Protein AF-0000000085030154 (afdb_homodimer)

Foldseek 3Di:
DFEEEEAEDLCVVQVVLLLLLLVPADDWYEYFYFLYPQLVVLVVVVVVPPADLVRNQLSRLQSRLVVLVVSCVSNVADEDQALETDHYYYHSPNVVCVVVVPDDRHPLDTSLLVSLVSCLVHVGQAYEYADQAAADAPDPVDNVRAAAEDELVVCQPVDDQGRNCNSVSCLVSQHKYWYGHSNHNVQSNCVRVVHDHGYYIYGRD/DFEEEEAEDLCVVQVVLLLLLLVPADDWYEYFYFLYPQLVVLVVVVVVPPADLVRNQLSRLQSRLVVLVVSCVSNVADEDQALETDHYYYHSPNVVCVVVVPDDRHPLDTSLLVSLVSCLVHVGQAYEYADQAAADAPDPVDNVRAAAEDELVVCQPVDDQGRNCNSVSCLVSQHKYWYGHSNHNVQSNCVRVVHDHGYYIYGRD

Organism: Methanopyrus kandleri (strain AV19 / DSM 6324 / JCM 9639 / NBRC 100938) (NCBI:txid190192)

Radius of gyration: 23.55 Å; Cα contacts (8 Å, |Δi|>4): 956; chains: 2; bounding box: 39×70×50 Å

InterPro domains:
  IPR001048 Aspartate/glutamate/uridylate kinase [PF00696] (105-157)
  IPR011375 MfnE family [PIRSF004857] (1-204)
  IPR011375 MfnE family [cd04240] (4-202)
  IPR036393 Acetylglutamate kinase-like superfamily [G3DSA:3.40.1160.10] (2-203)
  IPR036393 Acetylglutamate kinase-like superfamily [SSF53633] (2-204)

pLDDT: mean 95.74, std 6.87, range [53.31, 99.0]

Nearest PDB structures (foldseek):
  7qrh-assembly1_AAA  TM=8.723E-01  e=1.253E-17  Methanococcus vannielii
  3nwy-assembly1_C  TM=7.143E-01  e=1.144E-10  Mycobacterium tuberculosis H37Rv
  2v4y-assembly1_F  TM=7.026E-01  e=8.418E-10  Escherichia coli K-12
  2v4y-assembly1_D  TM=6.983E-01  e=3.185E-09  Escherichia coli K-12
  4a7x-assembly3_F  TM=7.724E-01  e=5.144E-08  Helicobacter pylori 26695

Sequence (410 aa):
MKVVLKAGTGAVKEVDAVKNAITAFEGELLVVPGGWRFANIVREVYEDGDLSDDAAHWMAIAAMDQTGYLLSDLLDLPTTEEPEFGGKLVLLPYRYLRMKDPLPHSWEITSDAISVYVAAEANANLVVFAKDVPGILEDPDDPSSLIREIDARELEGNWTALDPVAPRLAEEYDLELRVVYAGNPDNLLRAMRGEEFVGTRVVPGMKVVLKAGTGAVKEVDAVKNAITAFEGELLVVPGGWRFANIVREVYEDGDLSDDAAHWMAIAAMDQTGYLLSDLLDLPTTEEPEFGGKLVLLPYRYLRMKDPLPHSWEITSDAISVYVAAEANANLVVFAKDVPGILEDPDDPSSLIREIDARELEGNWTALDPVAPRLAEEYDLELRVVYAGNPDNLLRAMRGEEFVGTRVVPG

Secondary structure (DSSP, 8-state):
-EEEEEESHHHHHTHHHHHHHHHH--SEEEEEE--HHHHHHHHHHHHTT---HHHHHHHHHHHHHHHHHHHHHHHT--EESSS--SSEEEE--HHHHHHH--S-SSTT--HHHHHHHHHHHHT-SEEEEEESSSS-BSSTT-GGGB-SEEEGGGGTT--SSS-THHHHHHHHHT-EEEEEETT-HHHHHHHHTT---SSEEEE--/-EEEEEESHHHHHTHHHHHHHHHH--SEEEEEE--HHHHHHHHHHHHTT---HHHHHHHHHHHHHHHHHHHHHHHT--EESSS--SSEEEE--HHHHHHH--S-SSTT--HHHHHHHHHHHHT-SEEEEEESSSS-BSSTT-GGGB-SEEEGGGGTT--SSS-SHHHHHHHHHT-EEEEEETT-HHHHHHHHTT---SSEEEE--

Structure (mmCIF, N/CA/C/O backbone):
data_AF-0000000085030154-model_v1
#
loop_
_entity.id
_entity.type
_entity.pdbx_description
1 polymer 'Archaea-specific kinase related to aspartokinase'
#
loop_
_atom_site.group_PDB
_atom_site.id
_atom_site.type_symbol
_atom_site.label_atom_id
_atom_site.label_alt_id
_atom_site.label_comp_id
_atom_site.label_asym_id
_atom_site.label_entity_id
_atom_site.label_seq_id
_atom_site.pdbx_PDB_ins_code
_atom_site.Cartn_x
_atom_site.Cartn_y
_atom_site.Cartn_z
_atom_site.occupancy
_atom_site.B_iso_or_equiv
_atom_site.auth_seq_id
_atom_site.auth_comp_id
_atom_site.auth_asym_id
_atom_site.auth_atom_id
_atom_site.pdbx_PDB_model_num
ATOM 1 N N . MET A 1 1 ? 2.648 -21.125 -23.547 1 95.69 1 MET A N 1
ATOM 2 C CA . MET A 1 1 ? 1.814 -21.281 -22.359 1 95.69 1 MET A CA 1
ATOM 3 C C . MET A 1 1 ? 1.787 -20 -21.531 1 95.69 1 MET A C 1
ATOM 5 O O . MET A 1 1 ? 2.818 -19.344 -21.359 1 95.69 1 MET A O 1
ATOM 9 N N . LYS A 1 2 ? 0.574 -19.531 -21.25 1 98.81 2 LYS A N 1
ATOM 10 C CA . LYS A 1 2 ? 0.376 -18.344 -20.422 1 98.81 2 LYS A CA 1
ATOM 11 C C . LYS A 1 2 ? -0.124 -18.734 -19.031 1 98.81 2 LYS A C 1
ATOM 13 O O . LYS A 1 2 ? -1.218 -19.281 -18.891 1 98.81 2 LYS A O 1
ATOM 18 N N . VAL A 1 3 ? 0.715 -18.328 -17.984 1 98.88 3 VAL A N 1
ATOM 19 C CA . VAL A 1 3 ? 0.415 -18.812 -16.641 1 98.88 3 VAL A CA 1
ATOM 20 C C . VAL A 1 3 ? 0.42 -17.641 -15.664 1 98.88 3 VAL A C 1
ATOM 22 O O . VAL A 1 3 ? 1.29 -16.781 -15.727 1 98.88 3 VAL A O 1
ATOM 25 N N . VAL A 1 4 ? -0.594 -17.641 -14.828 1 98.94 4 VAL A N 1
ATOM 26 C CA . VAL A 1 4 ? -0.565 -16.75 -13.664 1 98.94 4 VAL A CA 1
ATOM 27 C C . VAL A 1 4 ? -0.035 -17.5 -12.453 1 98.94 4 VAL A C 1
ATOM 29 O O . VAL A 1 4 ? -0.5 -18.609 -12.148 1 98.94 4 VAL A O 1
ATOM 32 N N . LEU A 1 5 ? 0.967 -16.953 -11.812 1 98.94 5 LEU A N 1
ATOM 33 C CA . LEU A 1 5 ? 1.521 -17.484 -10.578 1 98.94 5 LEU A CA 1
ATOM 34 C C . LEU A 1 5 ? 1.171 -16.578 -9.398 1 98.94 5 LEU A C 1
ATOM 36 O O . LEU A 1 5 ? 1.633 -15.445 -9.32 1 98.94 5 LEU A O 1
ATOM 40 N N . LYS A 1 6 ? 0.27 -17.078 -8.523 1 98.88 6 LYS A N 1
ATOM 41 C CA . LYS A 1 6 ? 0.001 -16.359 -7.285 1 98.88 6 LYS A CA 1
ATOM 42 C C . LYS A 1 6 ? 1.114 -16.578 -6.266 1 98.88 6 LYS A C 1
ATOM 44 O O . LYS A 1 6 ? 1.396 -17.719 -5.891 1 98.88 6 LYS A O 1
ATOM 49 N N . ALA A 1 7 ? 1.777 -15.477 -5.855 1 98.69 7 ALA A N 1
ATOM 50 C CA . ALA A 1 7 ? 2.951 -15.531 -4.988 1 98.69 7 ALA A CA 1
ATOM 51 C C . ALA A 1 7 ? 2.721 -14.75 -3.701 1 98.69 7 ALA A C 1
ATOM 53 O O . ALA A 1 7 ? 2.818 -13.516 -3.691 1 98.69 7 ALA A O 1
ATOM 54 N N . GLY A 1 8 ? 2.424 -15.445 -2.635 1 94.62 8 GLY A N 1
ATOM 55 C CA . GLY A 1 8 ? 2.25 -14.852 -1.316 1 94.62 8 GLY A CA 1
ATOM 56 C C . GLY A 1 8 ? 3.305 -15.297 -0.32 1 94.62 8 GLY A C 1
ATOM 57 O O . GLY A 1 8 ? 4.5 -15.242 -0.611 1 94.62 8 GLY A O 1
ATOM 58 N N . THR A 1 9 ? 2.941 -15.633 0.852 1 95.44 9 THR A N 1
ATOM 59 C CA . THR A 1 9 ? 3.834 -15.977 1.952 1 95.44 9 THR A CA 1
ATOM 60 C C . THR A 1 9 ? 4.742 -17.141 1.566 1 95.44 9 THR A C 1
ATOM 62 O O . THR A 1 9 ? 5.957 -17.094 1.779 1 95.44 9 THR A O 1
ATOM 65 N N . GLY A 1 10 ? 4.199 -18.203 1.006 1 96.62 10 GLY A N 1
ATOM 66 C CA . GLY A 1 10 ? 4.988 -19.359 0.613 1 96.62 10 GLY A CA 1
ATOM 67 C C . GLY A 1 10 ? 6.062 -19.031 -0.407 1 96.62 10 GLY A C 1
ATOM 68 O O . GLY A 1 10 ? 7.207 -19.453 -0.271 1 96.62 10 GLY A O 1
ATOM 69 N N . ALA A 1 11 ? 5.656 -18.219 -1.357 1 97.94 11 ALA A N 1
ATOM 70 C CA . ALA A 1 11 ? 6.594 -17.859 -2.42 1 97.94 11 ALA A CA 1
ATOM 71 C C . ALA A 1 11 ? 7.723 -16.984 -1.883 1 97.94 11 ALA A C 1
ATOM 73 O O . ALA A 1 11 ? 8.875 -17.141 -2.277 1 97.94 11 ALA A O 1
ATOM 74 N N . VAL A 1 12 ? 7.422 -16.047 -0.99 1 97.56 12 VAL A N 1
ATOM 75 C CA . VAL A 1 12 ? 8.445 -15.164 -0.427 1 97.56 12 VAL A CA 1
ATOM 76 C C . VAL A 1 12 ? 9.406 -15.984 0.436 1 97.56 12 VAL A C 1
ATOM 78 O O . VAL A 1 12 ? 10.625 -15.812 0.345 1 97.56 12 VAL A O 1
ATOM 81 N N . LYS A 1 13 ? 8.875 -16.906 1.217 1 97.38 13 LYS A N 1
ATOM 82 C CA . LYS A 1 13 ? 9.68 -17.75 2.092 1 97.38 13 LYS A CA 1
ATOM 83 C C . LYS A 1 13 ? 10.617 -18.641 1.284 1 97.38 13 LYS A C 1
ATOM 85 O O . LYS A 1 13 ? 11.742 -18.922 1.711 1 97.38 13 LYS A O 1
ATOM 90 N N . GLU A 1 14 ? 10.141 -19.094 0.151 1 98.56 14 GLU A N 1
ATOM 91 C CA . GLU A 1 14 ? 10.891 -20.031 -0.683 1 98.56 14 GLU A CA 1
ATOM 92 C C . GLU A 1 14 ? 11.344 -19.375 -1.981 1 98.56 14 GLU A C 1
ATOM 94 O O . GLU A 1 14 ? 11.297 -20 -3.047 1 98.56 14 GLU A O 1
ATOM 99 N N . VAL A 1 15 ? 11.773 -18.156 -1.896 1 98.44 15 VAL A N 1
ATOM 100 C CA . VAL A 1 15 ? 11.969 -17.328 -3.08 1 98.44 15 VAL A CA 1
ATOM 101 C C . VAL A 1 15 ? 13.055 -17.938 -3.969 1 98.44 15 VAL A C 1
ATOM 103 O O . VAL A 1 15 ? 12.977 -17.859 -5.195 1 98.44 15 VAL A O 1
ATOM 106 N N . ASP A 1 16 ? 14.078 -18.562 -3.396 1 98.56 16 ASP A N 1
ATOM 107 C CA . ASP A 1 16 ? 15.125 -19.172 -4.215 1 98.56 16 ASP A CA 1
ATOM 108 C C . ASP A 1 16 ? 14.562 -20.297 -5.082 1 98.56 16 ASP A C 1
ATOM 110 O O . ASP A 1 16 ? 14.883 -20.391 -6.27 1 98.56 16 ASP A O 1
ATOM 114 N N . ALA A 1 17 ? 13.727 -21.109 -4.527 1 98.88 17 ALA A N 1
ATOM 115 C CA . ALA A 1 17 ? 13.078 -22.188 -5.273 1 98.88 17 ALA A CA 1
ATOM 116 C C . ALA A 1 17 ? 12.148 -21.625 -6.352 1 98.88 17 ALA A C 1
ATOM 118 O O . ALA A 1 17 ? 12.141 -22.125 -7.48 1 98.88 17 ALA A O 1
ATOM 119 N N . VAL A 1 18 ? 11.398 -20.641 -6.004 1 98.94 18 VAL A N 1
ATOM 120 C CA . VAL A 1 18 ? 10.469 -20.016 -6.938 1 98.94 18 VAL A CA 1
ATOM 121 C C . VAL A 1 18 ? 11.242 -19.406 -8.102 1 98.94 18 VAL A C 1
ATOM 123 O O . VAL A 1 18 ? 10.867 -19.594 -9.266 1 98.94 18 VAL A O 1
ATOM 126 N N . LYS A 1 19 ? 12.359 -18.703 -7.828 1 98.81 19 LYS A N 1
ATOM 127 C CA . LYS A 1 19 ? 13.203 -18.094 -8.852 1 98.81 19 LYS A CA 1
ATOM 128 C C . LYS A 1 19 ? 13.758 -19.141 -9.812 1 98.81 19 LYS A C 1
ATOM 130 O O . LYS A 1 19 ? 13.789 -18.922 -11.023 1 98.81 19 LYS A O 1
ATOM 135 N N . ASN A 1 20 ? 14.125 -20.25 -9.281 1 98.88 20 ASN A N 1
ATOM 136 C CA . ASN A 1 20 ? 14.648 -21.328 -10.109 1 98.88 20 ASN A CA 1
ATOM 137 C C . ASN A 1 20 ? 13.586 -21.875 -11.062 1 98.88 20 ASN A C 1
ATOM 139 O O . ASN A 1 20 ? 13.867 -22.094 -12.242 1 98.88 20 ASN A O 1
ATOM 143 N N . ALA A 1 21 ? 12.438 -22.078 -10.539 1 98.94 21 ALA A N 1
ATOM 144 C CA . ALA A 1 21 ? 11.344 -22.578 -11.375 1 98.94 21 ALA A CA 1
ATOM 145 C C . ALA A 1 21 ? 11 -21.578 -12.477 1 98.94 21 ALA A C 1
ATOM 147 O O . ALA A 1 21 ? 10.82 -21.969 -13.633 1 98.94 21 ALA A O 1
ATOM 148 N N . ILE A 1 22 ? 10.969 -20.312 -12.117 1 98.94 22 ILE A N 1
ATOM 149 C CA . ILE A 1 22 ? 10.602 -19.25 -13.055 1 98.94 22 ILE A CA 1
ATOM 150 C C . ILE A 1 22 ? 11.664 -19.156 -14.148 1 98.94 22 ILE A C 1
ATOM 152 O O . ILE A 1 22 ? 11.336 -19.016 -15.328 1 98.94 22 ILE A O 1
ATOM 156 N N . THR A 1 23 ? 12.914 -19.219 -13.789 1 98.62 23 THR A N 1
ATOM 157 C CA . THR A 1 23 ? 14.016 -19.125 -14.734 1 98.62 23 THR A CA 1
ATOM 158 C C . THR A 1 23 ? 13.945 -20.25 -15.766 1 98.62 23 THR A C 1
ATOM 160 O O . THR A 1 23 ? 14.234 -20.031 -16.953 1 98.62 23 THR A O 1
ATOM 163 N N . ALA A 1 24 ? 13.523 -21.391 -15.297 1 98.69 24 ALA A N 1
ATOM 164 C CA . ALA A 1 24 ? 13.484 -22.562 -16.156 1 98.69 24 ALA A CA 1
ATOM 165 C C . ALA A 1 24 ? 12.211 -22.578 -17 1 98.69 24 ALA A C 1
ATOM 167 O O . ALA A 1 24 ? 12.117 -23.328 -17.984 1 98.69 24 ALA A O 1
ATOM 168 N N . PHE A 1 25 ? 11.203 -21.828 -16.656 1 98.75 25 PHE A N 1
ATOM 169 C CA . PHE A 1 25 ? 9.922 -21.812 -17.344 1 98.75 25 PHE A CA 1
ATOM 170 C C . PHE A 1 25 ? 10.039 -21.078 -18.672 1 98.75 25 PHE A C 1
ATOM 172 O O . PHE A 1 25 ? 10.555 -19.969 -18.734 1 98.75 25 PHE A O 1
ATOM 179 N N . GLU A 1 26 ? 9.516 -21.672 -19.812 1 98.06 26 GLU A N 1
ATOM 180 C CA . GLU A 1 26 ? 9.727 -21.125 -21.141 1 98.06 26 GLU A CA 1
ATOM 181 C C . GLU A 1 26 ? 8.516 -20.328 -21.625 1 98.06 26 GLU A C 1
ATOM 183 O O . GLU A 1 26 ? 8.578 -19.625 -22.641 1 98.06 26 GLU A O 1
ATOM 188 N N . GLY A 1 27 ? 7.434 -20.344 -20.953 1 98.19 27 GLY A N 1
ATOM 189 C CA . GLY A 1 27 ? 6.23 -19.641 -21.359 1 98.19 27 GLY A CA 1
ATOM 190 C C . GLY A 1 27 ? 6.152 -18.219 -20.828 1 98.19 27 GLY A C 1
ATOM 191 O O . GLY A 1 27 ? 7.164 -17.656 -20.422 1 98.19 27 GLY A O 1
ATOM 192 N N . GLU A 1 28 ? 4.984 -17.578 -21 1 98.81 28 GLU A N 1
ATOM 193 C CA . GLU A 1 28 ? 4.719 -16.25 -20.438 1 98.81 28 GLU A CA 1
ATOM 194 C C . GLU A 1 28 ? 4.145 -16.359 -19.016 1 98.81 28 GLU A C 1
ATOM 196 O O . GLU A 1 28 ? 3.299 -17.219 -18.75 1 98.81 28 GLU A O 1
ATOM 201 N N . LEU A 1 29 ? 4.699 -15.5 -18.172 1 98.94 29 LEU A N 1
ATOM 202 C CA . LEU A 1 29 ? 4.352 -15.586 -16.75 1 98.94 29 LEU A CA 1
ATOM 203 C C . LEU A 1 29 ? 3.918 -14.227 -16.219 1 98.94 29 LEU A C 1
ATOM 205 O O . LEU A 1 29 ? 4.559 -13.211 -16.5 1 98.94 29 LEU A O 1
ATOM 209 N N . LEU A 1 30 ? 2.803 -14.242 -15.562 1 98.94 30 LEU A N 1
ATOM 210 C CA . LEU A 1 30 ? 2.369 -13.094 -14.766 1 98.94 30 LEU A CA 1
ATOM 211 C C . LEU A 1 30 ? 2.283 -13.461 -13.289 1 98.94 30 LEU A C 1
ATOM 213 O O . LEU A 1 30 ? 1.419 -14.242 -12.883 1 98.94 30 LEU A O 1
ATOM 217 N N . VAL A 1 31 ? 3.223 -12.93 -12.5 1 99 31 VAL A N 1
ATOM 218 C CA . VAL A 1 31 ? 3.236 -13.148 -11.062 1 99 31 VAL A CA 1
ATOM 219 C C . VAL A 1 31 ? 2.283 -12.172 -10.375 1 99 31 VAL A C 1
ATOM 221 O O . VAL A 1 31 ? 2.393 -10.961 -10.562 1 99 31 VAL A O 1
ATOM 224 N N . VAL A 1 32 ? 1.303 -12.703 -9.656 1 99 32 VAL A N 1
ATOM 225 C CA . VAL A 1 32 ? 0.376 -11.891 -8.867 1 99 32 VAL A CA 1
ATOM 226 C C . VAL A 1 32 ? 0.714 -12.008 -7.387 1 99 32 VAL A C 1
ATOM 228 O O . VAL A 1 32 ? 0.579 -13.086 -6.797 1 99 32 VAL A O 1
ATOM 231 N N . PRO A 1 33 ? 1.13 -10.922 -6.781 1 98.94 33 PRO A N 1
ATOM 232 C CA . PRO A 1 33 ? 1.557 -10.977 -5.379 1 98.94 33 PRO A CA 1
ATOM 233 C C . PRO A 1 33 ? 0.383 -11.078 -4.41 1 98.94 33 PRO A C 1
ATOM 235 O O . PRO A 1 33 ? -0.709 -10.586 -4.699 1 98.94 33 PRO A O 1
ATOM 238 N N . GLY A 1 34 ? 0.596 -11.758 -3.295 1 98.56 34 GLY A N 1
ATOM 239 C CA . GLY A 1 34 ? -0.273 -11.586 -2.143 1 98.56 34 GLY A CA 1
ATOM 240 C C . GLY A 1 34 ? 0.05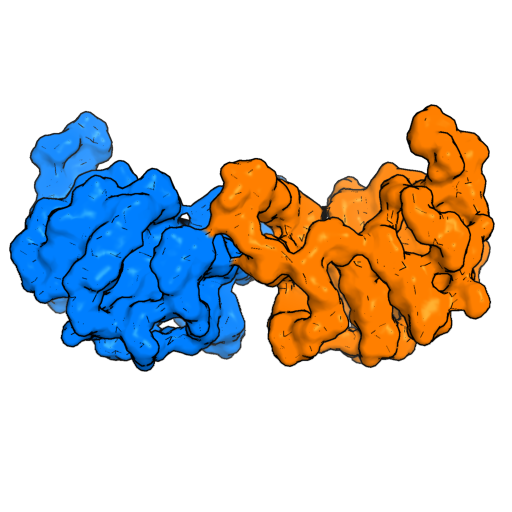 -10.344 -1.332 1 98.56 34 GLY A C 1
ATOM 241 O O . GLY A 1 34 ? 0.829 -9.492 -1.771 1 98.56 34 GLY A O 1
ATOM 242 N N . GLY A 1 35 ? -0.561 -10.281 -0.172 1 98.25 35 GLY A N 1
ATOM 243 C CA . GLY A 1 35 ? -0.353 -9.117 0.676 1 98.25 35 GLY A CA 1
ATOM 244 C C . GLY A 1 35 ? 0.826 -9.273 1.619 1 98.25 35 GLY A C 1
ATOM 245 O O . GLY A 1 35 ? 1.474 -8.281 1.977 1 98.25 35 GLY A O 1
ATOM 246 N N . TRP A 1 36 ? 0.975 -10.586 2.07 1 97.31 36 TRP A N 1
ATOM 247 C CA . TRP A 1 36 ? 2.068 -10.922 2.979 1 97.31 36 TRP A CA 1
ATOM 248 C C . TRP A 1 36 ? 1.99 -10.086 4.254 1 97.31 36 TRP A C 1
ATOM 250 O O . TRP A 1 36 ? 0.898 -9.773 4.734 1 97.31 36 TRP A O 1
ATOM 260 N N . ARG A 1 37 ? 3.146 -9.695 4.891 1 97.06 37 ARG A N 1
ATOM 261 C CA . ARG A 1 37 ? 3.211 -8.945 6.137 1 97.06 37 ARG A CA 1
ATOM 262 C C . ARG A 1 37 ? 2.492 -7.605 6.012 1 97.06 37 ARG A C 1
ATOM 264 O O . ARG A 1 37 ? 1.904 -7.113 6.977 1 97.06 37 ARG A O 1
ATOM 271 N N . PHE A 1 38 ? 2.43 -7.109 4.832 1 98.62 38 PHE A N 1
ATOM 272 C CA . PHE A 1 38 ? 1.862 -5.781 4.609 1 98.62 38 PHE A CA 1
ATOM 273 C C . PHE A 1 38 ? 0.344 -5.816 4.727 1 98.62 38 PHE A C 1
ATOM 275 O O . PHE A 1 38 ? -0.27 -4.852 5.191 1 98.62 38 PHE A O 1
ATOM 282 N N . ALA A 1 39 ? -0.283 -6.941 4.301 1 98.38 39 ALA A N 1
ATOM 283 C CA . ALA A 1 39 ? -1.727 -7.094 4.457 1 98.38 39 ALA A CA 1
ATOM 284 C C . ALA A 1 39 ? -2.08 -7.504 5.887 1 98.38 39 ALA A C 1
ATOM 286 O O . ALA A 1 39 ? -3.176 -7.207 6.371 1 98.38 39 ALA A O 1
ATOM 287 N N . ASN A 1 40 ? -1.146 -8.211 6.621 1 97.81 40 ASN A N 1
ATOM 288 C CA . ASN A 1 40 ? -1.399 -8.617 7.996 1 97.81 40 ASN A CA 1
ATOM 289 C C . ASN A 1 40 ? -1.628 -7.418 8.906 1 97.81 40 ASN A C 1
ATOM 291 O O . ASN A 1 40 ? -2.484 -7.457 9.797 1 97.81 40 ASN A O 1
ATOM 295 N N . ILE A 1 41 ? -0.904 -6.379 8.68 1 97.88 41 ILE A N 1
ATOM 296 C CA . ILE A 1 41 ? -1.064 -5.188 9.508 1 97.88 41 ILE A CA 1
ATOM 297 C C . ILE A 1 41 ? -2.416 -4.535 9.211 1 97.88 41 ILE A C 1
ATOM 299 O O . ILE A 1 41 ? -3.049 -3.979 10.109 1 97.88 41 ILE A O 1
ATOM 303 N N . VAL A 1 42 ? -2.875 -4.574 7.957 1 98.44 42 VAL A N 1
ATOM 304 C CA . VAL A 1 42 ? -4.195 -4.059 7.613 1 98.44 42 VAL A CA 1
ATOM 305 C C . VAL A 1 42 ? -5.27 -4.836 8.375 1 98.44 42 VAL A C 1
ATOM 307 O O . VAL A 1 42 ? -6.199 -4.246 8.93 1 98.44 42 VAL A O 1
ATOM 310 N N . ARG A 1 43 ? -5.105 -6.16 8.438 1 97.12 43 ARG A N 1
ATOM 311 C CA . ARG A 1 43 ? -6.051 -7.012 9.156 1 97.12 43 ARG A CA 1
ATOM 312 C C . ARG A 1 43 ? -6.094 -6.656 10.633 1 97.12 43 ARG A C 1
ATOM 314 O O . ARG A 1 43 ? -7.168 -6.605 11.234 1 97.12 43 ARG A O 1
ATOM 321 N N . GLU A 1 44 ? -4.926 -6.445 11.18 1 97.31 44 GLU A N 1
ATOM 322 C CA . GLU A 1 44 ? -4.836 -6.066 12.586 1 97.31 44 GLU A CA 1
ATOM 323 C C . GLU A 1 44 ? -5.594 -4.77 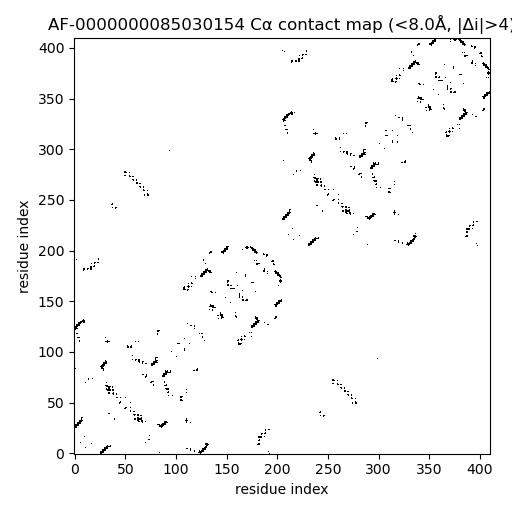12.852 1 97.31 44 GLU A C 1
ATOM 325 O O . GLU A 1 44 ? -6.367 -4.68 13.812 1 97.31 44 GLU A O 1
ATOM 330 N N . VAL A 1 45 ? -5.387 -3.791 11.977 1 97 45 VAL A N 1
ATOM 331 C CA . VAL A 1 45 ? -6.039 -2.496 12.133 1 97 45 VAL A CA 1
ATOM 332 C C . VAL A 1 45 ? -7.547 -2.652 11.961 1 97 45 VAL A C 1
ATOM 334 O O . VAL A 1 45 ? -8.328 -2.023 12.672 1 97 45 VAL A O 1
ATOM 337 N N . TYR A 1 46 ? -7.965 -3.467 11.07 1 97.56 46 TYR A N 1
ATOM 338 C CA . TYR A 1 46 ? -9.375 -3.748 10.836 1 97.56 46 TYR A CA 1
ATOM 339 C C . TYR A 1 46 ? -10.031 -4.344 12.078 1 97.56 46 TYR A C 1
ATOM 341 O O . TYR A 1 46 ? -11.141 -3.959 12.445 1 97.56 46 TYR A O 1
ATOM 349 N N . GLU A 1 47 ? -9.383 -5.273 12.688 1 95.88 47 GLU A N 1
ATOM 350 C CA . GLU A 1 47 ? -9.906 -5.98 13.859 1 95.88 47 GLU A CA 1
ATOM 351 C C . GLU A 1 47 ? -10.008 -5.051 15.062 1 95.88 47 GLU A C 1
ATOM 353 O O . GLU A 1 47 ? -10.797 -5.301 15.977 1 95.88 47 GLU A O 1
ATOM 358 N N . ASP A 1 48 ? -9.305 -3.959 15.039 1 91.94 48 ASP A N 1
ATOM 359 C CA . ASP A 1 48 ? -9.367 -2.961 16.094 1 91.94 48 ASP A CA 1
ATOM 360 C C . ASP A 1 48 ? -10.656 -2.148 16.016 1 91.94 48 ASP A C 1
ATOM 362 O O . ASP A 1 48 ? -11.047 -1.492 16.984 1 91.94 48 ASP A O 1
ATOM 366 N N . GLY A 1 49 ? -11.461 -2.113 14.828 1 86.12 49 GLY A N 1
ATOM 367 C CA . GLY A 1 49 ? -12.852 -1.685 14.727 1 86.12 49 GLY A CA 1
ATOM 368 C C . GLY A 1 49 ? -13.008 -0.33 14.055 1 86.12 49 GLY A C 1
ATOM 369 O O . GLY A 1 49 ? -14.117 0.2 13.969 1 86.12 49 GLY A O 1
ATOM 370 N N . ASP A 1 50 ? -12.008 0.384 13.5 1 85.12 50 ASP A N 1
ATOM 371 C CA . ASP A 1 50 ? -12.164 1.735 12.969 1 85.12 50 ASP A CA 1
ATOM 372 C C . ASP A 1 50 ? -11.969 1.757 11.453 1 85.12 50 ASP A C 1
ATOM 374 O O . ASP A 1 50 ? -11.977 2.824 10.836 1 85.12 50 ASP A O 1
ATOM 378 N N . LEU A 1 51 ? -12.047 0.668 10.898 1 96.81 51 LEU A N 1
ATOM 379 C CA . LEU A 1 51 ? -11.766 0.57 9.469 1 96.81 51 LEU A CA 1
ATOM 380 C C . LEU A 1 51 ? -12.922 -0.086 8.727 1 96.81 51 LEU A C 1
ATOM 382 O O . LEU A 1 51 ? -13.344 -1.189 9.078 1 96.81 51 LEU A O 1
ATOM 386 N N . SER A 1 52 ? -13.539 0.615 7.734 1 97.94 52 SER A N 1
ATOM 387 C CA . SER A 1 52 ? -14.625 0.076 6.922 1 97.94 52 SER A CA 1
ATOM 388 C C . SER A 1 52 ? -14.133 -1.057 6.027 1 97.94 52 SER A C 1
ATOM 390 O O . SER A 1 52 ? -12.938 -1.168 5.754 1 97.94 52 SER A O 1
ATOM 392 N N . ASP A 1 53 ? -15.086 -1.864 5.496 1 97.94 53 ASP A N 1
ATOM 393 C CA . ASP A 1 53 ? -14.766 -2.924 4.543 1 97.94 53 ASP A CA 1
ATOM 394 C C . ASP A 1 53 ? -14.133 -2.354 3.279 1 97.94 53 ASP A C 1
ATOM 396 O O . ASP A 1 53 ? -13.211 -2.947 2.719 1 97.94 53 ASP A O 1
ATOM 400 N N . ASP A 1 54 ? -14.625 -1.204 2.877 1 98.12 54 ASP A N 1
ATOM 401 C CA . ASP A 1 54 ? -14.109 -0.557 1.675 1 98.12 54 ASP A CA 1
ATOM 402 C C . ASP A 1 54 ? -12.648 -0.144 1.856 1 98.12 54 ASP A C 1
ATOM 404 O O . ASP A 1 54 ? -11.805 -0.452 1.016 1 98.12 54 ASP A O 1
ATOM 408 N N . ALA A 1 55 ? -12.367 0.493 2.945 1 98.5 55 ALA A N 1
ATOM 409 C CA . ALA A 1 55 ? -11 0.916 3.236 1 98.5 55 ALA A CA 1
ATOM 410 C C . ALA A 1 55 ? -10.07 -0.288 3.363 1 98.5 55 ALA A C 1
ATOM 412 O O . ALA A 1 55 ? -9 -0.318 2.752 1 98.5 55 ALA A O 1
ATOM 413 N N . ALA A 1 56 ? -10.539 -1.251 4.094 1 98.62 56 ALA A N 1
ATOM 414 C CA . ALA A 1 56 ? -9.727 -2.449 4.301 1 98.62 56 ALA A CA 1
ATOM 415 C C . ALA A 1 56 ? -9.406 -3.131 2.975 1 98.62 56 ALA A C 1
ATOM 417 O O . ALA A 1 56 ? -8.289 -3.598 2.764 1 98.62 56 ALA A O 1
ATOM 418 N N . HIS A 1 57 ? -10.406 -3.186 2.107 1 98.69 57 HIS A N 1
ATOM 419 C CA . HIS A 1 57 ? -10.258 -3.816 0.801 1 98.69 57 HIS A CA 1
ATOM 420 C C . HIS A 1 57 ? -9.156 -3.141 -0.016 1 98.69 57 HIS A C 1
ATOM 422 O O . HIS A 1 57 ? -8.227 -3.805 -0.486 1 98.69 57 HIS A O 1
ATOM 428 N N . TRP A 1 58 ? -9.18 -1.888 -0.129 1 98.81 58 TRP A N 1
ATOM 429 C CA . TRP A 1 58 ? -8.227 -1.167 -0.963 1 98.81 58 TRP A CA 1
ATOM 430 C C . TRP A 1 58 ? -6.848 -1.126 -0.304 1 98.81 58 TRP A C 1
ATOM 432 O O . TRP A 1 58 ? -5.824 -1.181 -0.988 1 98.81 58 TRP A O 1
ATOM 442 N N . MET A 1 59 ? -6.812 -1.039 1.039 1 98.88 59 MET A N 1
ATOM 443 C CA . MET A 1 59 ? -5.547 -1.106 1.761 1 98.88 59 MET A CA 1
ATOM 444 C C . MET A 1 59 ? -4.859 -2.449 1.531 1 98.88 59 MET A C 1
ATOM 446 O O . MET A 1 59 ? -3.643 -2.506 1.352 1 98.88 59 MET A O 1
ATOM 450 N N . ALA A 1 60 ? -5.656 -3.48 1.553 1 98.88 60 ALA A N 1
ATOM 451 C CA . ALA A 1 60 ? -5.102 -4.812 1.323 1 98.88 60 ALA A CA 1
ATOM 452 C C . ALA A 1 60 ? -4.566 -4.945 -0.1 1 98.88 60 ALA A C 1
ATOM 454 O O . ALA A 1 60 ? -3.547 -5.598 -0.328 1 98.88 60 ALA A O 1
ATOM 455 N N . ILE A 1 61 ? -5.246 -4.363 -1.043 1 98.94 61 ILE A N 1
ATOM 456 C CA . ILE A 1 61 ? -4.789 -4.43 -2.426 1 98.94 61 ILE A CA 1
ATOM 457 C C . ILE A 1 61 ? -3.535 -3.574 -2.596 1 98.94 61 ILE A C 1
ATOM 459 O O . ILE A 1 61 ? -2.627 -3.934 -3.35 1 98.94 61 ILE A O 1
ATOM 463 N N . ALA A 1 62 ? -3.428 -2.463 -1.887 1 98.94 62 ALA A N 1
ATOM 464 C CA . ALA A 1 62 ? -2.184 -1.698 -1.86 1 98.94 62 ALA A CA 1
ATOM 465 C C . ALA A 1 62 ? -1.035 -2.539 -1.312 1 98.94 62 ALA A C 1
ATOM 467 O O . ALA A 1 62 ? 0.1 -2.43 -1.781 1 98.94 62 ALA A O 1
ATOM 468 N N . ALA A 1 63 ? -1.335 -3.352 -0.355 1 98.94 63 ALA A N 1
ATOM 469 C CA . ALA A 1 63 ? -0.336 -4.258 0.204 1 98.94 63 ALA A CA 1
ATOM 470 C C . ALA A 1 63 ? 0.188 -5.219 -0.86 1 98.94 63 ALA A C 1
ATOM 472 O O . ALA A 1 63 ? 1.362 -5.594 -0.841 1 98.94 63 ALA A O 1
ATOM 473 N N . MET A 1 64 ? -0.67 -5.57 -1.756 1 98.94 64 MET A N 1
ATOM 474 C CA . MET A 1 64 ? -0.241 -6.445 -2.844 1 98.94 64 MET A CA 1
ATOM 475 C C . MET A 1 64 ? 0.803 -5.758 -3.715 1 98.94 64 MET A C 1
ATOM 477 O O . MET A 1 64 ? 1.751 -6.395 -4.176 1 98.94 64 MET A O 1
ATOM 481 N N . ASP A 1 65 ? 0.625 -4.449 -3.988 1 98.94 65 ASP A N 1
ATOM 482 C CA . ASP A 1 65 ? 1.665 -3.715 -4.703 1 98.94 65 ASP A CA 1
ATOM 483 C C . ASP A 1 65 ? 2.98 -3.729 -3.926 1 98.94 65 ASP A C 1
ATOM 485 O O . ASP A 1 65 ? 4.055 -3.852 -4.516 1 98.94 65 ASP A O 1
ATOM 489 N N . GLN A 1 66 ? 2.902 -3.555 -2.623 1 98.88 66 GLN A N 1
ATOM 490 C CA . GLN A 1 66 ? 4.109 -3.586 -1.805 1 98.88 66 GLN A CA 1
ATOM 491 C C . GLN A 1 66 ? 4.848 -4.91 -1.966 1 98.88 66 GLN A C 1
ATOM 493 O O . GLN A 1 66 ? 6.051 -4.93 -2.24 1 98.88 66 GLN A O 1
ATOM 498 N N . THR A 1 67 ? 4.125 -5.977 -1.879 1 98.81 67 THR A N 1
ATOM 499 C CA . THR A 1 67 ? 4.738 -7.285 -2.076 1 98.81 67 THR A CA 1
ATOM 500 C C . THR A 1 67 ? 5.246 -7.434 -3.508 1 98.81 67 THR A C 1
ATOM 502 O O . THR A 1 67 ? 6.277 -8.07 -3.742 1 98.81 67 THR A O 1
ATOM 505 N N . GLY A 1 68 ? 4.504 -6.832 -4.422 1 98.88 68 GLY A N 1
ATOM 506 C CA . GLY A 1 68 ? 4.914 -6.875 -5.816 1 98.88 68 GLY A CA 1
ATOM 507 C C . GLY A 1 68 ? 6.285 -6.27 -6.055 1 98.88 68 GLY A C 1
ATOM 508 O O . GLY A 1 68 ? 7.098 -6.836 -6.789 1 98.88 68 GLY A O 1
ATOM 509 N N . TYR A 1 69 ? 6.555 -5.141 -5.449 1 98.88 69 TYR A N 1
ATOM 510 C CA . TYR A 1 69 ? 7.867 -4.52 -5.559 1 98.88 69 TYR A CA 1
ATOM 511 C C . TYR A 1 69 ? 8.945 -5.414 -4.969 1 98.88 69 TYR A C 1
ATOM 513 O O . TYR A 1 69 ? 10.031 -5.547 -5.539 1 98.88 69 TYR A O 1
ATOM 521 N N . LEU A 1 70 ? 8.68 -6.008 -3.809 1 98.62 70 LEU A N 1
ATOM 522 C CA . LEU A 1 70 ? 9.617 -6.926 -3.166 1 98.62 70 LEU A CA 1
ATOM 523 C C . LEU A 1 70 ? 9.945 -8.102 -4.086 1 98.62 70 LEU A C 1
ATOM 525 O O . LEU A 1 70 ? 11.117 -8.422 -4.293 1 98.62 70 LEU A O 1
ATOM 529 N N . LEU A 1 71 ? 8.891 -8.672 -4.656 1 98.75 71 LEU A N 1
ATOM 530 C CA . LEU A 1 71 ? 9.07 -9.836 -5.527 1 98.75 71 LEU A CA 1
ATOM 531 C C . LEU A 1 71 ? 9.812 -9.445 -6.797 1 98.75 71 LEU A C 1
ATOM 533 O O . LEU A 1 71 ? 10.609 -10.234 -7.32 1 98.75 71 LEU A O 1
ATOM 537 N N . SER A 1 72 ? 9.492 -8.289 -7.309 1 98.81 72 SER A N 1
ATOM 538 C CA . SER A 1 72 ? 10.227 -7.801 -8.477 1 98.81 72 SER A CA 1
ATOM 539 C C . SER A 1 72 ? 11.734 -7.789 -8.211 1 98.81 72 SER A C 1
ATOM 541 O O . SER A 1 72 ? 12.516 -8.25 -9.047 1 98.81 72 SER A O 1
ATOM 543 N N . ASP A 1 73 ? 12.203 -7.281 -7.094 1 98.56 73 ASP A N 1
ATOM 544 C CA . ASP A 1 73 ? 13.617 -7.242 -6.723 1 98.56 73 ASP A CA 1
ATOM 545 C C . ASP A 1 73 ? 14.172 -8.648 -6.531 1 98.56 73 ASP A C 1
ATOM 547 O O . ASP A 1 73 ? 15.25 -8.969 -7.047 1 98.56 73 ASP A O 1
ATOM 551 N N . LEU A 1 74 ? 13.461 -9.492 -5.82 1 98.19 74 LEU A N 1
ATOM 552 C CA . LEU A 1 74 ? 13.953 -10.812 -5.422 1 98.19 74 LEU A CA 1
ATOM 553 C C . LEU A 1 74 ? 14.047 -11.742 -6.625 1 98.19 74 LEU A C 1
ATOM 555 O O . LEU A 1 74 ? 14.961 -12.57 -6.703 1 98.19 74 LEU A O 1
ATOM 559 N N . LEU A 1 75 ? 13.102 -11.539 -7.547 1 98.62 75 LEU A N 1
ATOM 560 C CA . LEU A 1 75 ? 13.023 -12.445 -8.688 1 98.62 75 LEU A CA 1
ATOM 561 C C . LEU A 1 75 ? 13.727 -11.852 -9.906 1 98.62 75 LEU A C 1
ATOM 563 O O . LEU A 1 75 ? 13.922 -12.539 -10.914 1 98.62 75 LEU A O 1
ATOM 567 N N . ASP A 1 76 ? 14.062 -10.586 -9.828 1 97.94 76 ASP A N 1
ATOM 568 C CA . ASP A 1 76 ? 14.68 -9.852 -10.93 1 97.94 76 ASP A CA 1
ATOM 569 C C . ASP A 1 76 ? 13.773 -9.852 -12.164 1 97.94 76 ASP A C 1
ATOM 571 O O . ASP A 1 76 ? 14.188 -10.258 -13.25 1 97.94 76 ASP A O 1
ATOM 575 N N . LEU A 1 77 ? 12.508 -9.461 -11.938 1 98.75 77 LEU A N 1
ATOM 576 C CA . LEU A 1 77 ? 11.508 -9.352 -12.992 1 98.75 77 LEU A CA 1
ATOM 577 C C . LEU A 1 77 ? 10.938 -7.938 -13.07 1 98.75 77 LEU A C 1
ATOM 579 O O . LEU A 1 77 ? 10.734 -7.293 -12.039 1 98.75 77 LEU A O 1
ATOM 583 N N . PRO A 1 78 ? 10.672 -7.484 -14.289 1 98.62 78 PRO A N 1
ATOM 584 C CA . PRO A 1 78 ? 10 -6.184 -14.391 1 98.62 78 PRO A CA 1
ATOM 585 C C . PRO A 1 78 ? 8.555 -6.227 -13.914 1 98.62 78 PRO A C 1
ATOM 587 O O . PRO A 1 78 ? 7.961 -7.305 -13.812 1 98.62 78 PRO A O 1
ATOM 590 N N . THR A 1 79 ? 7.984 -5.055 -13.641 1 98.75 79 THR A N 1
ATOM 591 C CA . THR A 1 79 ? 6.605 -4.953 -13.188 1 98.75 79 THR A CA 1
ATOM 592 C C . THR A 1 79 ? 5.695 -4.477 -14.32 1 98.75 79 THR A C 1
ATOM 594 O O . THR A 1 79 ? 6.176 -3.951 -15.328 1 98.75 79 THR A O 1
ATOM 597 N N . THR A 1 80 ? 4.441 -4.73 -14.156 1 98.75 80 THR A N 1
ATOM 598 C CA . THR A 1 80 ? 3.385 -4.168 -14.984 1 98.75 80 THR A CA 1
ATOM 599 C C . THR A 1 80 ? 2.176 -3.779 -14.141 1 98.75 80 THR A C 1
ATOM 601 O O . THR A 1 80 ? 1.953 -4.348 -13.07 1 98.75 80 THR A O 1
ATOM 604 N N . GLU A 1 81 ? 1.364 -2.826 -14.633 1 98.56 81 GLU A N 1
ATOM 605 C CA . GLU A 1 81 ? 0.16 -2.408 -13.922 1 98.56 81 GLU A CA 1
ATOM 606 C C . GLU A 1 81 ? -1.099 -2.902 -14.625 1 98.56 81 GLU A C 1
ATOM 608 O O . GLU A 1 81 ? -2.215 -2.584 -14.211 1 98.56 81 GLU A O 1
ATOM 613 N N . GLU A 1 82 ? -0.855 -3.625 -15.68 1 98.5 82 GLU A N 1
ATOM 614 C CA . GLU A 1 82 ? -1.959 -4.191 -16.453 1 98.5 82 GLU A CA 1
ATOM 615 C C . GLU A 1 82 ? -1.922 -5.715 -16.422 1 98.5 82 GLU A C 1
ATOM 617 O O . GLU A 1 82 ? -0.847 -6.316 -16.484 1 98.5 82 GLU A O 1
ATOM 622 N N . PRO A 1 83 ? -3.107 -6.301 -16.281 1 98.62 83 PRO A N 1
ATOM 623 C CA . PRO A 1 83 ? -3.156 -7.762 -16.375 1 98.62 83 PRO A CA 1
ATOM 624 C C . PRO A 1 83 ? -2.924 -8.273 -17.797 1 98.62 83 PRO A C 1
ATOM 626 O O . PRO A 1 83 ? -3.863 -8.727 -18.453 1 98.62 83 PRO A O 1
ATOM 629 N N . GLU A 1 84 ? -1.705 -8.242 -18.188 1 98.38 84 GLU A N 1
ATOM 630 C CA . GLU A 1 84 ? -1.321 -8.664 -19.531 1 98.38 84 GLU A CA 1
ATOM 631 C C . GLU A 1 84 ? -0.012 -9.445 -19.516 1 98.38 84 GLU A C 1
ATOM 633 O O . GLU A 1 84 ? 0.826 -9.242 -18.641 1 98.38 84 GLU A O 1
ATOM 638 N N . PHE A 1 85 ? 0.061 -10.297 -20.547 1 98.5 85 PHE A N 1
ATOM 639 C CA . PHE A 1 85 ? 1.296 -11.055 -20.703 1 98.5 85 PHE A CA 1
ATOM 640 C C . PHE A 1 85 ? 2.27 -10.312 -21.609 1 98.5 85 PHE A C 1
ATOM 642 O O . PHE A 1 85 ? 1.852 -9.547 -22.484 1 98.5 85 PHE A O 1
ATOM 649 N N . GLY A 1 86 ? 3.561 -10.43 -21.391 1 97.12 86 GLY A N 1
ATOM 650 C CA . GLY A 1 86 ? 4.664 -9.859 -22.141 1 97.12 86 GLY A CA 1
ATOM 651 C C . GLY A 1 86 ? 6.023 -10.336 -21.656 1 97.12 86 GLY A C 1
ATOM 652 O O . GLY A 1 86 ? 6.922 -9.523 -21.422 1 97.12 86 GLY A O 1
ATOM 653 N N . GLY A 1 87 ? 6.16 -11.664 -21.562 1 98.19 87 GLY A N 1
ATOM 654 C CA . GLY A 1 87 ? 7.316 -12.266 -20.906 1 98.19 87 GLY A CA 1
ATOM 655 C C . GLY A 1 87 ? 7.039 -12.688 -19.469 1 98.19 87 GLY A C 1
ATOM 656 O O . GLY A 1 87 ? 6.016 -13.312 -19.188 1 98.19 87 GLY A O 1
ATOM 657 N N . LYS A 1 88 ? 7.984 -12.516 -18.609 1 98.88 88 LYS A N 1
ATOM 658 C CA . LYS A 1 88 ? 7.809 -12.781 -17.188 1 98.88 88 LYS A CA 1
ATOM 659 C C . LYS A 1 88 ? 7.742 -11.484 -16.391 1 98.88 88 LYS A C 1
ATOM 661 O O . LYS A 1 88 ? 8.719 -10.727 -16.344 1 98.88 88 LYS A O 1
ATOM 666 N N . LEU A 1 89 ? 6.547 -11.188 -15.844 1 98.94 89 LEU A N 1
ATOM 667 C CA . LEU A 1 89 ? 6.273 -9.898 -15.219 1 98.94 89 LEU A CA 1
ATOM 668 C C . LEU A 1 89 ? 5.668 -10.094 -13.828 1 98.94 89 LEU A C 1
ATOM 670 O O . LEU A 1 89 ? 5.066 -11.133 -13.547 1 98.94 89 LEU A O 1
ATOM 674 N N . VAL A 1 90 ? 5.879 -9.133 -12.977 1 98.94 90 VAL A N 1
ATOM 675 C CA . VAL A 1 90 ? 5.152 -9.031 -11.719 1 98.94 90 VAL A CA 1
ATOM 676 C C . VAL A 1 90 ? 4.059 -7.977 -11.828 1 98.94 90 VAL A C 1
ATOM 678 O O . VAL A 1 90 ? 4.328 -6.832 -12.211 1 98.94 90 VAL A O 1
ATOM 681 N N . LEU A 1 91 ? 2.855 -8.32 -11.516 1 98.94 91 LEU A N 1
ATOM 682 C CA . LEU A 1 91 ? 1.74 -7.379 -11.586 1 98.94 91 LEU A CA 1
ATOM 683 C C . LEU A 1 91 ? 1.685 -6.504 -10.336 1 98.94 91 LEU A C 1
ATOM 685 O O . LEU A 1 91 ? 1.816 -7.004 -9.211 1 98.94 91 LEU A O 1
ATOM 689 N N . LEU A 1 92 ? 1.548 -5.23 -10.508 1 98.94 92 LEU A N 1
ATOM 690 C CA . LEU A 1 92 ? 1.062 -4.297 -9.492 1 98.94 92 LEU A CA 1
ATOM 691 C C . LEU A 1 92 ? -0.424 -4.016 -9.688 1 98.94 92 LEU A C 1
ATOM 693 O O . LEU A 1 92 ? -0.803 -3.191 -10.523 1 98.94 92 LEU A O 1
ATOM 697 N N . PRO A 1 93 ? -1.24 -4.621 -8.914 1 98.88 93 PRO A N 1
ATOM 698 C CA . PRO A 1 93 ? -2.65 -4.703 -9.305 1 98.88 93 PRO A CA 1
ATOM 699 C C . PRO A 1 93 ? -3.463 -3.5 -8.828 1 98.88 93 PRO A C 1
ATOM 701 O O . PRO A 1 93 ? -4.598 -3.303 -9.266 1 98.88 93 PRO A O 1
ATOM 704 N N . TYR A 1 94 ? -2.963 -2.691 -7.992 1 98.88 94 TYR A N 1
ATOM 705 C CA . TYR A 1 94 ? -3.717 -1.682 -7.258 1 98.88 94 TYR A CA 1
ATOM 706 C C . TYR A 1 94 ? -4.414 -0.72 -8.211 1 98.88 94 TYR A C 1
ATOM 708 O O . TYR A 1 94 ? -5.629 -0.524 -8.133 1 98.88 94 TYR A O 1
ATOM 716 N N . ARG A 1 95 ? -3.688 -0.151 -9.133 1 98.25 95 ARG A N 1
ATOM 717 C CA . ARG A 1 95 ? -4.258 0.828 -10.055 1 98.25 95 ARG A CA 1
ATOM 718 C C . ARG A 1 95 ? -5.375 0.211 -10.883 1 98.25 95 ARG A C 1
ATOM 720 O O . ARG A 1 95 ? -6.469 0.768 -10.977 1 98.25 95 ARG A O 1
ATOM 727 N N . TYR A 1 96 ? -5.117 -0.876 -11.469 1 98.62 96 TYR A N 1
ATOM 728 C CA . TYR A 1 96 ? -6.066 -1.542 -12.352 1 98.62 96 TYR A CA 1
ATOM 729 C C . TYR A 1 96 ? -7.34 -1.915 -11.602 1 98.62 96 TYR A C 1
ATOM 731 O O . TYR A 1 96 ? -8.445 -1.672 -12.086 1 98.62 96 TYR A O 1
ATOM 739 N N . LEU A 1 97 ? -7.215 -2.479 -10.406 1 98.75 97 LEU A N 1
ATOM 740 C CA . LEU A 1 97 ? -8.367 -2.965 -9.656 1 98.75 97 LEU A CA 1
ATOM 741 C C . LEU A 1 97 ? -9.211 -1.804 -9.148 1 98.75 97 LEU A C 1
ATOM 743 O O . LEU A 1 97 ? -10.438 -1.914 -9.055 1 98.75 97 LEU A O 1
ATOM 747 N N . ARG A 1 98 ? -8.555 -0.723 -8.766 1 98.12 98 ARG A N 1
ATOM 748 C CA . ARG A 1 98 ? -9.32 0.44 -8.328 1 98.12 98 ARG A CA 1
ATOM 749 C C . ARG A 1 98 ? -10.141 1.02 -9.484 1 98.12 98 ARG A C 1
ATOM 751 O O . ARG A 1 98 ? -11.258 1.503 -9.273 1 98.12 98 ARG A O 1
ATOM 758 N N . MET A 1 99 ? -9.547 1.002 -10.648 1 97.62 99 MET A N 1
ATOM 759 C CA . MET A 1 99 ? -10.242 1.514 -11.828 1 97.62 99 MET A CA 1
ATOM 760 C C . MET A 1 99 ? -11.438 0.637 -12.18 1 97.62 99 MET A C 1
ATOM 762 O O . MET A 1 99 ? -12.523 1.146 -12.477 1 97.62 99 MET A O 1
ATOM 766 N N . LYS A 1 100 ? -11.289 -0.706 -12.094 1 98.44 100 LYS A N 1
ATOM 767 C CA . LYS A 1 100 ? -12.305 -1.643 -12.562 1 98.44 100 LYS A CA 1
ATOM 768 C C . LYS A 1 100 ? -13.273 -2.012 -11.438 1 98.44 100 LYS A C 1
ATOM 770 O O . LYS A 1 100 ? -14.453 -2.281 -11.695 1 98.44 100 LYS A O 1
ATOM 775 N N . ASP A 1 101 ? -12.852 -2.072 -10.242 1 98.38 101 ASP A N 1
ATOM 776 C CA . ASP A 1 101 ? -13.586 -2.443 -9.039 1 98.38 101 ASP A CA 1
ATOM 777 C C . ASP A 1 101 ? -14.453 -3.68 -9.281 1 98.38 101 ASP A C 1
ATOM 779 O O . ASP A 1 101 ? -15.656 -3.654 -9.047 1 98.38 101 ASP A O 1
ATOM 783 N N . PRO A 1 102 ? -13.82 -4.816 -9.57 1 96.94 102 PRO A N 1
ATOM 784 C CA . PRO A 1 102 ? -14.586 -5.941 -10.109 1 96.94 102 PRO A CA 1
ATOM 785 C C . PRO A 1 102 ? -15.125 -6.867 -9.023 1 96.94 102 PRO A C 1
ATOM 787 O O . PRO A 1 102 ? -15.992 -7.699 -9.297 1 96.94 102 PRO A O 1
ATOM 790 N N . LEU A 1 103 ? -14.633 -6.805 -7.809 1 97.88 103 LEU A N 1
ATOM 791 C CA . LEU A 1 103 ? -14.953 -7.789 -6.781 1 97.88 103 LEU A CA 1
ATOM 792 C C . LEU A 1 103 ? -15.531 -7.117 -5.539 1 97.88 103 LEU A C 1
ATOM 794 O O . LEU A 1 103 ? -15.188 -5.973 -5.238 1 97.88 103 LEU A O 1
ATOM 798 N N . PRO A 1 104 ? -16.406 -7.816 -4.766 1 97.31 104 PRO A N 1
ATOM 799 C CA . PRO A 1 104 ? -16.938 -7.258 -3.52 1 97.31 104 PRO A CA 1
ATOM 800 C C . PRO A 1 104 ? -15.836 -6.918 -2.514 1 97.31 104 PRO A C 1
ATOM 802 O O . PRO A 1 104 ? -14.773 -7.547 -2.518 1 97.31 104 PRO A O 1
ATOM 805 N N . HIS A 1 105 ? -16.125 -5.965 -1.686 1 98.25 105 HIS A N 1
ATOM 806 C CA . HIS A 1 105 ? -15.172 -5.52 -0.676 1 98.25 105 HIS A CA 1
ATOM 807 C C . HIS A 1 105 ? -15.391 -6.25 0.646 1 98.25 105 HIS A C 1
ATOM 809 O O . HIS A 1 105 ? -16.156 -5.789 1.494 1 98.25 105 HIS A O 1
ATOM 815 N N . SER A 1 106 ? -14.703 -7.41 0.824 1 96 106 SER A N 1
ATOM 816 C CA . SER A 1 106 ? -14.789 -8.203 2.047 1 96 106 SER A CA 1
ATOM 817 C C . SER A 1 106 ? -13.523 -9.031 2.252 1 96 106 SER A C 1
ATOM 819 O O . SER A 1 106 ? -12.734 -9.211 1.321 1 96 106 SER A O 1
ATOM 821 N N . TRP A 1 107 ? -13.375 -9.539 3.42 1 94 107 TRP A N 1
ATOM 822 C CA . TRP A 1 107 ? -12.203 -10.352 3.727 1 94 107 TRP A CA 1
ATOM 823 C C . TRP A 1 107 ? -12.398 -11.781 3.23 1 94 107 TRP A C 1
ATOM 825 O O . TRP A 1 107 ? -11.477 -12.602 3.303 1 94 107 TRP A O 1
ATOM 835 N N . GLU A 1 108 ? -13.523 -12.07 2.619 1 92.69 108 GLU A N 1
ATOM 836 C CA . GLU A 1 108 ? -13.719 -13.344 1.927 1 92.69 108 GLU A CA 1
ATOM 837 C C . GLU A 1 108 ? -12.945 -13.375 0.61 1 92.69 108 GLU A C 1
ATOM 839 O O . GLU A 1 108 ? -12.742 -14.445 0.029 1 92.69 108 GLU A O 1
ATOM 844 N N . ILE A 1 109 ? -12.586 -12.211 0.173 1 94.75 109 ILE A N 1
ATOM 845 C CA . ILE A 1 109 ? -11.812 -12.055 -1.058 1 94.75 109 ILE A CA 1
ATOM 846 C C . ILE A 1 109 ? -10.367 -11.719 -0.72 1 94.75 109 ILE A C 1
ATOM 848 O O . ILE A 1 109 ? -10.094 -10.695 -0.077 1 94.75 109 ILE A O 1
ATOM 852 N N . THR A 1 110 ? -9.484 -12.578 -1.1 1 95.5 110 THR A N 1
ATOM 853 C CA . THR A 1 110 ? -8.055 -12.336 -0.935 1 95.5 110 THR A CA 1
ATOM 854 C C . THR A 1 110 ? -7.352 -12.32 -2.289 1 95.5 110 THR A C 1
ATOM 856 O O . THR A 1 110 ? -8 -12.289 -3.334 1 95.5 110 THR A O 1
ATOM 859 N N . SER A 1 111 ? -6.059 -12.281 -2.193 1 97.81 111 SER A N 1
ATOM 860 C CA . SER A 1 111 ? -5.254 -12.273 -3.41 1 97.81 111 SER A CA 1
ATOM 861 C C . SER A 1 111 ? -5.48 -13.539 -4.227 1 97.81 111 SER A C 1
ATOM 863 O O . SER A 1 111 ? -5.191 -13.57 -5.426 1 97.81 111 SER A O 1
ATOM 865 N N . ASP A 1 112 ? -6.07 -14.586 -3.604 1 97 112 ASP A N 1
ATOM 866 C CA . ASP A 1 112 ? -6.371 -15.805 -4.352 1 97 112 ASP A CA 1
ATOM 867 C C . ASP A 1 112 ? -7.469 -15.555 -5.383 1 97 112 ASP A C 1
ATOM 869 O O . ASP A 1 112 ? -7.273 -15.805 -6.574 1 97 112 ASP A O 1
ATOM 873 N N . ALA A 1 113 ? -8.609 -15.023 -4.91 1 97.12 113 ALA A N 1
ATOM 874 C CA . ALA A 1 113 ? -9.695 -14.703 -5.832 1 97.12 113 ALA A CA 1
ATOM 875 C C . ALA A 1 113 ? -9.25 -13.664 -6.863 1 97.12 113 ALA A C 1
ATOM 877 O O . ALA A 1 113 ? -9.609 -13.75 -8.039 1 97.12 113 ALA A O 1
ATOM 878 N N . ILE A 1 114 ? -8.453 -12.734 -6.449 1 98.75 114 ILE A N 1
ATOM 879 C CA . ILE A 1 114 ? -7.969 -11.672 -7.332 1 98.75 114 ILE A CA 1
ATOM 880 C C . ILE A 1 114 ? -7.094 -12.273 -8.43 1 98.75 114 ILE A C 1
ATOM 882 O O . ILE A 1 114 ? -7.172 -11.852 -9.586 1 98.75 114 ILE A O 1
ATOM 886 N N . SER A 1 115 ? -6.301 -13.25 -8.07 1 98.88 115 SER A N 1
ATOM 887 C CA . SER A 1 115 ? -5.441 -13.898 -9.055 1 98.88 115 SER A CA 1
ATOM 888 C C . SER A 1 115 ? -6.266 -14.625 -10.117 1 98.88 115 SER A C 1
ATOM 890 O O . SER A 1 115 ? -5.891 -14.648 -11.289 1 98.88 115 SER A O 1
ATOM 892 N N . VAL A 1 116 ? -7.371 -15.203 -9.719 1 98.38 116 VAL A N 1
ATOM 893 C CA . VAL A 1 116 ? -8.234 -15.891 -10.672 1 98.38 116 VAL A CA 1
ATOM 894 C C . VAL A 1 116 ? -8.891 -14.867 -11.602 1 98.38 116 VAL A C 1
ATOM 896 O O . VAL A 1 116 ? -8.945 -15.07 -12.82 1 98.38 116 VAL A O 1
ATOM 899 N N . TYR A 1 117 ? -9.359 -13.758 -11.062 1 98.88 117 TYR A N 1
ATOM 900 C CA . TYR A 1 117 ? -9.93 -12.688 -11.867 1 98.88 117 TYR A CA 1
ATOM 901 C C . TYR A 1 117 ? -8.914 -12.156 -12.875 1 98.88 117 TYR A C 1
ATOM 903 O O . TYR A 1 117 ? -9.219 -12 -14.055 1 98.88 117 TYR A O 1
ATOM 911 N N . VAL A 1 118 ? -7.672 -11.93 -12.406 1 98.94 118 VAL A N 1
ATOM 912 C CA . VAL A 1 118 ? -6.59 -11.414 -13.242 1 98.94 118 VAL A CA 1
ATOM 913 C C . VAL A 1 118 ? -6.27 -12.414 -14.352 1 98.94 118 VAL A C 1
ATOM 915 O O . VAL A 1 118 ? -6.031 -12.023 -15.492 1 98.94 118 VAL A O 1
ATOM 918 N N . ALA A 1 119 ? -6.27 -13.633 -14.008 1 98.94 119 ALA A N 1
ATOM 919 C CA . ALA A 1 119 ? -5.977 -14.672 -14.984 1 98.94 119 ALA A CA 1
ATOM 920 C C . ALA A 1 119 ? -7.016 -14.688 -16.109 1 98.94 119 ALA A C 1
ATOM 922 O O . ALA A 1 119 ? -6.668 -14.828 -17.281 1 98.94 119 ALA A O 1
ATOM 923 N N . ALA A 1 120 ? -8.266 -14.555 -15.727 1 98.75 120 ALA A N 1
ATOM 924 C CA . ALA A 1 120 ? -9.336 -14.492 -16.719 1 98.75 120 ALA A CA 1
ATOM 925 C C . ALA A 1 120 ? -9.18 -13.266 -17.625 1 98.75 120 ALA A C 1
ATOM 927 O O . ALA A 1 120 ? -9.289 -13.375 -18.844 1 98.75 120 ALA A O 1
ATOM 928 N N . GLU A 1 121 ? -8.898 -12.148 -17.016 1 98.69 121 GLU A N 1
ATOM 929 C CA . GLU A 1 121 ? -8.719 -10.898 -17.75 1 98.69 121 GLU A CA 1
ATOM 930 C C . GLU A 1 121 ? -7.555 -10.992 -18.734 1 98.69 121 GLU A C 1
ATOM 932 O O . GLU A 1 121 ? -7.602 -10.414 -19.812 1 98.69 121 GLU A O 1
ATOM 937 N N . ALA A 1 122 ? -6.508 -11.758 -18.344 1 98.75 122 ALA A N 1
ATOM 938 C CA . ALA A 1 122 ? -5.285 -11.836 -19.125 1 98.75 122 ALA A CA 1
ATOM 939 C C . ALA A 1 122 ? -5.34 -13.016 -20.094 1 98.75 122 ALA A C 1
ATOM 941 O O . ALA A 1 122 ? -4.41 -13.234 -20.875 1 98.75 122 ALA A O 1
ATOM 942 N N . ASN A 1 123 ? -6.395 -13.781 -20.047 1 98.5 123 ASN A N 1
ATOM 943 C CA . ASN A 1 123 ? -6.551 -14.969 -20.875 1 98.5 123 ASN A CA 1
ATOM 944 C C . ASN A 1 123 ? -5.453 -15.992 -20.609 1 98.5 123 ASN A C 1
ATOM 946 O O . ASN A 1 123 ? -4.805 -16.469 -21.531 1 98.5 123 ASN A O 1
ATOM 950 N N . ALA A 1 124 ? -5.234 -16.266 -19.359 1 98.81 124 ALA A N 1
ATOM 951 C CA . ALA A 1 124 ? -4.258 -17.281 -18.938 1 98.81 124 ALA A CA 1
ATOM 952 C C . ALA A 1 124 ? -4.777 -18.688 -19.203 1 98.81 124 ALA A C 1
ATOM 954 O O . ALA A 1 124 ? -5.988 -18.906 -19.234 1 98.81 124 ALA A O 1
ATOM 955 N N . ASN A 1 125 ? -3.797 -19.625 -19.344 1 98.44 125 ASN A N 1
ATOM 95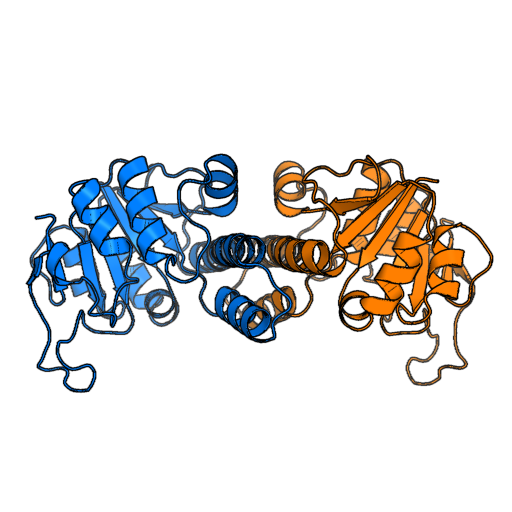6 C CA . ASN A 1 125 ? -4.152 -21.031 -19.484 1 98.44 125 ASN A CA 1
ATOM 957 C C . ASN A 1 125 ? -4.543 -21.641 -18.141 1 98.44 125 ASN A C 1
ATOM 959 O O . ASN A 1 125 ? -5.453 -22.469 -18.062 1 98.44 125 ASN A O 1
ATOM 963 N N . LEU A 1 126 ? -3.869 -21.297 -17.094 1 98 126 LEU A N 1
ATOM 964 C CA . LEU A 1 126 ? -4.141 -21.797 -15.742 1 98 126 LEU A CA 1
ATOM 965 C C . LEU A 1 126 ? -3.541 -20.859 -14.688 1 98 126 LEU A C 1
ATOM 967 O O . LEU A 1 126 ? -2.785 -19.953 -15.023 1 98 126 LEU A O 1
ATOM 971 N N . VAL A 1 127 ? -3.986 -21.109 -13.43 1 98.81 127 VAL A N 1
ATOM 972 C CA . VAL A 1 127 ? -3.455 -20.406 -12.266 1 98.81 127 VAL A CA 1
ATOM 973 C C . VAL A 1 127 ? -2.725 -21.391 -11.352 1 98.81 127 VAL A C 1
ATOM 975 O O . VAL A 1 127 ? -3.254 -22.453 -11.031 1 98.81 127 VAL A O 1
ATOM 978 N N . VAL A 1 128 ? -1.508 -21.031 -11 1 98.94 128 VAL A N 1
ATOM 979 C CA . VAL A 1 128 ? -0.743 -21.828 -10.047 1 98.94 128 VAL A CA 1
ATOM 980 C C . VAL A 1 128 ? -0.551 -21.031 -8.75 1 98.94 128 VAL A C 1
ATOM 982 O O . VAL A 1 128 ? -0.082 -19.891 -8.773 1 98.94 128 VAL A O 1
ATOM 985 N N . PHE A 1 129 ? -0.982 -21.656 -7.637 1 98.44 129 PHE A N 1
ATOM 986 C CA . PHE A 1 129 ? -0.778 -21.078 -6.312 1 98.44 129 PHE A CA 1
ATOM 987 C C . PHE A 1 129 ? 0.457 -21.672 -5.645 1 98.44 129 PHE A C 1
ATOM 989 O O . PHE A 1 129 ? 0.47 -22.859 -5.293 1 98.44 129 PHE A O 1
ATOM 996 N N . ALA A 1 130 ? 1.526 -20.828 -5.492 1 98.62 130 ALA A N 1
ATOM 997 C CA . ALA A 1 130 ? 2.721 -21.234 -4.754 1 98.62 130 ALA A CA 1
ATOM 998 C C . ALA A 1 130 ? 2.543 -21.031 -3.256 1 98.62 130 ALA A C 1
ATOM 1000 O O . ALA A 1 130 ? 2.689 -19.906 -2.762 1 98.62 130 ALA A O 1
ATOM 1001 N N . LYS A 1 131 ? 2.262 -22.125 -2.504 1 96.88 131 LYS A N 1
ATOM 1002 C CA . LYS A 1 131 ? 1.848 -22.047 -1.105 1 96.88 131 LYS A CA 1
ATOM 1003 C C . LYS A 1 131 ? 2.918 -22.625 -0.182 1 96.88 131 LYS A C 1
ATOM 1005 O O . LYS A 1 131 ? 3.922 -23.172 -0.648 1 96.88 131 LYS A O 1
ATOM 1010 N N . ASP A 1 132 ? 2.725 -22.406 1.16 1 95.06 132 ASP A N 1
ATOM 1011 C CA . ASP A 1 132 ? 3.613 -23 2.16 1 95.06 132 ASP A CA 1
ATOM 1012 C C . ASP A 1 132 ? 3.096 -24.359 2.631 1 95.06 132 ASP A C 1
ATOM 1014 O O . ASP A 1 132 ? 3.592 -24.906 3.613 1 95.06 132 ASP A O 1
ATOM 1018 N N . VAL A 1 133 ? 2.057 -24.891 1.954 1 92.94 133 VAL A N 1
ATOM 1019 C CA . VAL A 1 133 ? 1.494 -26.219 2.182 1 92.94 133 VAL A CA 1
ATOM 1020 C C . VAL A 1 133 ? 1.597 -27.047 0.903 1 92.94 133 VAL A C 1
ATOM 1022 O O . VAL A 1 133 ? 1.704 -26.5 -0.195 1 92.94 133 VAL A O 1
ATOM 1025 N N . PRO A 1 134 ? 1.523 -28.359 1.053 1 94.62 134 PRO A N 1
ATOM 1026 C CA . PRO A 1 134 ? 1.729 -29.219 -0.115 1 94.62 134 PRO A CA 1
ATOM 1027 C C . PRO A 1 134 ? 0.554 -29.172 -1.091 1 94.62 134 PRO A C 1
ATOM 1029 O O . PRO A 1 134 ? 0.686 -29.609 -2.24 1 94.62 134 PRO A O 1
ATOM 1032 N N . GLY A 1 135 ? -0.6 -28.703 -0.7 1 94.88 135 GLY A N 1
ATOM 1033 C CA . GLY A 1 135 ? -1.88 -28.656 -1.389 1 94.88 135 GLY A CA 1
ATOM 1034 C C . GLY A 1 135 ? -3.061 -28.547 -0.443 1 94.88 135 GLY A C 1
ATOM 1035 O O . GLY A 1 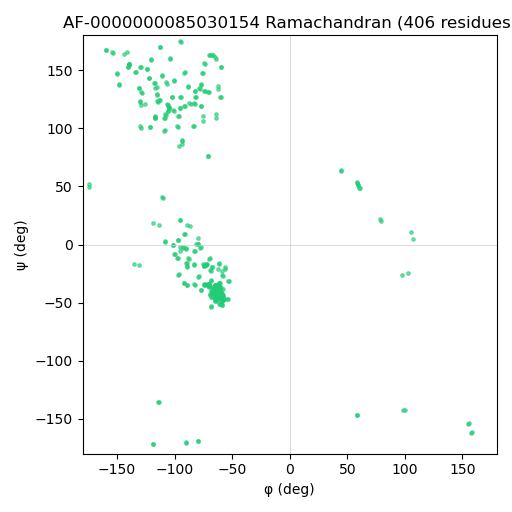135 ? -2.91 -28.094 0.697 1 94.88 135 GLY A O 1
ATOM 1036 N N . ILE A 1 136 ? -4.195 -28.844 -0.924 1 93.88 136 ILE A N 1
ATOM 1037 C CA . ILE A 1 136 ? -5.383 -28.859 -0.082 1 93.88 136 ILE A CA 1
ATOM 1038 C C . ILE A 1 136 ? -5.461 -30.172 0.679 1 93.88 136 ILE A C 1
ATOM 1040 O O . ILE A 1 136 ? -5.383 -31.25 0.078 1 93.88 136 ILE A O 1
ATOM 1044 N N . LEU A 1 137 ? -5.609 -29.984 2.041 1 91.75 137 LEU A N 1
ATOM 1045 C CA . LEU A 1 137 ? -5.668 -31.172 2.9 1 91.75 137 LEU A CA 1
ATOM 1046 C C . LEU A 1 137 ? -7.086 -31.391 3.412 1 91.75 137 LEU A C 1
ATOM 1048 O O . LEU A 1 137 ? -7.781 -30.438 3.777 1 91.75 137 LEU A O 1
ATOM 1052 N N . GLU A 1 138 ? -7.457 -32.656 3.426 1 87.44 138 GLU A N 1
ATOM 1053 C CA . GLU A 1 138 ? -8.727 -33 4.066 1 87.44 138 GLU A CA 1
ATOM 1054 C C . GLU A 1 138 ? -8.688 -32.688 5.562 1 87.44 138 GLU A C 1
ATOM 1056 O O . GLU A 1 138 ? -9.664 -32.188 6.129 1 87.44 138 GLU A O 1
ATOM 1061 N N . ASP A 1 139 ? -7.559 -33.125 6.133 1 87.5 139 ASP A N 1
ATOM 1062 C CA . ASP A 1 139 ? -7.238 -32.844 7.527 1 87.5 139 ASP A CA 1
ATOM 1063 C C . ASP A 1 139 ? -5.969 -32 7.641 1 87.5 139 ASP A C 1
ATOM 1065 O O . ASP A 1 139 ? -4.863 -32.5 7.426 1 87.5 139 ASP A O 1
ATOM 1069 N N . PRO A 1 140 ? -6.105 -30.844 8.016 1 85.06 140 PRO A N 1
ATOM 1070 C CA . PRO A 1 140 ? -4.949 -29.938 8.055 1 85.06 140 PRO A CA 1
ATOM 1071 C C . PRO A 1 140 ? -3.805 -30.484 8.906 1 85.06 140 PRO A C 1
ATOM 1073 O O . PRO A 1 140 ? -2.648 -30.109 8.703 1 85.06 140 PRO A O 1
ATOM 1076 N N . ASP A 1 141 ? -4.078 -31.391 9.797 1 87.31 141 ASP A N 1
ATOM 1077 C CA . ASP A 1 141 ? -3.057 -31.906 10.695 1 87.31 141 ASP A CA 1
ATOM 1078 C C . ASP A 1 141 ? -2.471 -33.219 10.172 1 87.31 141 ASP A C 1
ATOM 1080 O O . ASP A 1 141 ? -1.566 -33.781 10.781 1 87.31 141 ASP A O 1
ATOM 1084 N N . ASP A 1 142 ? -2.893 -33.656 8.961 1 90.69 142 ASP A N 1
ATOM 1085 C CA . ASP A 1 142 ? -2.443 -34.906 8.391 1 90.69 142 ASP A CA 1
ATOM 1086 C C . ASP A 1 142 ? -1.94 -34.719 6.961 1 90.69 142 ASP A C 1
ATOM 1088 O O . ASP A 1 142 ? -2.729 -34.719 6.012 1 90.69 142 ASP A O 1
ATOM 1092 N N . PRO A 1 143 ? -0.71 -34.656 6.805 1 87.75 143 PRO A N 1
ATOM 1093 C CA . PRO A 1 143 ? -0.144 -34.469 5.469 1 87.75 143 PRO A CA 1
ATOM 1094 C C . PRO A 1 143 ? -0.522 -35.562 4.488 1 87.75 143 PRO A C 1
ATOM 1096 O O . PRO A 1 143 ? -0.505 -35.375 3.275 1 87.75 143 PRO A O 1
ATOM 1099 N N . SER A 1 144 ? -0.857 -36.656 4.996 1 92.25 144 SER A N 1
ATOM 1100 C CA . SER A 1 144 ? -1.207 -37.781 4.137 1 92.25 144 SER A CA 1
ATOM 1101 C C . SER A 1 144 ? -2.611 -37.625 3.566 1 92.25 144 SER A C 1
ATOM 1103 O O . SER A 1 144 ? -3 -38.344 2.652 1 92.25 144 SER A O 1
ATOM 1105 N N . SER A 1 145 ? -3.316 -36.562 3.947 1 92.25 145 SER A N 1
ATOM 1106 C CA . SER A 1 145 ? -4.699 -36.344 3.527 1 92.25 145 SER A CA 1
ATOM 1107 C C . SER A 1 145 ? -4.781 -35.438 2.312 1 92.25 145 SER A C 1
ATOM 1109 O O . SER A 1 145 ? -5.828 -34.844 2.045 1 92.25 145 SER A O 1
ATOM 1111 N N . LEU A 1 146 ? -3.668 -35.344 1.562 1 94.75 146 LEU A N 1
ATOM 1112 C CA . LEU A 1 146 ? -3.588 -34.469 0.395 1 94.75 146 LEU A CA 1
ATOM 1113 C C . LEU A 1 146 ? -4.625 -34.875 -0.651 1 94.75 146 LEU A C 1
ATOM 1115 O O . LEU A 1 146 ? -4.699 -36.031 -1.047 1 94.75 146 LEU A O 1
ATOM 1119 N N . ILE A 1 147 ? -5.453 -33.875 -1.084 1 94 147 ILE A N 1
ATOM 1120 C CA . ILE A 1 147 ? -6.402 -34.094 -2.176 1 94 147 ILE A CA 1
ATOM 1121 C C . ILE A 1 147 ? -5.711 -33.812 -3.512 1 94 147 ILE A C 1
ATOM 1123 O O . ILE A 1 147 ? -5.242 -32.688 -3.766 1 94 147 ILE A O 1
ATOM 1127 N N . ARG A 1 148 ? -5.668 -34.781 -4.387 1 96.12 148 ARG A N 1
ATOM 1128 C CA . ARG A 1 148 ? -4.906 -34.656 -5.625 1 96.12 148 ARG A CA 1
ATOM 1129 C C . ARG A 1 148 ? -5.715 -33.906 -6.684 1 96.12 148 ARG A C 1
ATOM 1131 O O . ARG A 1 148 ? -5.145 -33.219 -7.551 1 96.12 148 ARG A O 1
ATOM 1138 N N . GLU A 1 149 ? -6.953 -34.125 -6.641 1 95.56 149 GLU A N 1
ATOM 1139 C CA . GLU A 1 149 ? -7.859 -33.469 -7.578 1 95.56 149 GLU A CA 1
ATOM 1140 C C . GLU A 1 149 ? -9.227 -33.219 -6.945 1 95.56 149 GLU A C 1
ATOM 1142 O O . GLU A 1 149 ? -9.742 -34.094 -6.219 1 95.56 149 GLU A O 1
ATOM 1147 N N . ILE A 1 150 ? -9.789 -32.062 -7.184 1 93.56 150 ILE A N 1
ATOM 1148 C CA . ILE A 1 150 ? -11.094 -31.719 -6.625 1 93.56 150 ILE A CA 1
ATOM 1149 C C . ILE A 1 150 ? -11.828 -30.766 -7.559 1 93.56 150 ILE A C 1
ATOM 1151 O O . ILE A 1 150 ? -11.211 -29.922 -8.203 1 93.56 150 ILE A O 1
ATOM 1155 N N . ASP A 1 151 ? -13.195 -30.891 -7.602 1 93 151 ASP A N 1
ATOM 1156 C CA . ASP A 1 151 ? -14.023 -29.938 -8.344 1 93 151 ASP A CA 1
ATOM 1157 C C . ASP A 1 151 ? -14.18 -28.625 -7.57 1 93 151 ASP A C 1
ATOM 1159 O O . ASP A 1 151 ? -14.367 -28.641 -6.352 1 93 151 ASP A O 1
ATOM 1163 N N . ALA A 1 152 ? -14.07 -27.5 -8.32 1 90.69 152 ALA A N 1
ATOM 1164 C CA . ALA A 1 152 ? -14.195 -26.188 -7.699 1 90.69 152 ALA A CA 1
ATOM 1165 C C . ALA A 1 152 ? -15.477 -26.078 -6.883 1 90.69 152 ALA A C 1
ATOM 1167 O O . ALA A 1 152 ? -15.492 -25.484 -5.805 1 90.69 152 ALA A O 1
ATOM 1168 N N . ARG A 1 153 ? -16.625 -26.719 -7.191 1 86.94 153 ARG A N 1
ATOM 1169 C CA . ARG A 1 153 ? -17.938 -26.672 -6.539 1 86.94 153 ARG A CA 1
ATOM 1170 C C . ARG A 1 153 ? -17.891 -27.344 -5.168 1 86.94 153 ARG A C 1
ATOM 1172 O O . ARG A 1 153 ? -18.688 -27.031 -4.293 1 86.94 153 ARG A O 1
ATOM 1179 N N . GLU A 1 154 ? -16.891 -28.203 -5.008 1 84.44 154 GLU A N 1
ATOM 1180 C CA . GLU A 1 154 ? -16.812 -28.984 -3.779 1 84.44 154 GLU A CA 1
ATOM 1181 C C . GLU A 1 154 ? -16.016 -28.234 -2.707 1 84.44 154 GLU A C 1
ATOM 1183 O O . GLU A 1 154 ? -16.016 -28.625 -1.539 1 84.44 154 GLU A O 1
ATOM 1188 N N . LEU A 1 155 ? -15.289 -27.297 -3.166 1 83.12 155 LEU A N 1
ATOM 1189 C CA . LEU A 1 155 ? -14.461 -26.562 -2.221 1 83.12 155 LEU A CA 1
ATOM 1190 C C . LEU A 1 155 ? -15.297 -25.516 -1.474 1 83.12 155 LEU A C 1
ATOM 1192 O O . LEU A 1 155 ? -14.789 -24.844 -0.57 1 83.12 155 LEU A O 1
ATOM 1196 N N . GLU A 1 156 ? -16.578 -25.578 -1.743 1 64.31 156 GLU A N 1
ATOM 1197 C CA . GLU A 1 156 ? -17.438 -24.594 -1.079 1 64.31 156 GLU A CA 1
ATOM 1198 C C . GLU A 1 156 ? -17.422 -24.797 0.435 1 64.31 156 GLU A C 1
ATOM 1200 O O . GLU A 1 156 ? -17.609 -25.906 0.928 1 64.31 156 GLU A O 1
ATOM 1205 N N . GLY A 1 157 ? -16.922 -23.953 1.039 1 56.69 157 GLY A N 1
ATOM 1206 C CA . GLY A 1 157 ? -16.984 -23.984 2.492 1 56.69 157 GLY A CA 1
ATOM 1207 C C . GLY A 1 157 ? -15.727 -24.562 3.121 1 56.69 157 GLY A C 1
ATOM 1208 O O . GLY A 1 157 ? -15.555 -24.5 4.34 1 56.69 157 GLY A O 1
ATOM 1209 N N . ASN A 1 158 ? -14.938 -25.469 2.404 1 53.31 158 ASN A N 1
ATOM 1210 C CA . ASN A 1 158 ? -13.812 -26.203 2.977 1 53.31 158 ASN A CA 1
ATOM 1211 C C . ASN A 1 158 ? -12.492 -25.469 2.742 1 53.31 158 ASN A C 1
ATOM 1213 O O . ASN A 1 158 ? -11.859 -25.656 1.704 1 53.31 158 ASN A O 1
ATOM 1217 N N . TRP A 1 159 ? -12.031 -24.469 3.643 1 56.91 159 TRP A N 1
ATOM 1218 C CA . TRP A 1 159 ? -11.344 -23.188 3.674 1 56.91 159 TRP A CA 1
ATOM 1219 C C . TRP A 1 159 ? -9.836 -23.375 3.771 1 56.91 159 TRP A C 1
ATOM 1221 O O . TRP A 1 159 ? -9.086 -22.391 3.889 1 56.91 159 TRP A O 1
ATOM 1231 N N . THR A 1 160 ? -9.117 -24.594 3.494 1 64.69 160 THR A N 1
ATOM 1232 C CA . THR A 1 160 ? -7.844 -24.406 4.184 1 64.69 160 THR A CA 1
ATOM 1233 C C . THR A 1 160 ? -6.785 -23.859 3.225 1 64.69 160 THR A C 1
ATOM 1235 O O . THR A 1 160 ? -5.801 -23.25 3.658 1 64.69 160 THR A O 1
ATOM 1238 N N . ALA A 1 161 ? -7.102 -23.672 1.919 1 83.25 161 ALA A N 1
ATOM 1239 C CA . ALA A 1 161 ? -5.945 -23.312 1.109 1 83.25 161 ALA A CA 1
ATOM 1240 C C . ALA A 1 161 ? -6.285 -22.156 0.162 1 83.25 161 ALA A C 1
ATOM 1242 O O . ALA A 1 161 ? -5.395 -21.438 -0.285 1 83.25 161 ALA A O 1
ATOM 1243 N N . LEU A 1 162 ? -7.492 -21.984 0.02 1 89.81 162 LEU A N 1
ATOM 1244 C CA . LEU A 1 162 ? -7.977 -20.922 -0.847 1 89.81 162 LEU A CA 1
ATOM 1245 C C . LEU A 1 162 ? -9.102 -20.141 -0.174 1 89.81 162 LEU A C 1
ATOM 1247 O O . LEU A 1 162 ? -9.82 -20.688 0.667 1 89.81 162 LEU A O 1
ATOM 1251 N N . ASP A 1 163 ? -9.141 -18.828 -0.529 1 89.56 163 ASP A N 1
ATOM 1252 C CA . ASP A 1 163 ? -10.328 -18.109 -0.06 1 89.56 163 ASP A CA 1
ATOM 1253 C C . ASP A 1 163 ? -11.594 -18.672 -0.702 1 89.56 163 ASP A C 1
ATOM 1255 O O . ASP A 1 163 ? -11.523 -19.375 -1.711 1 89.56 163 ASP A O 1
ATOM 1259 N N . PRO A 1 164 ? -12.766 -18.453 -0.142 1 90.69 164 PRO A N 1
ATOM 1260 C CA . PRO A 1 164 ? -13.984 -19.125 -0.601 1 90.69 164 PRO A CA 1
ATOM 1261 C C . PRO A 1 164 ? -14.43 -18.656 -1.986 1 90.69 164 PRO A C 1
ATOM 1263 O O . PRO A 1 164 ? -15.258 -19.297 -2.629 1 90.69 164 PRO A O 1
ATOM 1266 N N . VAL A 1 165 ? -13.867 -17.594 -2.504 1 93.62 165 VAL A N 1
ATOM 1267 C CA . VAL A 1 165 ? -14.367 -16.984 -3.736 1 93.62 165 VAL A CA 1
ATOM 1268 C C . VAL A 1 165 ? -13.539 -17.484 -4.922 1 93.62 165 VAL A C 1
ATOM 1270 O O . VAL A 1 165 ? -14.055 -17.594 -6.039 1 93.62 165 VAL A O 1
ATOM 1273 N N . ALA A 1 166 ? -12.328 -17.875 -4.699 1 95.06 166 ALA A N 1
ATOM 1274 C CA . ALA A 1 166 ? -11.422 -18.281 -5.77 1 95.06 166 ALA A CA 1
ATOM 1275 C C . ALA A 1 166 ? -11.992 -19.484 -6.543 1 95.06 166 ALA A C 1
ATOM 1277 O O . ALA A 1 166 ? -12.078 -19.438 -7.77 1 95.06 166 ALA A O 1
ATOM 1278 N N . PRO A 1 167 ? -12.469 -20.516 -5.863 1 93.88 167 PRO A N 1
ATOM 1279 C CA . PRO A 1 167 ? -13.039 -21.641 -6.609 1 93.88 167 PRO A CA 1
ATOM 1280 C C . PRO A 1 167 ? -14.297 -21.25 -7.395 1 93.88 167 PRO A C 1
ATOM 1282 O O . PRO A 1 167 ? -14.523 -21.766 -8.492 1 93.88 167 PRO A O 1
ATOM 1285 N N . ARG A 1 168 ? -15.086 -20.375 -6.859 1 93.12 168 ARG A N 1
ATOM 1286 C CA . ARG A 1 168 ? -16.281 -19.922 -7.551 1 93.12 168 ARG A CA 1
ATOM 1287 C C . ARG A 1 168 ? -15.93 -19.188 -8.836 1 93.12 168 ARG A C 1
ATOM 1289 O O . ARG A 1 168 ? -16.562 -19.406 -9.875 1 93.12 168 ARG A O 1
ATOM 1296 N N . LEU A 1 169 ? -14.953 -18.344 -8.758 1 95.69 169 LEU A N 1
ATOM 1297 C CA . LEU A 1 169 ? -14.508 -17.625 -9.945 1 95.69 169 LEU A CA 1
ATOM 1298 C C . LEU A 1 169 ? -13.906 -18.578 -10.977 1 95.69 169 LEU A C 1
ATOM 1300 O O . LEU A 1 169 ? -14.102 -18.391 -12.18 1 95.69 169 LEU A O 1
ATOM 1304 N N . ALA A 1 170 ? -13.195 -19.516 -10.477 1 95.88 170 ALA A N 1
ATOM 1305 C CA . ALA A 1 170 ? -12.586 -20.5 -11.359 1 95.88 170 ALA A CA 1
ATOM 1306 C C . ALA A 1 170 ? -13.648 -21.234 -12.18 1 95.88 170 ALA A C 1
ATOM 1308 O O . ALA A 1 170 ? -13.453 -21.5 -13.367 1 95.88 170 ALA A O 1
ATOM 1309 N N . GLU A 1 171 ? -14.711 -21.578 -11.508 1 94.88 171 GLU A N 1
ATOM 1310 C CA . GLU A 1 171 ? -15.836 -22.203 -12.195 1 94.88 171 GLU A CA 1
ATOM 1311 C C . GLU A 1 171 ? -16.453 -21.266 -13.219 1 94.88 171 GLU A C 1
ATOM 1313 O O . GLU A 1 171 ? -16.672 -21.641 -14.375 1 94.88 171 GLU A O 1
ATOM 1318 N N . GLU A 1 172 ? -16.688 -20.078 -12.82 1 96.19 172 GLU A N 1
ATOM 1319 C CA . GLU A 1 172 ? -17.328 -19.078 -13.656 1 96.19 172 GLU A CA 1
ATOM 1320 C C . GLU A 1 172 ? -16.516 -18.812 -14.922 1 96.19 172 GLU A C 1
ATOM 1322 O O . GLU A 1 172 ? -17.078 -18.672 -16.016 1 96.19 172 GLU A O 1
ATOM 1327 N N . TYR A 1 173 ? -15.172 -18.828 -14.805 1 97.62 173 TYR A N 1
ATOM 1328 C CA . TYR A 1 173 ? -14.312 -18.438 -15.922 1 97.62 173 TYR A CA 1
ATOM 1329 C C . TYR A 1 173 ? -13.742 -19.672 -16.609 1 97.62 173 TYR A C 1
ATOM 1331 O O . TYR A 1 173 ? -12.953 -19.547 -17.547 1 97.62 173 TYR A O 1
ATOM 1339 N N . ASP A 1 174 ? -14.062 -20.859 -16.156 1 97.31 174 ASP A N 1
ATOM 1340 C CA . ASP A 1 174 ? -13.594 -22.125 -16.703 1 97.31 174 ASP A CA 1
ATOM 1341 C C . ASP A 1 174 ? -12.062 -22.203 -16.672 1 97.31 174 ASP A C 1
ATOM 1343 O O . ASP A 1 174 ? -11.43 -22.453 -17.703 1 97.31 174 ASP A O 1
ATOM 1347 N N . LEU A 1 175 ? -11.469 -21.953 -15.438 1 98 175 LEU A N 1
ATOM 1348 C CA . LEU A 1 175 ? -10.023 -21.938 -15.266 1 98 175 LEU A CA 1
ATOM 1349 C C . LEU A 1 175 ? -9.562 -23.062 -14.344 1 98 175 LEU A C 1
ATOM 1351 O O . LEU A 1 175 ? -10.195 -23.328 -13.32 1 98 175 LEU A O 1
ATOM 1355 N N . GLU A 1 176 ? -8.531 -23.75 -14.688 1 98.12 176 GLU A N 1
ATOM 1356 C CA . GLU A 1 176 ? -7.883 -24.719 -13.812 1 98.12 176 GLU A CA 1
ATOM 1357 C C . GLU A 1 176 ? -6.984 -24.031 -12.789 1 98.12 176 GLU A C 1
ATOM 1359 O O . GLU A 1 176 ? -6.258 -23.094 -13.133 1 98.12 176 GLU A O 1
ATOM 1364 N N . LEU A 1 177 ? -7.113 -24.484 -11.539 1 97.81 177 LEU A N 1
ATOM 1365 C CA . LEU A 1 177 ? -6.207 -24.031 -10.484 1 97.81 177 LEU A CA 1
ATOM 1366 C C . LEU A 1 177 ? -5.297 -25.172 -10.039 1 97.81 177 LEU A C 1
ATOM 1368 O O . LEU A 1 177 ? -5.715 -26.344 -10.008 1 97.81 177 LEU A O 1
ATOM 1372 N N . ARG A 1 178 ? -4.086 -24.797 -9.711 1 98.38 178 ARG A N 1
ATOM 1373 C CA . ARG A 1 178 ? -3.141 -25.75 -9.133 1 98.38 178 ARG A CA 1
ATOM 1374 C C . ARG A 1 178 ? -2.508 -25.188 -7.863 1 98.38 178 ARG A C 1
ATOM 1376 O O . ARG A 1 178 ? -1.972 -24.078 -7.867 1 98.38 178 ARG A O 1
ATOM 1383 N N . VAL A 1 179 ? -2.666 -25.938 -6.742 1 97.38 179 VAL A N 1
ATOM 1384 C CA . VAL A 1 179 ? -2.088 -25.547 -5.457 1 97.38 179 VAL A CA 1
ATOM 1385 C C . VAL A 1 179 ? -0.872 -26.422 -5.156 1 97.38 179 VAL A C 1
ATOM 1387 O O . VAL A 1 179 ? -0.987 -27.656 -5.055 1 97.38 179 VAL A O 1
ATOM 1390 N N . VAL A 1 180 ? 0.31 -25.812 -5.031 1 98.06 180 VAL A N 1
ATOM 1391 C CA . VAL A 1 180 ? 1.553 -26.562 -4.914 1 98.06 180 VAL A CA 1
ATOM 1392 C C . VAL A 1 180 ? 2.459 -25.906 -3.873 1 98.06 180 VAL A C 1
ATOM 1394 O O . VAL A 1 180 ? 2.336 -24.719 -3.594 1 98.06 180 VAL A O 1
ATOM 1397 N N . TYR A 1 181 ? 3.338 -26.688 -3.268 1 97.81 181 TYR A N 1
ATOM 1398 C CA . TYR A 1 181 ? 4.352 -26.172 -2.355 1 97.81 181 TYR A CA 1
ATOM 1399 C C . TYR A 1 181 ? 5.41 -25.375 -3.107 1 97.81 181 TYR A C 1
ATOM 1401 O O . TYR A 1 181 ? 5.992 -25.859 -4.078 1 97.81 181 TYR A O 1
ATOM 1409 N N . ALA A 1 182 ? 5.699 -24.203 -2.623 1 98.69 182 ALA A N 1
ATOM 1410 C CA . ALA A 1 182 ? 6.578 -23.266 -3.314 1 98.69 182 ALA A CA 1
ATOM 1411 C C . ALA A 1 182 ? 8.031 -23.719 -3.232 1 98.69 182 ALA A C 1
ATOM 1413 O O . ALA A 1 182 ? 8.852 -23.344 -4.07 1 98.69 182 ALA A O 1
ATOM 1414 N N . GLY A 1 183 ? 8.336 -24.609 -2.324 1 98.69 183 GLY A N 1
ATOM 1415 C CA . GLY A 1 183 ? 9.727 -24.875 -1.986 1 98.69 183 GLY A CA 1
ATOM 1416 C C . GLY A 1 183 ? 10.352 -25.969 -2.834 1 98.69 183 GLY A C 1
ATOM 1417 O O . GLY A 1 183 ? 11.539 -26.25 -2.701 1 98.69 183 GLY A O 1
ATOM 1418 N N . ASN A 1 184 ? 9.602 -26.578 -3.705 1 98.69 184 ASN A N 1
ATOM 1419 C CA . ASN A 1 184 ? 10.109 -27.578 -4.641 1 98.69 184 ASN A CA 1
ATOM 1420 C C . ASN A 1 184 ? 10.117 -27.047 -6.074 1 98.69 184 ASN A C 1
ATOM 1422 O O . ASN A 1 184 ? 9.133 -27.188 -6.797 1 98.69 184 ASN A O 1
ATOM 1426 N N . PRO A 1 185 ? 11.312 -26.578 -6.48 1 98.81 185 PRO A N 1
ATOM 1427 C CA . PRO A 1 185 ? 11.367 -25.891 -7.77 1 98.81 185 PRO A CA 1
ATOM 1428 C C . PRO A 1 185 ? 10.977 -26.797 -8.938 1 98.81 185 PRO A C 1
ATOM 1430 O O . PRO A 1 185 ? 10.312 -26.344 -9.875 1 98.81 185 PRO A O 1
ATOM 1433 N N . ASP A 1 186 ? 11.305 -28.031 -8.891 1 98.81 186 ASP A N 1
ATOM 1434 C CA . ASP A 1 186 ? 10.969 -28.938 -9.977 1 98.81 186 ASP A CA 1
ATOM 1435 C C . ASP A 1 186 ? 9.461 -29.172 -10.055 1 98.81 186 ASP A C 1
ATOM 1437 O O . ASP A 1 186 ? 8.883 -29.188 -11.141 1 98.81 186 ASP A O 1
ATOM 1441 N N . ASN A 1 187 ? 8.906 -29.391 -8.906 1 98.88 187 ASN A N 1
ATOM 1442 C CA . ASN A 1 187 ? 7.461 -29.625 -8.852 1 98.88 187 ASN A CA 1
ATOM 1443 C C . ASN A 1 187 ? 6.688 -28.375 -9.25 1 98.88 187 ASN A C 1
ATOM 1445 O O . ASN A 1 187 ? 5.668 -28.453 -9.945 1 98.88 187 ASN A O 1
ATOM 1449 N N . LEU A 1 188 ? 7.141 -27.234 -8.852 1 98.94 188 LEU A N 1
ATOM 1450 C CA . LEU A 1 188 ? 6.52 -25.969 -9.219 1 98.94 188 LEU A CA 1
ATOM 1451 C C . LEU A 1 188 ? 6.59 -25.75 -10.727 1 98.94 188 LEU A C 1
ATOM 1453 O O . LEU A 1 188 ? 5.605 -25.328 -11.344 1 98.94 188 LEU A O 1
ATOM 1457 N N . LEU A 1 189 ? 7.715 -26.078 -11.305 1 98.88 189 LEU A N 1
ATOM 1458 C CA . LEU A 1 189 ? 7.902 -25.953 -12.75 1 98.88 189 LEU A CA 1
ATOM 1459 C C . LEU A 1 189 ? 6.934 -26.875 -13.492 1 98.88 189 LEU A C 1
ATOM 1461 O O . LEU A 1 189 ? 6.312 -26.453 -14.477 1 98.88 189 LEU A O 1
ATOM 1465 N N . ARG A 1 190 ? 6.82 -28.062 -13.039 1 98.88 190 ARG A N 1
ATOM 1466 C CA . ARG A 1 190 ? 5.895 -29 -13.664 1 98.88 190 ARG A CA 1
ATOM 1467 C C . ARG A 1 190 ? 4.461 -28.484 -13.609 1 98.88 190 ARG A C 1
ATOM 1469 O O . ARG A 1 190 ? 3.721 -28.578 -14.594 1 98.88 190 ARG A O 1
ATOM 1476 N N . ALA A 1 191 ? 4.074 -27.953 -12.477 1 98.81 191 ALA A N 1
ATOM 1477 C CA . ALA A 1 191 ? 2.746 -27.359 -12.328 1 98.81 191 ALA A CA 1
ATOM 1478 C C . ALA A 1 191 ? 2.523 -26.25 -13.336 1 98.81 191 ALA A C 1
ATOM 1480 O O . ALA A 1 191 ? 1.472 -26.172 -13.977 1 98.81 191 ALA A O 1
ATOM 1481 N N . MET A 1 192 ? 3.518 -25.406 -13.508 1 98.88 192 MET A N 1
ATOM 1482 C CA . MET A 1 192 ? 3.418 -24.281 -14.43 1 98.88 192 MET A CA 1
ATOM 1483 C C . MET A 1 192 ? 3.361 -24.75 -15.875 1 98.88 192 MET A C 1
ATOM 1485 O O . MET A 1 192 ? 2.664 -24.156 -16.703 1 98.88 192 MET A O 1
ATOM 1489 N N . ARG A 1 193 ? 3.98 -25.875 -16.203 1 98.56 193 ARG A N 1
ATOM 1490 C CA . ARG A 1 193 ? 4.059 -26.391 -17.562 1 98.56 193 ARG A CA 1
ATOM 1491 C C . ARG A 1 193 ? 2.799 -27.172 -17.922 1 98.56 193 ARG A C 1
ATOM 1493 O O . ARG A 1 193 ? 2.658 -27.656 -19.047 1 98.56 193 ARG A O 1
ATOM 1500 N N . GLY A 1 194 ? 1.934 -27.344 -16.953 1 97.56 194 GLY A N 1
ATOM 1501 C CA . GLY A 1 194 ? 0.745 -28.141 -17.219 1 97.56 194 GLY A CA 1
ATOM 1502 C C . GLY A 1 194 ? 1.008 -29.641 -17.172 1 97.56 194 GLY A C 1
ATOM 1503 O O . GLY A 1 194 ? 0.233 -30.422 -17.719 1 97.56 194 GLY A O 1
ATOM 1504 N N . GLU A 1 195 ? 2.078 -30 -16.516 1 98.25 195 GLU A N 1
ATOM 1505 C CA . GLU A 1 195 ? 2.449 -31.406 -16.375 1 98.25 195 GLU A CA 1
ATOM 1506 C C . GLU A 1 195 ? 1.922 -32 -15.078 1 98.25 195 GLU A C 1
ATOM 1508 O O . GLU A 1 195 ? 1.297 -31.297 -14.281 1 98.25 195 GLU A O 1
ATOM 1513 N N . GLU A 1 196 ? 2.154 -33.344 -14.977 1 98.25 196 GLU A N 1
ATOM 1514 C CA . GLU A 1 196 ? 1.841 -33.969 -13.695 1 98.25 196 GLU A CA 1
ATOM 1515 C C . GLU A 1 196 ? 2.693 -33.406 -12.57 1 98.25 196 GLU A C 1
ATOM 1517 O O . GLU A 1 196 ? 3.891 -33.156 -12.75 1 98.25 196 GLU A O 1
ATOM 1522 N N . PHE A 1 197 ? 2.029 -33.094 -11.453 1 98.44 197 PHE A N 1
ATOM 1523 C CA . PHE A 1 197 ? 2.699 -32.5 -10.305 1 98.44 197 PHE A CA 1
ATOM 1524 C C . PHE A 1 197 ? 2.156 -33.062 -9 1 98.44 197 PHE A C 1
ATOM 1526 O O . PHE A 1 197 ? 1.156 -33.781 -8.992 1 98.44 197 PHE A O 1
ATOM 1533 N N . VAL A 1 198 ? 2.889 -32.812 -7.918 1 98.12 198 VAL A N 1
ATOM 1534 C CA . VAL A 1 198 ? 2.428 -33.156 -6.574 1 98.12 198 VAL A CA 1
ATOM 1535 C C . VAL A 1 198 ? 1.771 -31.938 -5.934 1 98.12 198 VAL A C 1
ATOM 1537 O O . VAL A 1 198 ? 2.402 -30.891 -5.793 1 98.12 198 VAL A O 1
ATOM 1540 N N . GLY A 1 199 ? 0.527 -32 -5.613 1 97.31 199 GLY A N 1
ATOM 1541 C CA . GLY A 1 199 ? -0.33 -30.953 -5.062 1 97.31 199 GLY A CA 1
ATOM 1542 C C . GLY A 1 199 ? -1.801 -31.172 -5.363 1 97.31 199 GLY A C 1
ATOM 1543 O O . GLY A 1 199 ? -2.256 -32.312 -5.465 1 97.31 199 GLY A O 1
ATOM 1544 N N . THR A 1 200 ? -2.59 -30.109 -5.391 1 96.94 200 THR A N 1
ATOM 1545 C CA . THR A 1 200 ? -4.02 -30.234 -5.648 1 96.94 200 THR A CA 1
ATOM 1546 C C . THR A 1 200 ? -4.398 -29.562 -6.961 1 96.94 200 THR A C 1
ATOM 1548 O O . THR A 1 200 ? -4.078 -28.391 -7.18 1 96.94 200 THR A O 1
ATOM 1551 N N . ARG A 1 201 ? -4.984 -30.328 -7.848 1 97.31 201 ARG A N 1
ATOM 1552 C CA . ARG A 1 201 ? -5.598 -29.797 -9.062 1 97.31 201 ARG A CA 1
ATOM 1553 C C . ARG A 1 201 ? -7.074 -29.484 -8.836 1 97.31 201 ARG A C 1
ATOM 1555 O O . ARG A 1 201 ? -7.848 -30.359 -8.445 1 97.31 201 ARG A O 1
ATOM 1562 N N . VAL A 1 202 ? -7.426 -28.25 -8.992 1 95.81 202 VAL A N 1
ATOM 1563 C CA . VAL A 1 202 ? -8.82 -27.828 -8.906 1 95.81 202 VAL A CA 1
ATOM 1564 C C . VAL A 1 202 ? -9.391 -27.641 -10.312 1 95.81 202 VAL A C 1
ATOM 1566 O O . VAL A 1 202 ? -8.945 -26.75 -11.055 1 95.81 202 VAL A O 1
ATOM 1569 N N . VAL A 1 203 ? -10.359 -28.438 -10.703 1 95.31 203 VAL A N 1
ATOM 1570 C CA . VAL A 1 203 ? -10.93 -28.391 -12.047 1 95.31 203 VAL A CA 1
ATOM 1571 C C . VAL A 1 203 ? -12.25 -27.625 -12.023 1 95.31 203 VAL A C 1
ATOM 1573 O O . VAL A 1 203 ? -13.023 -27.734 -11.07 1 95.31 203 VAL A O 1
ATOM 1576 N N . PRO A 1 204 ? -12.359 -26.812 -13.219 1 91 204 PRO A N 1
ATOM 1577 C CA . PRO A 1 204 ? -13.633 -26.094 -13.281 1 91 204 PRO A CA 1
ATOM 1578 C C . PRO A 1 204 ? -14.805 -27 -13.648 1 91 204 PRO A C 1
ATOM 1580 O O . PRO A 1 204 ? -14.641 -27.938 -14.422 1 91 204 PRO A O 1
ATOM 1583 N N . GLY A 1 205 ? -15.773 -27.359 -12.859 1 76.25 205 GLY A N 1
ATOM 1584 C CA . GLY A 1 205 ? -16.938 -28.203 -13.086 1 76.25 205 GLY A CA 1
ATOM 1585 C C . GLY A 1 205 ? -17.453 -28.125 -14.508 1 76.25 205 GLY A C 1
ATOM 1586 O O . GLY A 1 205 ? -17.172 -27.172 -15.234 1 76.25 205 GLY A O 1
ATOM 1587 N N . MET B 1 1 ? -8.547 30.172 2.58 1 95.56 1 MET B N 1
ATOM 1588 C CA . MET B 1 1 ? -7.23 29.656 2.941 1 95.56 1 MET B CA 1
ATOM 1589 C C . MET B 1 1 ? -7.086 28.203 2.504 1 95.56 1 MET B C 1
ATOM 1591 O O . MET B 1 1 ? -8.023 27.406 2.646 1 95.56 1 MET B O 1
ATOM 1595 N N . LYS B 1 2 ? -6.008 27.938 1.772 1 98.81 2 LYS B N 1
ATOM 1596 C CA . LYS B 1 2 ? -5.691 26.578 1.325 1 98.81 2 LYS B CA 1
ATOM 1597 C C . LYS B 1 2 ? -4.52 26 2.111 1 98.81 2 LYS B C 1
ATOM 1599 O O . LYS B 1 2 ? -3.404 26.516 2.043 1 98.81 2 LYS B O 1
ATOM 1604 N N . VAL B 1 3 ? -4.82 24.828 2.805 1 98.88 3 VAL B N 1
ATOM 1605 C CA . VAL B 1 3 ? -3.816 24.312 3.732 1 98.88 3 VAL B CA 1
ATOM 1606 C C . VAL B 1 3 ? -3.598 22.828 3.48 1 98.88 3 VAL B C 1
ATOM 1608 O O . VAL B 1 3 ? -4.555 22.078 3.266 1 98.88 3 VAL B O 1
ATOM 1611 N N . VAL B 1 4 ? -2.361 22.469 3.443 1 98.94 4 VAL B N 1
ATOM 1612 C CA . VAL B 1 4 ? -2.02 21.047 3.49 1 98.94 4 VAL B CA 1
ATOM 1613 C C . VAL B 1 4 ? -1.729 20.625 4.934 1 98.94 4 VAL B C 1
ATOM 1615 O O . VAL B 1 4 ? -0.954 21.297 5.629 1 98.94 4 VAL B O 1
ATOM 1618 N N . LEU B 1 5 ? -2.393 19.609 5.375 1 98.94 5 LEU B N 1
ATOM 1619 C CA . LEU B 1 5 ? -2.158 19.016 6.684 1 98.94 5 LEU B CA 1
ATOM 1620 C C . LEU B 1 5 ? -1.485 17.656 6.547 1 98.94 5 LEU B C 1
ATOM 1622 O O . LEU B 1 5 ? -2.086 16.703 6.027 1 98.94 5 LEU B O 1
ATOM 1626 N N . LYS B 1 6 ? -0.214 17.594 6.93 1 98.88 6 LYS B N 1
ATOM 1627 C CA . LYS B 1 6 ? 0.461 16.297 6.988 1 98.88 6 LYS B CA 1
ATOM 1628 C C . LYS B 1 6 ? 0.05 15.523 8.234 1 98.88 6 LYS B C 1
ATOM 1630 O O . LYS B 1 6 ? 0.23 16 9.359 1 98.88 6 LYS B O 1
ATOM 1635 N N . ALA B 1 7 ? -0.553 14.336 8.023 1 98.69 7 ALA B N 1
ATOM 1636 C CA . ALA B 1 7 ? -1.129 13.539 9.102 1 98.69 7 ALA B CA 1
ATOM 1637 C C . ALA B 1 7 ? -0.482 12.156 9.156 1 98.69 7 ALA B C 1
ATOM 1639 O O . ALA B 1 7 ? -0.834 11.266 8.383 1 98.69 7 ALA B O 1
ATOM 1640 N N . GLY B 1 8 ? 0.427 11.984 10.062 1 94.56 8 GLY B N 1
ATOM 1641 C CA . GLY B 1 8 ? 1.085 10.711 10.305 1 94.56 8 GLY B CA 1
ATOM 1642 C C . GLY B 1 8 ? 0.751 10.109 11.656 1 94.56 8 GLY B C 1
ATOM 1643 O O . GLY B 1 8 ? -0.42 10.031 12.031 1 94.56 8 GLY B O 1
ATOM 1644 N N . THR B 1 9 ? 1.693 9.625 12.352 1 95.38 9 THR B N 1
ATOM 1645 C CA . THR B 1 9 ? 1.529 8.922 13.625 1 95.38 9 THR B CA 1
ATOM 1646 C C . THR B 1 9 ? 0.815 9.797 14.641 1 95.38 9 THR B C 1
ATOM 1648 O O . THR B 1 9 ? -0.128 9.359 15.305 1 95.38 9 THR B O 1
ATOM 1651 N N . GLY B 1 10 ? 1.227 11.039 14.797 1 96.62 10 GLY B N 1
ATOM 1652 C CA . GLY B 1 10 ? 0.608 11.945 15.75 1 96.62 10 GLY B CA 1
ATOM 1653 C C . GLY B 1 10 ? -0.865 12.18 15.477 1 96.62 10 GLY B C 1
ATOM 1654 O O . GLY B 1 10 ? -1.686 12.148 16.391 1 96.62 10 GLY B O 1
ATOM 1655 N N . ALA B 1 11 ? -1.136 12.359 14.219 1 97.94 11 ALA B N 1
ATOM 1656 C CA . ALA B 1 11 ? -2.518 12.633 13.828 1 97.94 11 ALA B CA 1
ATOM 1657 C C . ALA B 1 11 ? -3.406 11.422 14.062 1 97.94 11 ALA B C 1
ATOM 1659 O O . ALA B 1 11 ? -4.551 11.555 14.508 1 97.94 11 ALA B O 1
ATOM 1660 N N . VAL B 1 12 ? -2.92 10.227 13.781 1 97.56 12 VAL B N 1
ATOM 1661 C CA . VAL B 1 12 ? -3.707 9.008 13.977 1 97.56 12 VAL B CA 1
ATOM 1662 C C . VAL B 1 12 ? -3.943 8.781 15.469 1 97.56 12 VAL B C 1
ATOM 1664 O O . VAL B 1 12 ? -5.059 8.469 15.883 1 97.56 12 VAL B O 1
ATOM 1667 N N . LYS B 1 13 ? -2.926 9 16.266 1 97.38 13 LYS B N 1
ATOM 1668 C CA . LYS B 1 13 ? -3.02 8.812 17.703 1 97.38 13 LYS B CA 1
ATOM 1669 C C . LYS B 1 13 ? -4.012 9.789 18.328 1 97.38 13 LYS B C 1
ATOM 1671 O O . LYS B 1 13 ? -4.699 9.461 19.297 1 97.38 13 LYS B O 1
ATOM 1676 N N . GLU B 1 14 ? -4.039 10.977 17.797 1 98.56 14 GLU B N 1
ATOM 1677 C CA . GLU B 1 14 ? -4.875 12.039 18.328 1 98.56 14 GLU B CA 1
ATOM 1678 C C . GLU B 1 14 ? -6.023 12.375 17.391 1 98.56 14 GLU B C 1
ATOM 1680 O O . GLU B 1 14 ? -6.359 13.547 17.203 1 98.56 14 GLU B O 1
ATOM 1685 N N . VAL B 1 15 ? -6.602 11.391 16.812 1 98.44 15 VAL B N 1
ATOM 1686 C CA . VAL B 1 15 ? -7.508 11.586 15.688 1 98.44 15 VAL B CA 1
ATOM 1687 C C . VAL B 1 15 ? -8.727 12.383 16.141 1 98.44 15 VAL B C 1
ATOM 1689 O O . VAL B 1 15 ? -9.266 13.188 15.367 1 98.44 15 VAL B O 1
ATOM 1692 N N . ASP B 1 16 ? -9.203 12.203 17.344 1 98.56 16 ASP B N 1
ATOM 1693 C CA . ASP B 1 16 ? -10.352 12.969 17.828 1 98.56 16 ASP B CA 1
ATOM 1694 C C . ASP B 1 16 ? -10.055 14.461 17.844 1 98.56 16 ASP B C 1
ATOM 1696 O O . ASP B 1 16 ? -10.875 15.273 17.406 1 98.56 16 ASP B O 1
ATOM 1700 N N . ALA B 1 17 ? -8.898 14.828 18.312 1 98.88 17 ALA B N 1
ATOM 1701 C CA . ALA B 1 17 ? -8.484 16.234 18.328 1 98.88 17 ALA B CA 1
ATOM 1702 C C . ALA B 1 17 ? -8.328 16.781 16.906 1 98.88 17 ALA B C 1
ATOM 1704 O O . ALA B 1 17 ? -8.758 17.891 16.609 1 98.88 17 ALA B O 1
ATOM 1705 N N . VAL B 1 18 ? -7.719 16 16.078 1 98.94 18 VAL B N 1
ATOM 1706 C CA . VAL B 1 18 ? -7.504 16.391 14.688 1 98.94 18 VAL B CA 1
ATOM 1707 C C . VAL B 1 18 ? -8.852 16.609 14 1 98.94 18 VAL B C 1
ATOM 1709 O O . VAL B 1 18 ? -9.047 17.609 13.297 1 98.94 18 VAL B O 1
ATOM 1712 N N . LYS B 1 19 ? -9.828 15.703 14.203 1 98.81 19 LYS B N 1
ATOM 1713 C CA . LYS B 1 19 ? -11.164 15.797 13.625 1 98.81 19 LYS B CA 1
ATOM 1714 C C . LYS B 1 19 ? -11.875 17.078 14.086 1 98.81 19 LYS B C 1
ATOM 1716 O O . LYS B 1 19 ? -12.531 17.734 13.281 1 98.81 19 LYS B O 1
ATOM 1721 N N . ASN B 1 20 ? -11.703 17.391 15.305 1 98.88 20 ASN B N 1
ATOM 1722 C CA . ASN B 1 20 ? -12.32 18.609 15.844 1 98.88 20 ASN B CA 1
ATOM 1723 C C . ASN B 1 20 ? -11.758 19.859 15.18 1 98.88 20 ASN B C 1
ATOM 1725 O O . ASN B 1 20 ? -12.508 20.766 14.82 1 98.88 20 ASN B O 1
ATOM 1729 N N . ALA B 1 21 ? -10.477 19.891 15.062 1 98.94 21 ALA B N 1
ATOM 1730 C CA . ALA B 1 21 ? -9.836 21.047 14.422 1 98.94 21 ALA B CA 1
ATOM 1731 C C . ALA B 1 21 ? -10.289 21.172 12.969 1 98.94 21 ALA B C 1
ATOM 1733 O O . ALA B 1 21 ? -10.602 22.281 12.508 1 98.94 21 ALA B O 1
ATOM 1734 N N . ILE B 1 22 ? -10.344 20.047 12.289 1 98.94 22 ILE B N 1
ATOM 1735 C CA . ILE B 1 22 ? -10.703 20.031 10.875 1 98.94 22 ILE B CA 1
ATOM 1736 C C . ILE B 1 22 ? -12.156 20.484 10.711 1 98.94 22 ILE B C 1
ATOM 1738 O O . ILE B 1 22 ? -12.469 21.266 9.812 1 98.94 22 ILE B O 1
ATOM 1742 N N . THR B 1 23 ? -13.031 20.031 11.562 1 98.62 23 THR B N 1
ATOM 1743 C CA . THR B 1 23 ? -14.445 20.375 11.5 1 98.62 23 THR B CA 1
ATOM 1744 C C . THR B 1 23 ? -14.641 21.891 11.672 1 98.62 23 THR B C 1
ATOM 1746 O O . THR B 1 23 ? -15.492 22.484 11.016 1 98.62 23 THR B O 1
ATOM 1749 N N . ALA B 1 24 ? -13.812 22.438 12.5 1 98.69 24 ALA B N 1
ATOM 1750 C CA . 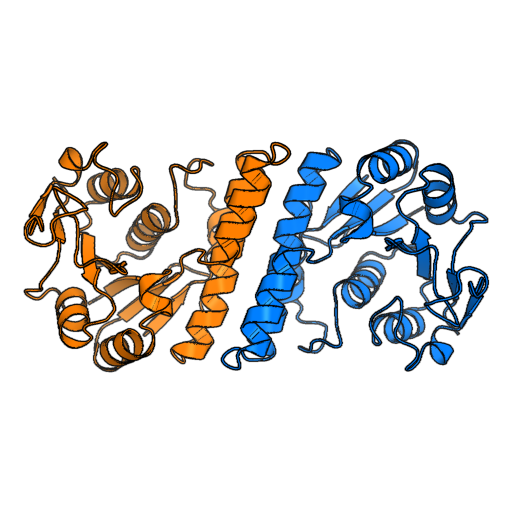ALA B 1 24 ? -13.945 23.859 12.805 1 98.69 24 ALA B CA 1
ATOM 1751 C C . ALA B 1 24 ? -13.258 24.719 11.75 1 98.69 24 ALA B C 1
ATOM 1753 O O . ALA B 1 24 ? -13.484 25.922 11.68 1 98.69 24 ALA B O 1
ATOM 1754 N N . PHE B 1 25 ? -12.391 24.156 10.953 1 98.75 25 PHE B N 1
ATOM 1755 C CA . PHE B 1 25 ? -11.633 24.891 9.945 1 98.75 25 PHE B CA 1
ATOM 1756 C C . PHE B 1 25 ? -12.531 25.266 8.773 1 98.75 25 PHE B C 1
ATOM 1758 O O . PHE B 1 25 ? -13.227 24.422 8.219 1 98.75 25 PHE B O 1
ATOM 1765 N N . GLU B 1 26 ? -12.5 26.562 8.297 1 98 26 GLU B N 1
ATOM 1766 C CA . GLU B 1 26 ? -13.438 27.047 7.289 1 98 26 GLU B CA 1
ATOM 1767 C C . GLU B 1 26 ? -12.797 27.078 5.906 1 98 26 GLU B C 1
ATOM 1769 O O . GLU B 1 26 ? -13.484 27.266 4.898 1 98 26 GLU B O 1
ATOM 1774 N N . GLY B 1 27 ? -11.539 26.859 5.766 1 98.12 27 GLY B N 1
ATOM 1775 C CA . GLY B 1 27 ? -10.859 26.906 4.48 1 98.12 27 GLY B CA 1
ATOM 1776 C C . GLY B 1 27 ? -10.836 25.562 3.77 1 98.12 27 GLY B C 1
ATOM 1777 O O . GLY B 1 27 ? -11.633 24.672 4.086 1 98.12 27 GLY B O 1
ATOM 1778 N N . GLU B 1 28 ? -10.07 25.469 2.693 1 98.81 28 GLU B N 1
ATOM 1779 C CA . GLU B 1 28 ? -9.852 24.219 1.975 1 98.81 28 GLU B CA 1
ATOM 1780 C C . GLU B 1 28 ? -8.664 23.438 2.549 1 98.81 28 GLU B C 1
ATOM 1782 O O . GLU B 1 28 ? -7.641 24.031 2.885 1 98.81 28 GLU B O 1
ATOM 1787 N N . LEU B 1 29 ? -8.898 22.156 2.682 1 98.94 29 LEU B N 1
ATOM 1788 C CA . LEU B 1 29 ? -7.906 21.328 3.354 1 98.94 29 LEU B CA 1
ATOM 1789 C C . LEU B 1 29 ? -7.57 20.109 2.512 1 98.94 29 LEU B C 1
ATOM 1791 O O . LEU B 1 29 ? -8.461 19.453 1.972 1 98.94 29 LEU B O 1
ATOM 1795 N N . LEU B 1 30 ? -6.312 19.891 2.354 1 98.94 30 LEU B N 1
ATOM 1796 C CA . LEU B 1 30 ? -5.805 18.641 1.8 1 98.94 30 LEU B CA 1
ATOM 1797 C C . LEU B 1 30 ? -4.949 17.906 2.822 1 98.94 30 LEU B C 1
ATOM 1799 O O . LEU B 1 30 ? -3.857 18.359 3.168 1 98.94 30 LEU B O 1
ATOM 1803 N N . VAL B 1 31 ? -5.484 16.812 3.324 1 99 31 VAL B N 1
ATOM 1804 C CA . VAL B 1 31 ? -4.762 15.977 4.277 1 99 31 VAL B CA 1
ATOM 1805 C C . VAL B 1 31 ? -3.83 15.023 3.529 1 99 31 VAL B C 1
ATOM 1807 O O . VAL B 1 31 ? -4.27 14.273 2.656 1 99 31 VAL B O 1
ATOM 1810 N N . VAL B 1 32 ? -2.555 15.102 3.82 1 99 32 VAL B N 1
ATOM 1811 C CA . VAL B 1 32 ? -1.565 14.195 3.252 1 99 32 VAL B CA 1
ATOM 1812 C C . VAL B 1 32 ? -1.117 13.188 4.312 1 99 32 VAL B C 1
ATOM 1814 O O . VAL B 1 32 ? -0.489 13.562 5.305 1 99 32 VAL B O 1
ATOM 1817 N N . PRO B 1 33 ? -1.409 11.93 4.098 1 98.94 33 PRO B N 1
ATOM 1818 C CA . PRO B 1 33 ? -1.091 10.922 5.105 1 98.94 33 PRO B CA 1
ATOM 1819 C C . PRO B 1 33 ? 0.396 10.57 5.145 1 98.94 33 PRO B C 1
ATOM 1821 O O . PRO B 1 33 ? 1.08 10.656 4.121 1 98.94 33 PRO B O 1
ATOM 1824 N N . GLY B 1 34 ? 0.881 10.242 6.324 1 98.56 34 GLY B N 1
ATOM 1825 C CA . GLY B 1 34 ? 2.135 9.508 6.422 1 98.56 34 GLY B CA 1
ATOM 1826 C C . GLY B 1 34 ? 1.978 8.023 6.176 1 98.56 34 GLY B C 1
ATOM 1827 O O . GLY B 1 34 ? 0.919 7.566 5.738 1 98.56 34 GLY B O 1
ATOM 1828 N N . GLY B 1 35 ? 3.045 7.309 6.473 1 98.25 35 GLY B N 1
ATOM 1829 C CA . GLY B 1 35 ? 3.02 5.875 6.246 1 98.25 35 GLY B CA 1
ATOM 1830 C C . GLY B 1 35 ? 2.496 5.09 7.438 1 98.25 35 GLY B C 1
ATOM 1831 O O . GLY B 1 35 ? 1.898 4.023 7.27 1 98.25 35 GLY B O 1
ATOM 1832 N N . TRP B 1 36 ? 2.871 5.664 8.648 1 97.31 36 TRP B N 1
ATOM 1833 C CA . TRP B 1 36 ? 2.441 5.051 9.906 1 97.31 36 TRP B CA 1
ATOM 1834 C C . TRP B 1 36 ? 2.936 3.611 10 1 97.31 36 TRP B C 1
ATOM 1836 O O . TRP B 1 36 ? 4.031 3.293 9.531 1 97.31 36 TRP B O 1
ATOM 1846 N N . ARG B 1 37 ? 2.174 2.67 10.641 1 97.06 37 ARG B N 1
ATOM 1847 C CA . ARG B 1 37 ? 2.553 1.276 10.844 1 97.06 37 ARG B CA 1
ATOM 1848 C C . ARG B 1 37 ? 2.826 0.581 9.516 1 97.06 37 ARG B C 1
ATOM 1850 O O . ARG B 1 37 ? 3.688 -0.297 9.43 1 97.06 37 ARG B O 1
ATOM 1857 N N . PHE B 1 38 ? 2.217 1.046 8.492 1 98.56 38 PHE B N 1
ATOM 1858 C CA . PHE B 1 38 ? 2.314 0.39 7.195 1 98.56 38 PHE B CA 1
ATOM 1859 C C . PHE B 1 38 ? 3.674 0.65 6.559 1 98.56 38 PHE B C 1
ATOM 1861 O O . PHE B 1 38 ? 4.219 -0.215 5.867 1 98.56 38 PHE B O 1
ATOM 1868 N N . ALA B 1 39 ? 4.234 1.863 6.781 1 98.38 39 ALA B N 1
ATOM 1869 C CA . ALA B 1 39 ? 5.57 2.166 6.285 1 98.38 39 ALA B CA 1
ATOM 1870 C C . ALA B 1 39 ? 6.641 1.55 7.18 1 98.38 39 ALA B C 1
ATOM 1872 O O . ALA B 1 39 ? 7.746 1.246 6.723 1 98.38 39 ALA B O 1
ATOM 1873 N N . ASN B 1 40 ? 6.34 1.343 8.516 1 97.81 40 ASN B N 1
ATOM 1874 C CA . ASN B 1 40 ? 7.305 0.742 9.43 1 97.81 40 ASN B CA 1
ATOM 1875 C C . ASN B 1 40 ? 7.684 -0.672 9 1 97.81 40 ASN B C 1
ATOM 1877 O O . ASN B 1 40 ? 8.844 -1.068 9.109 1 97.81 40 ASN B O 1
ATOM 1881 N N . ILE B 1 41 ? 6.734 -1.398 8.5 1 97.88 41 ILE B N 1
ATOM 1882 C CA . ILE B 1 41 ? 7.016 -2.76 8.062 1 97.88 41 ILE B CA 1
ATOM 1883 C C . ILE B 1 41 ? 7.895 -2.727 6.812 1 97.88 41 ILE B C 1
ATOM 1885 O O . ILE B 1 41 ? 8.75 -3.598 6.625 1 97.88 41 ILE B O 1
ATOM 1889 N N . VAL B 1 42 ? 7.695 -1.739 5.93 1 98.44 42 VAL B N 1
ATOM 1890 C CA . VAL B 1 42 ? 8.547 -1.582 4.758 1 98.44 42 VAL B CA 1
ATOM 1891 C C . VAL B 1 42 ? 9.992 -1.333 5.199 1 98.44 42 VAL B C 1
ATOM 1893 O O . VAL B 1 42 ? 10.922 -1.928 4.656 1 98.44 42 VAL B O 1
ATOM 1896 N N . ARG B 1 43 ? 10.156 -0.49 6.215 1 97.12 43 ARG B N 1
ATOM 1897 C CA . ARG B 1 43 ? 11.484 -0.181 6.742 1 97.12 43 ARG B CA 1
ATOM 1898 C C . ARG B 1 43 ? 12.156 -1.43 7.301 1 97.12 43 ARG B C 1
ATOM 1900 O O . ARG B 1 43 ? 13.352 -1.647 7.086 1 97.12 43 ARG B O 1
ATOM 1907 N N . GLU B 1 44 ? 11.375 -2.193 8.008 1 97.31 44 GLU B N 1
ATOM 1908 C CA . GLU B 1 44 ? 11.898 -3.438 8.57 1 97.31 44 GLU B CA 1
ATOM 1909 C C . GLU B 1 44 ? 12.406 -4.367 7.473 1 97.31 44 GLU B C 1
ATOM 1911 O O . GLU B 1 44 ? 13.5 -4.918 7.574 1 97.31 44 GLU B O 1
ATOM 1916 N N . VAL B 1 45 ? 11.602 -4.508 6.422 1 97.06 45 VAL B N 1
ATOM 1917 C CA . VAL B 1 45 ? 11.961 -5.383 5.312 1 97.06 45 VAL B CA 1
ATOM 1918 C C . VAL B 1 45 ? 13.195 -4.828 4.602 1 97.06 45 VAL B C 1
ATOM 1920 O O . VAL B 1 45 ? 14.078 -5.59 4.195 1 97.06 45 VAL B O 1
ATOM 1923 N N . TYR B 1 46 ? 13.289 -3.559 4.473 1 97.62 46 TYR B N 1
ATOM 1924 C CA . TYR B 1 46 ? 14.438 -2.898 3.861 1 97.62 46 TYR B CA 1
ATOM 1925 C C . TYR B 1 46 ? 15.711 -3.186 4.641 1 97.62 46 TYR B C 1
ATOM 1927 O O . TYR B 1 46 ? 16.75 -3.475 4.055 1 97.62 46 TYR B O 1
ATOM 1935 N N . GLU B 1 47 ? 15.656 -3.084 5.93 1 95.94 47 GLU B N 1
ATOM 1936 C CA . GLU B 1 47 ? 16.812 -3.268 6.809 1 95.94 47 GLU B CA 1
ATOM 1937 C C . GLU B 1 47 ? 17.281 -4.715 6.797 1 95.94 47 GLU B C 1
ATOM 1939 O O . GLU B 1 47 ? 18.453 -4.992 7.078 1 95.94 47 GLU B O 1
ATOM 1944 N N . ASP B 1 48 ? 16.453 -5.621 6.387 1 92.25 48 ASP B N 1
ATOM 1945 C CA . ASP B 1 48 ? 16.812 -7.031 6.27 1 92.25 48 ASP B CA 1
ATOM 1946 C C . ASP B 1 48 ? 17.688 -7.281 5.047 1 92.25 48 ASP B C 1
ATOM 1948 O O . ASP B 1 48 ? 18.344 -8.32 4.949 1 92.25 48 ASP B O 1
ATOM 1952 N N . GLY B 1 49 ? 17.812 -6.344 3.973 1 85.88 49 GLY B N 1
ATOM 1953 C CA . GLY B 1 49 ? 18.844 -6.301 2.939 1 85.88 49 GLY B CA 1
ATOM 1954 C C . GLY B 1 49 ? 18.344 -6.777 1.588 1 85.88 49 GLY B C 1
ATOM 1955 O O . GLY B 1 49 ? 19.125 -6.914 0.646 1 85.88 49 GLY B O 1
ATOM 1956 N N . ASP B 1 50 ? 17.062 -7.012 1.237 1 85 50 ASP B N 1
ATOM 1957 C CA . ASP B 1 50 ? 16.609 -7.578 -0.032 1 85 50 ASP B CA 1
ATOM 1958 C C . ASP B 1 50 ? 15.711 -6.605 -0.786 1 85 50 ASP B C 1
ATOM 1960 O O . ASP B 1 50 ? 15.164 -6.945 -1.836 1 85 50 ASP B O 1
ATOM 1964 N N . LEU B 1 51 ? 15.805 -5.441 -0.416 1 96.81 51 LEU B N 1
ATOM 1965 C CA . LEU B 1 51 ? 14.898 -4.453 -0.997 1 96.81 51 LEU B CA 1
ATOM 1966 C C . LEU B 1 51 ? 15.672 -3.246 -1.512 1 96.81 51 LEU B C 1
ATOM 1968 O O . LEU B 1 51 ? 16.438 -2.631 -0.768 1 96.81 51 LEU B O 1
ATOM 1972 N N . SER B 1 52 ? 15.586 -2.922 -2.824 1 98 52 SER B N 1
ATOM 1973 C CA . SER B 1 52 ? 16.234 -1.76 -3.42 1 98 52 SER B CA 1
ATOM 1974 C C . SER B 1 52 ? 15.633 -0.46 -2.906 1 98 52 SER B C 1
ATOM 1976 O O . SER B 1 52 ? 14.5 -0.452 -2.406 1 98 52 SER B O 1
ATOM 1978 N N . ASP B 1 53 ? 16.359 0.671 -3.098 1 97.94 53 ASP B N 1
ATOM 1979 C CA . ASP B 1 53 ? 15.852 1.993 -2.74 1 97.94 53 ASP B CA 1
ATOM 1980 C C . ASP B 1 53 ? 14.586 2.326 -3.523 1 97.94 53 ASP B C 1
ATOM 1982 O O . ASP B 1 53 ? 13.648 2.922 -2.98 1 97.94 53 ASP B O 1
ATOM 1986 N N . ASP B 1 54 ? 14.57 1.923 -4.77 1 98.19 54 ASP B N 1
ATOM 1987 C CA . ASP B 1 54 ? 13.422 2.188 -5.629 1 98.19 54 ASP B CA 1
ATOM 1988 C C . ASP B 1 54 ? 12.18 1.462 -5.117 1 98.19 54 ASP B C 1
ATOM 1990 O O . ASP B 1 54 ? 11.117 2.072 -4.965 1 98.19 54 ASP B O 1
ATOM 1994 N N . ALA B 1 55 ? 12.328 0.196 -4.824 1 98.5 55 ALA B N 1
ATOM 1995 C CA . ALA B 1 55 ? 11.211 -0.589 -4.301 1 98.5 55 ALA B CA 1
ATOM 1996 C C . ALA B 1 55 ? 10.727 -0.037 -2.963 1 98.5 55 ALA B C 1
ATOM 1998 O O . ALA B 1 55 ? 9.531 0.175 -2.768 1 98.5 55 ALA B O 1
ATOM 1999 N N . ALA B 1 56 ? 11.68 0.231 -2.119 1 98.62 56 ALA B N 1
ATOM 2000 C CA . ALA B 1 56 ? 11.336 0.75 -0.797 1 98.62 56 ALA B CA 1
ATOM 2001 C C . ALA B 1 56 ? 10.57 2.066 -0.905 1 98.62 56 ALA B C 1
ATOM 2003 O O . ALA B 1 56 ? 9.609 2.297 -0.166 1 98.62 56 ALA B O 1
ATOM 2004 N N . HIS B 1 57 ? 11.016 2.914 -1.82 1 98.69 57 HIS B N 1
ATOM 2005 C CA . HIS B 1 57 ? 10.398 4.219 -2.033 1 98.69 57 HIS B CA 1
ATOM 2006 C C . HIS B 1 57 ? 8.93 4.074 -2.422 1 98.69 57 HIS B C 1
ATOM 2008 O O . HIS B 1 57 ? 8.055 4.66 -1.783 1 98.69 57 HIS B O 1
ATOM 2014 N N . TRP B 1 58 ? 8.633 3.283 -3.355 1 98.81 58 TRP B N 1
ATOM 2015 C CA . TRP B 1 58 ? 7.27 3.146 -3.852 1 98.81 58 TRP B CA 1
ATOM 2016 C C . TRP B 1 58 ? 6.406 2.371 -2.863 1 98.81 58 TRP B C 1
ATOM 2018 O O . TRP B 1 58 ? 5.215 2.656 -2.715 1 98.81 58 TRP B O 1
ATOM 2028 N N . MET B 1 59 ? 7 1.385 -2.16 1 98.88 59 MET B N 1
ATOM 2029 C CA . MET B 1 59 ? 6.281 0.665 -1.112 1 98.88 59 MET B CA 1
ATOM 2030 C C . MET B 1 59 ? 5.867 1.609 0.011 1 98.88 59 MET B C 1
ATOM 2032 O O . MET B 1 59 ? 4.754 1.511 0.533 1 98.88 59 MET B O 1
ATOM 2036 N N . ALA B 1 60 ? 6.773 2.48 0.348 1 98.88 60 ALA B N 1
ATOM 2037 C CA . ALA B 1 60 ? 6.469 3.447 1.4 1 98.88 60 ALA B CA 1
ATOM 2038 C C . ALA B 1 60 ? 5.359 4.402 0.965 1 98.88 60 ALA B C 1
ATOM 2040 O O . ALA B 1 60 ? 4.516 4.793 1.775 1 98.88 60 ALA B O 1
ATOM 2041 N N . ILE B 1 61 ? 5.363 4.785 -0.279 1 98.94 61 ILE B N 1
ATOM 2042 C CA . ILE B 1 61 ? 4.328 5.68 -0.777 1 98.94 61 ILE B CA 1
ATOM 2043 C C . ILE B 1 61 ? 2.996 4.934 -0.862 1 98.94 61 ILE B C 1
ATOM 2045 O O . ILE B 1 61 ? 1.938 5.508 -0.599 1 98.94 61 ILE B O 1
ATOM 2049 N N . ALA B 1 62 ? 3.014 3.656 -1.179 1 98.94 62 ALA B N 1
ATOM 2050 C CA . ALA B 1 62 ? 1.804 2.84 -1.094 1 98.94 62 ALA B CA 1
ATOM 2051 C C . ALA B 1 62 ? 1.264 2.809 0.333 1 98.94 62 ALA B C 1
ATOM 2053 O O . ALA B 1 62 ? 0.048 2.812 0.543 1 98.94 62 ALA B O 1
ATOM 2054 N N . ALA B 1 63 ? 2.15 2.771 1.271 1 98.94 63 ALA B N 1
ATOM 2055 C CA . ALA B 1 63 ? 1.758 2.812 2.678 1 98.94 63 ALA B CA 1
ATOM 2056 C C . ALA B 1 63 ? 1.007 4.102 3 1 98.94 63 ALA B C 1
ATOM 2058 O O . ALA B 1 63 ? 0.093 4.102 3.828 1 98.94 63 ALA B O 1
ATOM 2059 N N . MET B 1 64 ? 1.386 5.141 2.338 1 98.94 64 MET B N 1
ATOM 2060 C CA . MET B 1 64 ? 0.688 6.406 2.545 1 98.94 64 MET B CA 1
ATOM 2061 C C . MET B 1 64 ? -0.766 6.305 2.094 1 98.94 64 MET B C 1
ATOM 2063 O O . MET B 1 64 ? -1.658 6.867 2.732 1 98.94 64 MET B O 1
ATOM 2067 N N . ASP B 1 65 ? -1.021 5.621 0.975 1 98.94 65 ASP B N 1
ATOM 2068 C CA . ASP B 1 65 ? -2.404 5.383 0.576 1 98.94 65 ASP B CA 1
ATOM 2069 C C . ASP B 1 65 ? -3.15 4.582 1.64 1 98.94 65 ASP B C 1
ATOM 2071 O O . ASP B 1 65 ? -4.324 4.844 1.913 1 98.94 65 ASP B O 1
ATOM 2075 N N . GLN B 1 66 ? -2.504 3.58 2.191 1 98.88 66 GLN B N 1
ATOM 2076 C CA . GLN B 1 66 ? -3.137 2.787 3.24 1 98.88 66 GLN B CA 1
ATOM 2077 C C . GLN B 1 66 ? -3.561 3.666 4.414 1 98.88 66 GLN B C 1
ATOM 2079 O O . GLN B 1 66 ? -4.715 3.613 4.852 1 98.88 66 GLN B O 1
ATOM 2084 N N . THR B 1 67 ? -2.68 4.5 4.84 1 98.81 67 THR B N 1
ATOM 2085 C CA . THR B 1 67 ? -3.016 5.422 5.918 1 98.81 67 THR B CA 1
ATOM 2086 C C . THR B 1 67 ? -4.102 6.398 5.477 1 98.81 67 THR B C 1
ATOM 2088 O O . THR B 1 67 ? -4.957 6.785 6.277 1 98.81 67 THR B O 1
ATOM 2091 N N . GLY B 1 68 ? -4.031 6.762 4.211 1 98.88 68 GLY B N 1
ATOM 2092 C CA . GLY B 1 68 ? -5.039 7.66 3.672 1 98.88 68 GLY B CA 1
ATOM 2093 C C . GLY B 1 68 ? -6.449 7.113 3.781 1 98.88 68 GLY B C 1
ATOM 2094 O O . GLY B 1 68 ? -7.375 7.836 4.152 1 98.88 68 GLY B O 1
ATOM 2095 N N . TYR B 1 69 ? -6.621 5.859 3.475 1 98.81 69 TYR B N 1
ATOM 2096 C CA . TYR B 1 69 ? -7.926 5.223 3.617 1 98.81 69 TYR B CA 1
ATOM 2097 C C . TYR B 1 69 ? -8.375 5.215 5.074 1 98.81 69 TYR B C 1
ATOM 2099 O O . TYR B 1 69 ? -9.547 5.465 5.371 1 98.81 69 TYR B O 1
ATOM 2107 N N . LEU B 1 70 ? -7.465 4.883 5.977 1 98.62 70 LEU B N 1
ATOM 2108 C CA . LEU B 1 70 ? -7.762 4.883 7.402 1 98.62 70 LEU B CA 1
ATOM 2109 C C . LEU B 1 70 ? -8.227 6.258 7.859 1 98.62 70 LEU B C 1
ATOM 2111 O O . LEU B 1 70 ? -9.258 6.379 8.523 1 98.62 70 LEU B O 1
ATOM 2115 N N . LEU B 1 71 ? -7.484 7.277 7.438 1 98.75 71 LEU B N 1
ATOM 2116 C CA . LEU B 1 71 ? -7.809 8.641 7.84 1 98.75 71 LEU B CA 1
ATOM 2117 C C . LEU B 1 71 ? -9.141 9.086 7.238 1 98.75 71 LEU B C 1
ATOM 2119 O O . LEU B 1 71 ? -9.898 9.82 7.871 1 98.75 71 LEU B O 1
ATOM 2123 N N . SER B 1 72 ? -9.352 8.703 6.012 1 98.81 72 SER B N 1
ATOM 2124 C CA . SER B 1 72 ? -10.641 9.008 5.395 1 98.81 72 SER B CA 1
ATOM 2125 C C . SER B 1 72 ? -11.797 8.508 6.242 1 98.81 72 SER B C 1
ATOM 2127 O O . SER B 1 72 ? -12.766 9.227 6.477 1 98.81 72 SER B O 1
ATOM 2129 N N . ASP B 1 73 ? -11.766 7.289 6.738 1 98.62 73 ASP B N 1
ATOM 2130 C CA . ASP B 1 73 ? -12.797 6.707 7.59 1 98.62 73 ASP B CA 1
ATOM 2131 C C . ASP B 1 73 ? -12.891 7.441 8.93 1 98.62 73 ASP B C 1
ATOM 2133 O O . ASP B 1 73 ? -13.977 7.785 9.383 1 98.62 73 ASP B O 1
ATOM 2137 N N . LEU B 1 74 ? -11.758 7.688 9.547 1 98.19 74 LEU B N 1
ATOM 2138 C CA . LEU B 1 74 ? -11.711 8.227 10.898 1 98.19 74 LEU B CA 1
ATOM 2139 C C . LEU B 1 74 ? -12.172 9.68 10.922 1 98.19 74 LEU B C 1
ATOM 2141 O O . LEU B 1 74 ? -12.812 10.117 11.883 1 98.19 74 LEU B O 1
ATOM 2145 N N . LEU B 1 75 ? -11.836 10.383 9.836 1 98.62 75 LEU B N 1
ATOM 2146 C CA . LEU B 1 75 ? -12.125 11.812 9.789 1 98.62 75 LEU B CA 1
ATOM 2147 C C . LEU B 1 75 ? -13.43 12.078 9.047 1 98.62 75 LEU B C 1
ATOM 2149 O O . LEU B 1 75 ? -13.93 13.211 9.062 1 98.62 75 LEU B O 1
ATOM 2153 N N . ASP B 1 76 ? -13.953 11.078 8.391 1 97.94 76 ASP B N 1
ATOM 2154 C CA . ASP B 1 76 ? -15.156 11.195 7.578 1 97.94 76 ASP B CA 1
ATOM 2155 C C . ASP B 1 76 ? -14.969 12.227 6.465 1 97.94 76 ASP B C 1
ATOM 2157 O O . ASP B 1 76 ? -15.758 13.164 6.34 1 97.94 76 ASP B O 1
ATOM 2161 N N . LEU B 1 77 ? -13.875 12.07 5.715 1 98.75 77 LEU B N 1
ATOM 2162 C CA . LEU B 1 77 ? -13.547 12.93 4.582 1 98.75 77 LEU B CA 1
ATOM 2163 C C . LEU B 1 77 ? -13.398 12.109 3.303 1 98.75 77 LEU B C 1
ATOM 2165 O O . LEU B 1 77 ? -12.867 11 3.33 1 98.75 77 LEU B O 1
ATOM 2169 N N . PRO B 1 78 ? -13.844 12.688 2.199 1 98.62 78 PRO B N 1
ATOM 2170 C CA . PRO B 1 78 ? -13.602 11.992 0.932 1 98.62 78 PRO B CA 1
ATOM 2171 C C . PRO B 1 78 ? -12.125 12 0.528 1 98.62 78 PRO B C 1
ATOM 2173 O O . PRO B 1 78 ? -11.344 12.805 1.041 1 98.62 78 PRO B O 1
ATOM 2176 N N . THR B 1 79 ? -11.758 11.109 -0.398 1 98.75 79 THR B N 1
ATOM 2177 C CA . THR B 1 79 ? -10.391 11.016 -0.881 1 98.75 79 THR B CA 1
ATOM 2178 C C . THR B 1 79 ? -10.258 11.648 -2.264 1 98.75 79 THR B C 1
ATOM 2180 O O . THR B 1 79 ? -11.258 11.875 -2.947 1 98.75 79 THR B O 1
ATOM 2183 N N . THR B 1 80 ? -9.062 11.984 -2.596 1 98.75 80 THR B N 1
ATOM 2184 C CA . THR B 1 80 ? -8.68 12.383 -3.945 1 98.75 80 THR B CA 1
ATOM 2185 C C . THR B 1 80 ? -7.324 11.789 -4.324 1 98.75 80 THR B C 1
ATOM 2187 O O . THR B 1 80 ? -6.504 11.508 -3.453 1 98.75 80 THR B O 1
ATOM 2190 N N . GLU B 1 81 ? -7.066 11.633 -5.633 1 98.56 81 GLU B N 1
ATOM 2191 C CA . GLU B 1 81 ? -5.789 11.109 -6.105 1 98.56 81 GLU B CA 1
ATOM 2192 C C . GLU B 1 81 ? -4.953 12.203 -6.762 1 98.56 81 GLU B C 1
ATOM 2194 O O . GLU B 1 81 ? -3.875 11.93 -7.297 1 98.56 81 GLU B O 1
ATOM 2199 N N . GLU B 1 82 ? -5.504 13.375 -6.715 1 98.5 82 GLU B N 1
ATOM 2200 C CA . GLU B 1 82 ? -4.816 14.531 -7.281 1 98.5 82 GLU B CA 1
ATOM 2201 C C . GLU B 1 82 ? -4.512 15.57 -6.207 1 98.5 82 GLU B C 1
ATOM 2203 O O . GLU B 1 82 ? -5.328 15.805 -5.312 1 98.5 82 GLU B O 1
ATOM 2208 N N . PRO B 1 83 ? -3.322 16.125 -6.305 1 98.62 83 PRO B N 1
ATOM 2209 C CA . PRO B 1 83 ? -3.014 17.219 -5.379 1 98.62 83 PRO B CA 1
ATOM 2210 C C . PRO B 1 83 ? -3.785 18.5 -5.695 1 98.62 83 PRO B C 1
ATOM 2212 O O . PRO B 1 83 ? -3.203 19.469 -6.191 1 98.62 83 PRO B O 1
ATOM 2215 N N . GLU B 1 84 ? -5.008 18.484 -5.352 1 98.44 84 GLU B N 1
ATOM 2216 C CA . GLU B 1 84 ? -5.895 19.609 -5.621 1 98.44 84 GLU B CA 1
ATOM 2217 C C . GLU B 1 84 ? -6.832 19.859 -4.445 1 98.44 84 GLU B C 1
ATOM 2219 O O . GLU B 1 84 ? -7.168 18.938 -3.697 1 98.44 84 GLU B O 1
ATOM 2224 N N . PHE B 1 85 ? -7.199 21.141 -4.387 1 98.5 85 PHE B N 1
ATOM 2225 C CA . PHE B 1 85 ? -8.172 21.516 -3.365 1 98.5 85 PHE B CA 1
ATOM 2226 C C . PHE B 1 85 ? -9.594 21.422 -3.906 1 98.5 85 PHE B C 1
ATOM 2228 O O . PHE B 1 85 ? -9.812 21.562 -5.109 1 98.5 85 PHE B O 1
ATOM 2235 N N . GLY B 1 86 ? -10.562 21.094 -3.08 1 97.06 86 GLY B N 1
ATOM 2236 C CA . GLY B 1 86 ? -11.984 20.969 -3.355 1 97.06 86 GLY B CA 1
ATOM 2237 C C . GLY B 1 86 ? -12.812 20.703 -2.115 1 97.06 86 GLY B C 1
ATOM 2238 O O . GLY B 1 86 ? -13.633 19.781 -2.104 1 97.06 86 GLY B O 1
ATOM 2239 N N . GLY B 1 87 ? -12.586 21.516 -1.073 1 98.12 87 GLY B N 1
ATOM 2240 C CA . GLY B 1 87 ? -13.125 21.234 0.25 1 98.12 87 GLY B CA 1
ATOM 2241 C C . GLY B 1 87 ? -12.109 20.609 1.191 1 98.12 87 GLY B C 1
ATOM 2242 O O . GLY B 1 87 ? -10.969 21.078 1.283 1 98.12 87 GLY B O 1
ATOM 2243 N N . LYS B 1 88 ? -12.547 19.703 1.978 1 98.88 88 LYS B N 1
ATOM 2244 C CA . LYS B 1 88 ? -11.656 18.953 2.855 1 98.88 88 LYS B CA 1
ATOM 2245 C C . LYS B 1 88 ? -11.5 17.516 2.367 1 98.88 88 LYS B C 1
ATOM 2247 O O . LYS B 1 88 ? -12.461 16.75 2.346 1 98.88 88 LYS B O 1
ATOM 2252 N N . LEU B 1 89 ? -10.281 17.188 1.902 1 98.94 89 LEU B N 1
ATOM 2253 C CA . LEU B 1 89 ? -10.023 15.922 1.236 1 98.94 89 LEU B CA 1
ATOM 2254 C C . LEU B 1 89 ? -8.805 15.234 1.843 1 98.94 89 LEU B C 1
ATOM 2256 O O . LEU B 1 89 ? -7.934 15.891 2.416 1 98.94 89 LEU B O 1
ATOM 2260 N N . VAL B 1 90 ? -8.789 13.938 1.745 1 98.94 90 VAL B N 1
ATOM 2261 C CA . VAL B 1 90 ? -7.594 13.148 2.021 1 98.94 90 VAL B CA 1
ATOM 2262 C C . VAL B 1 90 ? -6.938 12.727 0.71 1 98.94 90 VAL B C 1
ATOM 2264 O O . VAL B 1 90 ? -7.594 12.133 -0.153 1 98.94 90 VAL B O 1
ATOM 2267 N N . LEU B 1 91 ? -5.688 13 0.547 1 98.94 91 LEU B N 1
ATOM 2268 C CA . LEU B 1 91 ? -4.973 12.633 -0.668 1 98.94 91 LEU B CA 1
ATOM 2269 C C . LEU B 1 91 ? -4.512 11.18 -0.608 1 98.94 91 LEU B C 1
ATOM 2271 O O . LEU B 1 91 ? -3.979 10.734 0.412 1 98.94 91 LEU B O 1
ATOM 2275 N N . LEU B 1 92 ? -4.742 10.438 -1.641 1 98.94 92 LEU B N 1
ATOM 2276 C CA . LEU B 1 92 ? -4.043 9.203 -1.957 1 98.94 92 LEU B CA 1
ATOM 2277 C C . LEU B 1 92 ? -2.926 9.453 -2.967 1 98.94 92 LEU B C 1
ATOM 2279 O O . LEU B 1 92 ? -3.178 9.531 -4.172 1 98.94 92 LEU B O 1
ATOM 2283 N N . PRO B 1 93 ? -1.739 9.523 -2.516 1 98.88 93 PRO B N 1
ATOM 2284 C CA . PRO B 1 93 ? -0.702 10.141 -3.346 1 98.88 93 PRO B CA 1
ATOM 2285 C C . PRO B 1 93 ? -0.04 9.148 -4.301 1 98.88 93 PRO B C 1
ATOM 2287 O O . PRO B 1 93 ? 0.676 9.547 -5.219 1 98.88 93 PRO B O 1
ATOM 2290 N N . TYR B 1 94 ? -0.231 7.906 -4.164 1 98.88 94 TYR B N 1
ATOM 2291 C CA . TYR B 1 94 ? 0.549 6.855 -4.809 1 98.88 94 TYR B CA 1
ATOM 2292 C C . TYR B 1 94 ? 0.482 6.984 -6.328 1 98.88 94 TYR B C 1
ATOM 2294 O O . TYR B 1 94 ? 1.516 7.051 -6.996 1 98.88 94 TYR B O 1
ATOM 2302 N N . ARG B 1 95 ? -0.7 7.066 -6.863 1 98.25 95 ARG B N 1
ATOM 2303 C CA . ARG B 1 95 ? -0.863 7.133 -8.312 1 98.25 95 ARG B CA 1
ATOM 2304 C C . ARG B 1 95 ? -0.18 8.367 -8.883 1 98.25 95 ARG B C 1
ATOM 2306 O O . ARG B 1 95 ? 0.595 8.273 -9.836 1 98.25 95 ARG B O 1
ATOM 2313 N N . TYR B 1 96 ? -0.447 9.477 -8.344 1 98.62 96 TYR B N 1
ATOM 2314 C CA . TYR B 1 96 ? 0.081 10.742 -8.828 1 98.62 96 TYR B CA 1
ATOM 2315 C C . TYR B 1 96 ? 1.604 10.758 -8.773 1 98.62 96 TYR B C 1
ATOM 2317 O O . TYR B 1 96 ? 2.264 11.156 -9.734 1 98.62 96 TYR B O 1
ATOM 2325 N N . LEU B 1 97 ? 2.189 10.305 -7.664 1 98.69 97 LEU B N 1
ATOM 2326 C CA . LEU B 1 97 ? 3.635 10.383 -7.477 1 98.69 97 LEU B CA 1
ATOM 2327 C C . LEU B 1 97 ? 4.355 9.398 -8.398 1 98.69 97 LEU B C 1
ATOM 2329 O O . LEU B 1 97 ? 5.461 9.672 -8.859 1 98.69 97 LEU B O 1
ATOM 2333 N N . ARG B 1 98 ? 3.75 8.242 -8.609 1 98.12 98 ARG B N 1
ATOM 2334 C CA . ARG B 1 98 ? 4.363 7.297 -9.539 1 98.12 98 ARG B CA 1
ATOM 2335 C C . ARG B 1 98 ? 4.387 7.855 -10.953 1 98.12 98 ARG B C 1
ATOM 2337 O O . ARG B 1 98 ? 5.336 7.613 -11.711 1 98.12 98 ARG B O 1
ATOM 2344 N N . MET B 1 99 ? 3.312 8.547 -11.297 1 97.56 99 MET B N 1
ATOM 2345 C CA . MET B 1 99 ? 3.23 9.148 -12.625 1 97.56 99 MET B CA 1
ATOM 23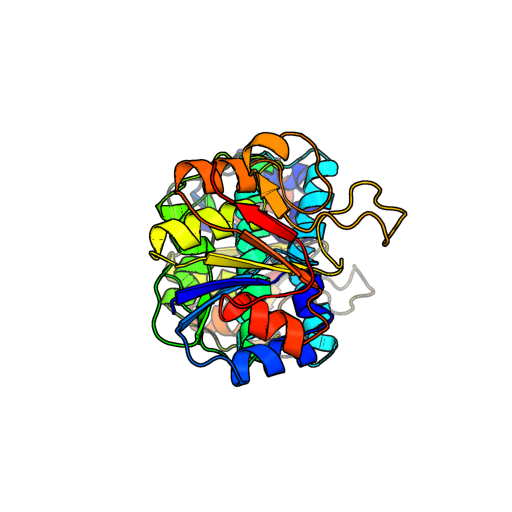46 C C . MET B 1 99 ? 4.27 10.25 -12.789 1 97.56 99 MET B C 1
ATOM 2348 O O . MET B 1 99 ? 4.941 10.328 -13.82 1 97.56 99 MET B O 1
ATOM 2352 N N . LYS B 1 100 ? 4.477 11.094 -11.758 1 98.38 100 LYS B N 1
ATOM 2353 C CA . LYS B 1 100 ? 5.32 12.281 -11.867 1 98.38 100 LYS B CA 1
ATOM 2354 C C . LYS B 1 100 ? 6.758 11.969 -11.453 1 98.38 100 LYS B C 1
ATOM 2356 O O . LYS B 1 100 ? 7.699 12.578 -11.969 1 98.38 100 LYS B O 1
ATOM 2361 N N . ASP B 1 101 ? 6.973 11.102 -10.547 1 98.31 101 ASP B N 1
ATOM 2362 C CA . ASP B 1 101 ? 8.258 10.688 -9.977 1 98.31 101 ASP B CA 1
ATOM 2363 C C . ASP B 1 101 ? 9.133 11.906 -9.68 1 98.31 101 ASP B C 1
ATOM 2365 O O . ASP B 1 101 ? 10.273 11.984 -10.148 1 98.31 101 ASP B O 1
ATOM 2369 N N . PRO B 1 102 ? 8.688 12.773 -8.766 1 96.94 102 PRO B N 1
ATOM 2370 C CA . PRO B 1 102 ? 9.32 14.086 -8.656 1 96.94 102 PRO B CA 1
ATOM 2371 C C . PRO B 1 102 ? 10.492 14.102 -7.688 1 96.94 102 PRO B C 1
ATOM 2373 O O . PRO B 1 102 ? 11.281 15.055 -7.68 1 96.94 102 PRO B O 1
ATOM 2376 N N . LEU B 1 103 ? 10.641 13.117 -6.824 1 97.88 103 LEU B N 1
ATOM 2377 C CA . LEU B 1 103 ? 11.609 13.172 -5.738 1 97.88 103 LEU B CA 1
ATOM 2378 C C . LEU B 1 103 ? 12.555 11.977 -5.793 1 97.88 103 LEU B C 1
ATOM 2380 O O . LEU B 1 103 ? 12.164 10.891 -6.238 1 97.88 103 LEU B O 1
ATOM 2384 N N . PRO B 1 104 ? 13.812 12.125 -5.309 1 97.31 104 PRO B N 1
ATOM 2385 C CA . PRO B 1 104 ? 14.742 10.992 -5.262 1 97.31 104 PRO B CA 1
ATOM 2386 C C . PRO B 1 104 ? 14.219 9.844 -4.406 1 97.31 104 PRO B C 1
ATOM 2388 O O . PRO B 1 104 ? 13.453 10.062 -3.467 1 97.31 104 PRO B O 1
ATOM 2391 N N . HIS B 1 105 ? 14.656 8.672 -4.742 1 98.25 105 HIS B N 1
ATOM 2392 C CA . HIS B 1 105 ? 14.234 7.469 -4.031 1 98.25 105 HIS B CA 1
ATOM 2393 C C . HIS B 1 105 ? 15.211 7.117 -2.912 1 98.25 105 HIS B C 1
ATOM 2395 O O . HIS B 1 105 ? 16.172 6.379 -3.133 1 98.25 105 HIS B O 1
ATOM 2401 N N . SER B 1 106 ? 14.969 7.664 -1.697 1 96.06 106 SER B N 1
ATOM 2402 C CA . SER B 1 106 ? 15.789 7.391 -0.522 1 96.06 106 SER B CA 1
ATOM 2403 C C . SER B 1 106 ? 14.992 7.562 0.764 1 96.06 106 SER B C 1
ATOM 2405 O O . SER B 1 106 ? 13.914 8.156 0.754 1 96.06 106 SER B O 1
ATOM 2407 N N . TRP B 1 107 ? 15.516 7.07 1.816 1 93.81 107 TRP B N 1
ATOM 2408 C CA . TRP B 1 107 ? 14.844 7.188 3.105 1 93.81 107 TRP B CA 1
ATOM 2409 C C . TRP B 1 107 ? 15.07 8.562 3.717 1 93.81 107 TRP B C 1
ATOM 2411 O O . TRP B 1 107 ? 14.492 8.891 4.754 1 93.81 107 TRP B O 1
ATOM 2421 N N . GLU B 1 108 ? 15.797 9.43 3.041 1 92.69 108 GLU B N 1
ATOM 2422 C CA . GLU B 1 108 ? 15.891 10.828 3.436 1 92.69 108 GLU B CA 1
ATOM 2423 C C . GLU B 1 108 ? 14.609 11.586 3.104 1 92.69 108 GLU B C 1
ATOM 2425 O O . GLU B 1 108 ? 14.383 12.688 3.615 1 92.69 108 GLU B O 1
ATOM 2430 N N . ILE B 1 109 ? 13.859 11 2.23 1 94.75 109 ILE B N 1
ATOM 2431 C CA . ILE B 1 109 ? 12.578 11.57 1.811 1 94.75 109 ILE B CA 1
ATOM 2432 C C . ILE B 1 109 ? 11.43 10.789 2.447 1 94.75 109 ILE B C 1
ATOM 2434 O O . ILE B 1 109 ? 11.297 9.578 2.229 1 94.75 109 ILE B O 1
ATOM 2438 N N . THR B 1 110 ? 10.68 11.453 3.242 1 95.5 110 THR B N 1
ATOM 2439 C CA . THR B 1 110 ? 9.492 10.875 3.85 1 95.5 110 THR B CA 1
ATOM 2440 C C . THR B 1 110 ? 8.242 11.633 3.43 1 95.5 110 THR B C 1
ATOM 2442 O O . THR B 1 110 ? 8.289 12.469 2.521 1 95.5 110 THR B O 1
ATOM 2445 N N . SER B 1 111 ? 7.188 11.258 4.082 1 97.75 111 SER B N 1
ATOM 2446 C CA . SER B 1 111 ? 5.918 11.914 3.797 1 97.75 111 SER B CA 1
ATOM 2447 C C . SER B 1 111 ? 5.988 13.406 4.105 1 97.75 111 SER B C 1
ATOM 2449 O O . SER B 1 111 ? 5.176 14.188 3.605 1 97.75 111 SER B O 1
ATOM 2451 N N . ASP B 1 112 ? 7.004 13.836 4.879 1 97 112 ASP B N 1
ATOM 2452 C CA . ASP B 1 112 ? 7.156 15.258 5.16 1 97 112 ASP B CA 1
ATOM 2453 C C . ASP B 1 112 ? 7.547 16.031 3.9 1 97 112 ASP B C 1
ATOM 2455 O O . ASP B 1 112 ? 6.867 16.984 3.512 1 97 112 ASP B O 1
ATOM 2459 N N . ALA B 1 113 ? 8.633 15.562 3.244 1 97.12 113 ALA B N 1
ATOM 2460 C CA . ALA B 1 113 ? 9.047 16.203 1.999 1 97.12 113 ALA B CA 1
ATOM 2461 C C . ALA B 1 113 ? 7.961 16.094 0.936 1 97.12 113 ALA B C 1
ATOM 2463 O O . ALA B 1 113 ? 7.727 17.031 0.178 1 97.12 113 ALA B O 1
ATOM 2464 N N . ILE B 1 114 ? 7.289 14.992 0.905 1 98.75 114 ILE B N 1
ATOM 2465 C CA . ILE B 1 114 ? 6.234 14.75 -0.074 1 98.75 114 ILE B CA 1
ATOM 2466 C C . ILE B 1 114 ? 5.09 15.734 0.153 1 98.75 114 ILE B C 1
ATOM 2468 O O . ILE B 1 114 ? 4.512 16.266 -0.804 1 98.75 114 ILE B O 1
ATOM 2472 N N . SER B 1 115 ? 4.789 16.016 1.409 1 98.88 115 SER B N 1
ATOM 2473 C CA . SER B 1 115 ? 3.723 16.953 1.721 1 98.88 115 SER B CA 1
ATOM 2474 C C . SER B 1 115 ? 4.07 18.359 1.241 1 98.88 115 SER B C 1
ATOM 2476 O O . SER B 1 115 ? 3.193 19.094 0.793 1 98.88 115 SER B O 1
ATOM 2478 N N . VAL B 1 116 ? 5.324 18.719 1.322 1 98.44 116 VAL B N 1
ATOM 2479 C CA . VAL B 1 116 ? 5.742 20.031 0.855 1 98.44 116 VAL B CA 1
ATOM 2480 C C . VAL B 1 116 ? 5.645 20.094 -0.667 1 98.44 116 VAL B C 1
ATOM 2482 O O . VAL B 1 116 ? 5.152 21.078 -1.223 1 98.44 116 VAL B O 1
ATOM 2485 N N . TYR B 1 117 ? 6.078 19.062 -1.345 1 98.88 117 TYR B N 1
ATOM 2486 C CA . TYR B 1 117 ? 5.949 18.984 -2.797 1 98.88 117 TYR B CA 1
ATOM 2487 C C . TYR B 1 117 ? 4.488 19.094 -3.221 1 98.88 117 TYR B C 1
ATOM 2489 O O . TYR B 1 117 ? 4.152 19.859 -4.125 1 98.88 117 TYR B O 1
ATOM 2497 N N . VAL B 1 118 ? 3.617 18.344 -2.527 1 98.94 118 VAL B N 1
ATOM 2498 C CA . VAL B 1 118 ? 2.188 18.328 -2.82 1 98.94 118 VAL B CA 1
ATOM 2499 C C . VAL B 1 118 ? 1.595 19.719 -2.594 1 98.94 118 VAL B C 1
ATOM 2501 O O . VAL B 1 118 ? 0.76 20.172 -3.375 1 98.94 118 VAL B O 1
ATOM 2504 N N . ALA B 1 119 ? 2.008 20.328 -1.568 1 98.94 119 ALA B N 1
ATOM 2505 C CA . ALA B 1 119 ? 1.513 21.656 -1.251 1 98.94 119 ALA B CA 1
ATOM 2506 C C . ALA B 1 119 ? 1.863 22.656 -2.355 1 98.94 119 ALA B C 1
ATOM 2508 O O . ALA B 1 119 ? 1.036 23.484 -2.736 1 98.94 119 ALA B O 1
ATOM 2509 N N . ALA B 1 120 ? 3.072 22.562 -2.836 1 98.75 120 ALA B N 1
ATOM 2510 C CA . ALA B 1 120 ? 3.496 23.438 -3.936 1 98.75 120 ALA B CA 1
ATOM 2511 C C . ALA B 1 120 ? 2.674 23.156 -5.191 1 98.75 120 ALA B C 1
ATOM 2513 O O . ALA B 1 120 ? 2.201 24.094 -5.844 1 98.75 120 ALA B O 1
ATOM 2514 N N . GLU B 1 121 ? 2.494 21.906 -5.5 1 98.69 121 GLU B N 1
ATOM 2515 C CA . GLU B 1 121 ? 1.729 21.5 -6.676 1 98.69 121 GLU B CA 1
ATOM 2516 C C . GLU B 1 121 ? 0.285 21.984 -6.59 1 98.69 121 GLU B C 1
ATOM 2518 O O . GLU B 1 121 ? -0.319 22.344 -7.605 1 98.69 121 GLU B O 1
ATOM 2523 N N . ALA B 1 122 ? -0.246 22.031 -5.344 1 98.75 122 ALA B N 1
ATOM 2524 C CA . ALA B 1 122 ? -1.65 22.375 -5.137 1 98.75 122 ALA B CA 1
ATOM 2525 C C . ALA B 1 122 ? -1.819 23.875 -4.887 1 98.75 122 ALA B C 1
ATOM 2527 O O . ALA B 1 122 ? -2.941 24.359 -4.727 1 98.75 122 ALA B O 1
ATOM 2528 N N . ASN B 1 123 ? -0.737 24.594 -4.844 1 98.5 123 ASN B N 1
ATOM 2529 C CA . ASN B 1 123 ? -0.748 26.016 -4.562 1 98.5 123 ASN B CA 1
ATOM 2530 C C . ASN B 1 123 ? -1.333 26.312 -3.184 1 98.5 123 ASN B C 1
ATOM 2532 O O . ASN B 1 123 ? -2.229 27.156 -3.051 1 98.5 123 ASN B O 1
ATOM 2536 N N . ALA B 1 124 ? -0.861 25.594 -2.203 1 98.81 124 ALA B N 1
ATOM 2537 C CA . ALA B 1 124 ? -1.284 25.812 -0.82 1 98.81 124 ALA B CA 1
ATOM 2538 C C . ALA B 1 124 ? -0.664 27.078 -0.241 1 98.81 124 ALA B C 1
ATOM 2540 O O . ALA B 1 124 ? 0.401 27.516 -0.685 1 98.81 124 ALA B O 1
ATOM 2541 N N . ASN B 1 125 ? -1.366 27.609 0.782 1 98.44 125 ASN B N 1
ATOM 2542 C CA . ASN B 1 125 ? -0.832 28.766 1.5 1 98.44 125 ASN B CA 1
ATOM 2543 C C . ASN B 1 125 ? 0.272 28.359 2.471 1 98.44 125 ASN B C 1
ATOM 2545 O O . ASN B 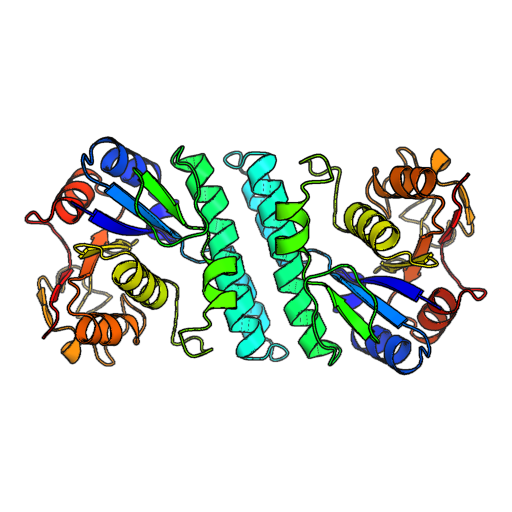1 125 ? 1.257 29.078 2.637 1 98.44 125 ASN B O 1
ATOM 2549 N N . LEU B 1 126 ? 0.115 27.25 3.135 1 97.94 126 LEU B N 1
ATOM 2550 C CA . LEU B 1 126 ? 1.094 26.734 4.082 1 97.94 126 LEU B CA 1
ATOM 2551 C C . LEU B 1 126 ? 0.888 25.234 4.312 1 97.94 126 LEU B C 1
ATOM 2553 O O . LEU B 1 126 ? -0.111 24.672 3.865 1 97.94 126 LEU B O 1
ATOM 2557 N N . VAL B 1 127 ? 1.915 24.641 4.965 1 98.81 127 VAL B N 1
ATOM 2558 C CA . VAL B 1 127 ? 1.869 23.25 5.375 1 98.81 127 VAL B CA 1
ATOM 2559 C C . VAL B 1 127 ? 1.891 23.156 6.898 1 98.81 127 VAL B C 1
ATOM 2561 O O . VAL B 1 127 ? 2.723 23.781 7.555 1 98.81 127 VAL B O 1
ATOM 2564 N N . VAL B 1 128 ? 0.945 22.391 7.422 1 98.94 128 VAL B N 1
ATOM 2565 C CA . VAL B 1 128 ? 0.917 22.141 8.859 1 98.94 128 VAL B CA 1
ATOM 2566 C C . VAL B 1 128 ? 1.206 20.656 9.125 1 98.94 128 VAL B C 1
ATOM 2568 O O . VAL B 1 128 ? 0.55 19.781 8.562 1 98.94 128 VAL B O 1
ATOM 2571 N N . PHE B 1 129 ? 2.232 20.422 9.953 1 98.38 129 PHE B N 1
ATOM 2572 C CA . PHE B 1 129 ? 2.568 19.078 10.383 1 98.38 129 PHE B CA 1
ATOM 2573 C C . PHE B 1 129 ? 1.958 18.766 11.742 1 98.38 129 PHE B C 1
ATOM 2575 O O . PHE B 1 129 ? 2.361 19.344 12.75 1 98.38 129 PHE B O 1
ATOM 2582 N N . ALA B 1 130 ? 0.962 17.859 11.766 1 98.56 130 ALA B N 1
ATOM 2583 C CA . ALA B 1 130 ? 0.38 17.391 13.016 1 98.56 130 ALA B CA 1
ATOM 2584 C C . ALA B 1 130 ? 1.205 16.25 13.609 1 98.56 130 ALA B C 1
ATOM 2586 O O . ALA B 1 130 ? 1.08 15.094 13.188 1 98.56 130 ALA B O 1
ATOM 2587 N N . LYS B 1 131 ? 2.027 16.562 14.641 1 96.75 131 LYS B N 1
ATOM 2588 C CA . LYS B 1 131 ? 3.033 15.641 15.164 1 96.75 131 LYS B CA 1
ATOM 2589 C C . LYS B 1 131 ? 2.68 15.18 16.578 1 96.75 131 LYS B C 1
ATOM 2591 O O . LYS B 1 131 ? 1.713 15.664 17.172 1 96.75 131 LYS B O 1
ATOM 2596 N N . ASP B 1 132 ? 3.418 14.172 17.062 1 94.94 132 ASP B N 1
ATOM 2597 C CA . ASP B 1 132 ? 3.26 13.703 18.438 1 94.94 132 ASP B CA 1
ATOM 2598 C C . ASP B 1 132 ? 4.215 14.43 19.391 1 94.94 132 ASP B C 1
ATOM 2600 O O . ASP B 1 132 ? 4.387 14.031 20.531 1 94.94 132 ASP B O 1
ATOM 2604 N N . VAL B 1 133 ? 4.891 15.484 18.891 1 92.88 133 VAL B N 1
ATOM 2605 C CA . VAL B 1 133 ? 5.758 16.375 19.656 1 92.88 133 VAL B CA 1
ATOM 2606 C C . VAL B 1 133 ? 5.238 17.812 19.562 1 92.88 133 VAL B C 1
ATOM 2608 O O . VAL B 1 133 ? 4.504 18.156 18.641 1 92.88 133 VAL B O 1
ATOM 2611 N N . PRO B 1 134 ? 5.637 18.641 20.516 1 94.62 134 PRO B N 1
ATOM 2612 C CA . PRO B 1 134 ? 5.086 19.984 20.547 1 94.62 134 PRO B CA 1
ATOM 2613 C C . PRO B 1 134 ? 5.609 20.875 19.422 1 94.62 134 PRO B C 1
ATOM 2615 O O . PRO B 1 134 ? 5.035 21.938 19.141 1 94.62 134 PRO B O 1
ATOM 2618 N N . GLY B 1 135 ? 6.68 20.531 18.766 1 94.81 135 GLY B N 1
ATOM 2619 C CA . GLY B 1 135 ? 7.426 21.219 17.734 1 94.81 135 GLY B CA 1
ATOM 2620 C C . GLY B 1 135 ? 8.859 20.75 17.609 1 94.81 135 GLY B C 1
ATOM 2621 O O . GLY B 1 135 ? 9.188 19.625 18 1 94.81 135 GLY B O 1
ATOM 2622 N N . ILE B 1 136 ? 9.664 21.516 17.016 1 93.94 136 ILE B N 1
ATOM 2623 C CA . ILE B 1 136 ? 11.086 21.203 16.922 1 93.94 136 ILE B CA 1
ATOM 2624 C C . ILE B 1 136 ? 11.789 21.625 18.203 1 93.94 136 ILE B C 1
ATOM 2626 O O . ILE B 1 136 ? 11.672 22.766 18.641 1 93.94 136 ILE B O 1
ATOM 2630 N N . LEU B 1 137 ? 12.516 20.609 18.766 1 91.69 137 LEU B N 1
ATOM 2631 C CA . LEU B 1 137 ? 13.227 20.844 20.016 1 91.69 137 LEU B CA 1
ATOM 2632 C C . LEU B 1 137 ? 14.727 20.953 19.766 1 91.69 137 LEU B C 1
ATOM 2634 O O . LEU B 1 137 ? 15.289 20.188 18.984 1 91.69 137 LEU B O 1
ATOM 2638 N N . GLU B 1 138 ? 15.305 21.906 20.453 1 87.31 138 GLU B N 1
ATOM 2639 C CA . GLU B 1 138 ? 16.766 21.969 20.422 1 87.31 138 GLU B CA 1
ATOM 2640 C C . GLU B 1 138 ? 17.375 20.719 21.062 1 87.31 138 GLU B C 1
ATOM 2642 O O . GLU B 1 138 ? 18.375 20.188 20.562 1 87.31 138 GLU B O 1
ATOM 2647 N N . ASP B 1 139 ? 16.781 20.391 22.219 1 87.38 139 ASP B N 1
ATOM 2648 C CA . ASP B 1 139 ? 17.109 19.172 22.953 1 87.38 139 ASP B CA 1
ATOM 2649 C C . ASP B 1 139 ? 15.906 18.234 23.047 1 87.38 139 ASP B C 1
ATOM 2651 O O . ASP B 1 139 ? 14.969 18.5 23.797 1 87.38 139 ASP B O 1
ATOM 2655 N N . PRO B 1 140 ? 15.945 17.188 22.391 1 84.88 140 PRO B N 1
ATOM 2656 C CA . PRO B 1 140 ? 14.789 16.297 22.344 1 84.88 140 PRO B CA 1
ATOM 2657 C C . PRO B 1 140 ? 14.336 15.852 23.734 1 84.88 140 PRO B C 1
ATOM 2659 O O . PRO B 1 140 ? 13.172 15.484 23.922 1 84.88 140 PRO B O 1
ATOM 2662 N N . ASP B 1 141 ? 15.18 15.953 24.703 1 87.25 141 ASP B N 1
ATOM 2663 C CA . ASP B 1 141 ? 14.852 15.484 26.047 1 87.25 141 ASP B CA 1
ATOM 2664 C C . ASP B 1 141 ? 14.375 16.641 26.938 1 87.25 141 ASP B C 1
ATOM 2666 O O . ASP B 1 141 ? 14.016 16.422 28.094 1 87.25 141 ASP B O 1
ATOM 2670 N N . ASP B 1 142 ? 14.25 17.844 26.359 1 90.62 142 ASP B N 1
ATOM 2671 C CA . ASP B 1 142 ? 13.859 19.016 27.125 1 90.62 142 ASP B CA 1
ATOM 2672 C C . ASP B 1 142 ? 12.711 19.75 26.438 1 90.62 142 ASP B C 1
ATOM 2674 O O . ASP B 1 142 ? 12.93 20.578 25.547 1 90.62 142 ASP B O 1
ATOM 2678 N N . PRO B 1 143 ? 11.578 19.578 26.906 1 87.62 143 PRO B N 1
ATOM 2679 C CA . PRO B 1 143 ? 10.422 20.219 26.297 1 87.62 143 PRO B CA 1
ATOM 2680 C C . PRO B 1 143 ? 10.508 21.75 26.344 1 87.62 143 PRO B C 1
ATOM 2682 O O . PRO B 1 143 ? 9.875 22.422 25.531 1 87.62 143 PRO B O 1
ATOM 2685 N N . SER B 1 144 ? 11.25 22.219 27.188 1 92.19 144 SER B N 1
ATOM 2686 C CA . SER B 1 144 ? 11.375 23.672 27.328 1 92.19 144 SER B CA 1
ATOM 2687 C C . SER B 1 144 ? 12.273 24.25 26.234 1 92.19 144 SER B C 1
ATOM 2689 O O . SER B 1 144 ? 12.312 25.469 26.047 1 92.19 144 SER B O 1
ATOM 2691 N N . SER B 1 145 ? 12.844 23.375 25.391 1 92.19 145 SER B N 1
ATOM 2692 C CA . SER B 1 145 ? 13.781 23.812 24.359 1 92.19 145 SER B CA 1
ATOM 2693 C C . SER B 1 145 ? 13.078 24.031 23.031 1 92.19 145 SER B C 1
ATOM 2695 O O . SER B 1 145 ? 13.719 24.016 21.969 1 92.19 145 SER B O 1
ATOM 2697 N N . LEU B 1 146 ? 11.766 24.234 23.078 1 94.75 146 LEU B N 1
ATOM 2698 C CA . LEU B 1 146 ? 10.961 24.406 21.875 1 94.75 146 LEU B CA 1
ATOM 2699 C C . LEU B 1 146 ? 11.43 25.609 21.078 1 94.75 146 LEU B C 1
ATOM 2701 O O . LEU B 1 146 ? 11.539 26.719 21.625 1 94.75 146 LEU B O 1
ATOM 2705 N N . ILE B 1 147 ? 11.719 25.406 19.781 1 94 147 ILE B N 1
ATOM 2706 C CA . ILE B 1 147 ? 12.047 26.484 18.859 1 94 147 ILE B CA 1
ATOM 2707 C C . ILE B 1 147 ? 10.766 27.062 18.281 1 94 147 ILE B C 1
ATOM 2709 O O . ILE B 1 147 ? 10.016 26.359 17.594 1 94 147 ILE B O 1
ATOM 2713 N N . ARG B 1 148 ? 10.516 28.328 18.469 1 96.12 148 ARG B N 1
ATOM 2714 C CA . ARG B 1 148 ? 9.25 28.922 18.047 1 96.12 148 ARG B CA 1
ATOM 2715 C C . ARG B 1 148 ? 9.273 29.297 16.578 1 96.12 148 ARG B C 1
ATOM 2717 O O . ARG B 1 148 ? 8.234 29.297 15.914 1 96.12 148 ARG B O 1
ATOM 2724 N N . GLU B 1 149 ? 10.398 29.688 16.156 1 95.56 149 GLU B N 1
ATOM 2725 C CA . GLU B 1 149 ? 10.586 30.062 14.766 1 95.56 149 GLU B CA 1
ATOM 2726 C C . GLU B 1 149 ? 12 29.75 14.289 1 95.56 149 GLU B C 1
ATOM 2728 O O . GLU B 1 149 ? 12.969 29.953 15.031 1 95.56 149 GLU B O 1
ATOM 2733 N N . ILE B 1 150 ? 12.109 29.219 13.094 1 93.56 150 ILE B N 1
ATOM 2734 C CA . ILE B 1 150 ? 13.422 28.875 12.555 1 93.56 150 ILE B CA 1
ATOM 2735 C C . ILE B 1 150 ? 13.398 29 11.031 1 93.56 150 ILE B C 1
ATOM 2737 O O . ILE B 1 150 ? 12.383 28.719 10.391 1 93.56 150 ILE B O 1
ATOM 2741 N N . ASP B 1 151 ? 14.555 29.391 10.438 1 92.88 151 ASP B N 1
ATOM 2742 C CA . ASP B 1 151 ? 14.703 29.406 8.984 1 92.88 151 ASP B CA 1
ATOM 2743 C C . ASP B 1 151 ? 14.922 28 8.43 1 92.88 151 ASP B C 1
ATOM 2745 O O . ASP B 1 151 ? 15.664 27.203 9.016 1 92.88 151 ASP B O 1
ATOM 2749 N N . ALA B 1 152 ? 14.258 27.719 7.305 1 90.69 152 ALA B N 1
ATOM 2750 C CA . ALA B 1 152 ? 14.375 26.391 6.684 1 90.69 152 ALA B CA 1
ATOM 2751 C C . ALA B 1 152 ? 15.836 26.031 6.441 1 90.69 152 ALA B C 1
ATOM 2753 O O . ALA B 1 152 ? 16.234 24.875 6.617 1 90.69 152 ALA B O 1
ATOM 2754 N N . ARG B 1 153 ? 16.797 26.922 6.164 1 86.62 153 ARG B N 1
ATOM 2755 C CA . ARG B 1 153 ? 18.219 26.719 5.863 1 86.62 153 ARG B CA 1
ATOM 2756 C C . ARG B 1 153 ? 18.969 26.219 7.094 1 86.62 153 ARG B C 1
ATOM 2758 O O . ARG B 1 153 ? 20 25.547 6.973 1 86.62 153 ARG B O 1
ATOM 2765 N N . GLU B 1 154 ? 18.391 26.5 8.242 1 84.25 154 GLU B N 1
ATOM 2766 C CA . GLU B 1 154 ? 19.078 26.188 9.484 1 84.25 154 GLU B CA 1
ATOM 2767 C C . GLU B 1 154 ? 18.75 24.766 9.945 1 84.25 154 GLU B C 1
ATOM 2769 O O . GLU B 1 154 ? 19.406 24.219 10.828 1 84.25 154 GLU B O 1
ATOM 2774 N N . LEU B 1 155 ? 17.703 24.297 9.422 1 83.19 155 LEU B N 1
ATOM 2775 C CA . LEU B 1 155 ? 17.281 22.953 9.82 1 83.19 155 LEU B CA 1
ATOM 2776 C C . LEU B 1 155 ? 18.094 21.891 9.094 1 83.19 155 LEU B C 1
ATOM 2778 O O . LEU B 1 155 ? 17.984 20.703 9.406 1 83.19 155 LEU B O 1
ATOM 2782 N N . GLU B 1 156 ? 18.984 22.391 8.297 1 64.19 156 GLU B N 1
ATOM 2783 C CA . GLU B 1 156 ? 19.766 21.422 7.543 1 64.19 156 GLU B CA 1
ATOM 2784 C C . GLU B 1 156 ? 20.609 20.547 8.477 1 64.19 156 GLU B C 1
ATOM 2786 O O . GLU B 1 156 ? 21.328 21.047 9.336 1 64.19 156 GLU B O 1
ATOM 2791 N N . GLY B 1 157 ? 20.25 19.422 8.578 1 56.75 157 GLY B N 1
ATOM 2792 C CA . GLY B 1 157 ? 21.047 18.484 9.359 1 56.75 157 GLY B CA 1
ATOM 2793 C C . GLY B 1 157 ? 20.453 18.203 10.727 1 56.75 157 GLY B C 1
ATOM 2794 O O . GLY B 1 157 ? 20.922 17.312 11.438 1 56.75 157 GLY B O 1
ATOM 2795 N N . ASN B 1 158 ? 19.609 19.141 11.328 1 53.56 158 ASN B N 1
ATOM 2796 C CA . ASN B 1 158 ? 19.125 19.031 12.703 1 53.56 158 ASN B CA 1
ATOM 2797 C C . ASN B 1 158 ? 17.734 18.391 12.75 1 53.56 158 ASN B C 1
ATOM 2799 O O . ASN B 1 158 ? 16.734 19.094 12.625 1 53.56 158 ASN B O 1
ATOM 2803 N N . TRP B 1 159 ? 17.594 16.969 12.758 1 56.56 159 TRP B N 1
ATOM 2804 C CA . TRP B 1 159 ? 16.75 15.898 12.219 1 56.56 159 TRP B CA 1
ATOM 2805 C C . TRP B 1 159 ? 15.555 15.641 13.125 1 56.56 159 TRP B C 1
ATOM 2807 O O . TRP B 1 159 ? 14.781 14.711 12.891 1 56.56 159 TRP B O 1
ATOM 2817 N N . THR B 1 160 ? 15.094 16.516 14.141 1 64.62 160 THR B N 1
ATOM 2818 C CA . THR B 1 160 ? 14.305 15.617 14.977 1 64.62 160 THR B CA 1
ATOM 2819 C C . THR B 1 160 ? 12.828 15.68 14.594 1 64.62 160 THR B C 1
ATOM 2821 O O . THR B 1 160 ? 12.07 14.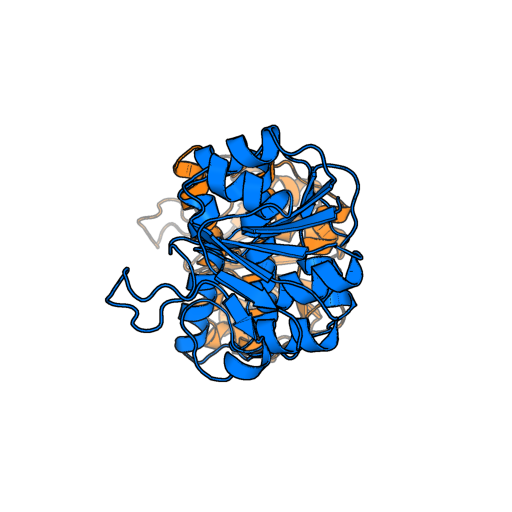75 14.867 1 64.62 160 THR B O 1
ATOM 2824 N N . ALA B 1 161 ? 12.391 16.578 13.672 1 83.19 161 ALA B N 1
ATOM 2825 C CA . ALA B 1 161 ? 10.938 16.641 13.523 1 83.19 161 ALA B CA 1
ATOM 2826 C C . ALA B 1 161 ? 10.531 16.562 12.055 1 83.19 161 ALA B C 1
ATOM 2828 O O . ALA B 1 161 ? 9.414 16.172 11.734 1 83.19 161 ALA B O 1
ATOM 2829 N N . LEU B 1 162 ? 11.461 16.812 11.273 1 89.56 162 LEU B N 1
ATOM 2830 C CA . LEU B 1 162 ? 11.242 16.766 9.836 1 89.56 162 LEU B CA 1
ATOM 2831 C C . LEU B 1 162 ? 12.359 15.992 9.141 1 89.56 162 LEU B C 1
ATOM 2833 O O . LEU B 1 162 ? 13.484 15.938 9.641 1 89.56 162 LEU B O 1
ATOM 2837 N N . ASP B 1 163 ? 11.961 15.328 8.016 1 89.44 163 ASP B N 1
ATOM 2838 C CA . ASP B 1 163 ? 13.047 14.758 7.227 1 89.44 163 ASP B CA 1
ATOM 2839 C C . ASP B 1 163 ? 13.945 15.859 6.652 1 89.44 163 ASP B C 1
ATOM 2841 O O . ASP B 1 163 ? 13.555 17.031 6.613 1 89.44 163 ASP B O 1
ATOM 2845 N N . PRO B 1 164 ? 15.148 15.562 6.238 1 90.69 164 PRO B N 1
ATOM 2846 C CA . PRO B 1 164 ? 16.109 16.594 5.859 1 90.69 164 PRO B CA 1
ATOM 2847 C C . PRO B 1 164 ? 15.734 17.312 4.566 1 90.69 164 PRO B C 1
ATOM 2849 O O . PRO B 1 164 ? 16.266 18.375 4.27 1 90.69 164 PRO B O 1
ATOM 2852 N N . VAL B 1 165 ? 14.805 16.812 3.814 1 93.5 165 VAL B N 1
ATOM 2853 C CA . VAL B 1 165 ? 14.523 17.344 2.486 1 93.5 165 VAL B CA 1
ATOM 2854 C C . VAL B 1 165 ? 13.359 18.328 2.564 1 93.5 165 VAL B C 1
ATOM 2856 O O . VAL B 1 165 ? 13.297 19.281 1.783 1 93.5 165 VAL B O 1
ATOM 2859 N N . ALA B 1 166 ? 12.508 18.188 3.529 1 95 166 ALA B N 1
ATOM 2860 C CA . ALA B 1 166 ? 11.305 19.016 3.65 1 95 166 ALA B CA 1
ATOM 2861 C C . ALA B 1 166 ? 11.672 20.5 3.771 1 95 166 ALA B C 1
ATOM 2863 O O . ALA B 1 166 ? 11.148 21.328 3.031 1 95 166 ALA B O 1
ATOM 2864 N N . PRO B 1 167 ? 12.633 20.859 4.617 1 93.75 167 PRO B N 1
ATOM 2865 C CA . PRO B 1 167 ? 13 22.281 4.707 1 93.75 167 PRO B CA 1
ATOM 2866 C C . PRO B 1 167 ? 13.609 22.812 3.41 1 93.75 167 PRO B C 1
ATOM 2868 O O . PRO B 1 167 ? 13.375 23.969 3.049 1 93.75 167 PRO B O 1
ATOM 2871 N N . ARG B 1 168 ? 14.344 22 2.727 1 93.06 168 ARG B N 1
ATOM 2872 C CA . ARG B 1 168 ? 14.938 22.406 1.46 1 93.06 168 ARG B CA 1
ATOM 2873 C C . ARG B 1 168 ? 13.867 22.703 0.42 1 93.06 168 ARG B C 1
ATOM 2875 O O . ARG B 1 168 ? 13.945 23.703 -0.298 1 93.06 168 ARG B O 1
ATOM 2882 N N . LEU B 1 169 ? 12.898 21.859 0.372 1 95.69 169 LEU B N 1
ATOM 2883 C CA . LEU B 1 169 ? 11.797 22.062 -0.565 1 95.69 169 LEU B CA 1
ATOM 2884 C C . LEU B 1 169 ? 10.992 23.297 -0.192 1 95.69 169 LEU B C 1
ATOM 2886 O O . LEU B 1 169 ? 10.539 24.047 -1.069 1 95.69 169 LEU B O 1
ATOM 2890 N N . ALA B 1 170 ? 10.812 23.469 1.073 1 95.88 170 ALA B N 1
ATOM 2891 C CA . ALA B 1 170 ? 10.078 24.641 1.555 1 95.88 170 ALA B CA 1
ATOM 2892 C C . ALA B 1 170 ? 10.742 25.938 1.099 1 95.88 170 ALA B C 1
ATOM 2894 O O . ALA B 1 170 ? 10.062 26.891 0.721 1 95.88 170 ALA B O 1
ATOM 2895 N N . GLU B 1 171 ? 12.031 25.922 1.195 1 95 171 GLU B N 1
ATOM 2896 C CA . GLU B 1 171 ? 12.789 27.078 0.707 1 95 171 GLU B CA 1
ATOM 2897 C C . GLU B 1 171 ? 12.625 27.234 -0.8 1 95 171 GLU B C 1
ATOM 2899 O O . GLU B 1 171 ? 12.328 28.344 -1.277 1 95 171 GLU B O 1
ATOM 2904 N N . GLU B 1 172 ? 12.781 26.203 -1.5 1 96.19 172 GLU B N 1
ATOM 2905 C CA . GLU B 1 172 ? 12.711 26.203 -2.959 1 96.19 172 GLU B CA 1
ATOM 2906 C C . GLU B 1 172 ? 11.359 26.719 -3.441 1 96.19 172 GLU B C 1
ATOM 2908 O O . GLU B 1 172 ? 11.281 27.484 -4.406 1 96.19 172 GLU B O 1
ATOM 2913 N N . TYR B 1 173 ? 10.281 26.359 -2.727 1 97.62 173 TYR B N 1
ATOM 2914 C CA . TYR B 1 173 ? 8.938 26.672 -3.193 1 97.62 173 TYR B CA 1
ATOM 2915 C C . TYR B 1 173 ? 8.375 27.891 -2.461 1 97.62 173 TYR B C 1
ATOM 2917 O O . TYR B 1 173 ? 7.223 28.281 -2.68 1 97.62 173 TYR B O 1
ATOM 2925 N N . ASP B 1 174 ? 9.125 28.469 -1.545 1 97.38 174 ASP B N 1
ATOM 2926 C CA . ASP B 1 174 ? 8.727 29.625 -0.75 1 97.38 174 ASP B CA 1
ATOM 2927 C C . ASP B 1 174 ? 7.457 29.328 0.044 1 97.38 174 ASP B C 1
ATOM 2929 O O . ASP B 1 174 ? 6.48 30.078 -0.04 1 97.38 174 ASP B O 1
ATOM 2933 N N . LEU B 1 175 ? 7.5 28.188 0.846 1 98.06 175 LEU B N 1
ATOM 2934 C CA . LEU B 1 175 ? 6.34 27.75 1.615 1 98.06 175 LEU B CA 1
ATOM 2935 C C . LEU B 1 175 ? 6.629 27.797 3.111 1 98.06 175 LEU B C 1
ATOM 2937 O O . LEU B 1 175 ? 7.711 27.406 3.557 1 98.06 175 LEU B O 1
ATOM 2941 N N . GLU B 1 176 ? 5.727 28.312 3.896 1 98.12 176 GLU B N 1
ATOM 2942 C CA . GLU B 1 176 ? 5.801 28.25 5.352 1 98.12 176 GLU B CA 1
ATOM 2943 C C . GLU B 1 176 ? 5.379 26.875 5.871 1 98.12 176 GLU B C 1
ATOM 2945 O O . GLU B 1 176 ? 4.398 26.297 5.391 1 98.12 176 GLU B O 1
ATOM 2950 N N . LEU B 1 177 ? 6.18 26.359 6.797 1 97.88 177 LEU B N 1
ATOM 2951 C CA . LEU B 1 177 ? 5.812 25.141 7.508 1 97.88 177 LEU B CA 1
ATOM 2952 C C . LEU B 1 177 ? 5.492 25.438 8.969 1 97.88 177 LEU B C 1
ATOM 2954 O O . LEU B 1 177 ? 6.105 26.312 9.578 1 97.88 177 LEU B O 1
ATOM 2958 N N . ARG B 1 178 ? 4.551 24.688 9.469 1 98.38 178 ARG B N 1
ATOM 2959 C CA . ARG B 1 178 ? 4.227 24.75 10.883 1 98.38 178 ARG B CA 1
ATOM 2960 C C . ARG B 1 178 ? 4.176 23.359 11.5 1 98.38 178 ARG B C 1
ATOM 2962 O O . ARG B 1 178 ? 3.482 22.469 10.992 1 98.38 178 ARG B O 1
ATOM 2969 N N . VAL B 1 179 ? 4.984 23.156 12.555 1 97.31 179 VAL B N 1
ATOM 2970 C CA . VAL B 1 179 ? 5.027 21.891 13.281 1 97.31 179 VAL B CA 1
ATOM 2971 C C . VAL B 1 179 ? 4.316 22.047 14.625 1 97.31 179 VAL B C 1
ATOM 2973 O O . VAL B 1 179 ? 4.723 22.844 15.461 1 97.31 179 VAL B O 1
ATOM 2976 N N . VAL B 1 180 ? 3.248 21.266 14.828 1 98.06 180 VAL B N 1
ATOM 2977 C CA . VAL B 1 180 ? 2.406 21.453 16.016 1 98.06 180 VAL B CA 1
ATOM 2978 C C . VAL B 1 180 ? 2.002 20.094 16.578 1 98.06 180 VAL B C 1
ATOM 2980 O O . VAL B 1 180 ? 2 19.094 15.852 1 98.06 180 VAL B O 1
ATOM 2983 N N . TYR B 1 181 ? 1.701 20.047 17.859 1 97.75 181 TYR B N 1
ATOM 2984 C CA . TYR B 1 181 ? 1.165 18.844 18.484 1 97.75 181 TYR B CA 1
ATOM 2985 C C . TYR B 1 181 ? -0.264 18.578 18.031 1 97.75 181 TYR B C 1
ATOM 2987 O O . TYR B 1 181 ? -1.123 19.453 18.109 1 97.75 181 TYR B O 1
ATOM 2995 N N . ALA B 1 182 ? -0.52 17.375 17.641 1 98.69 182 ALA B N 1
ATOM 2996 C CA . ALA B 1 182 ? -1.799 17 17.047 1 98.69 182 ALA B CA 1
ATOM 2997 C C . ALA B 1 182 ? -2.904 16.953 18.094 1 98.69 182 ALA B C 1
ATOM 2999 O O . ALA B 1 182 ? -4.086 17.094 17.766 1 98.69 182 ALA B O 1
ATOM 3000 N N . GLY B 1 183 ? -2.555 16.891 19.328 1 98.69 183 GLY B N 1
ATOM 3001 C CA . GLY B 1 183 ? -3.521 16.547 20.359 1 98.69 183 GLY B CA 1
ATOM 3002 C C . GLY B 1 183 ? -4.23 17.75 20.938 1 98.69 183 GLY B C 1
ATOM 3003 O O . GLY B 1 183 ? -5.129 17.609 21.781 1 98.69 183 GLY B O 1
ATOM 3004 N N . ASN B 1 184 ? -3.859 18.938 20.531 1 98.69 184 ASN B N 1
ATOM 3005 C CA . ASN B 1 184 ? -4.531 20.172 20.953 1 98.69 184 ASN B CA 1
ATOM 3006 C C . ASN B 1 184 ? -5.336 20.781 19.797 1 98.69 184 ASN B C 1
ATOM 3008 O O . ASN B 1 184 ? -4.809 21.578 19.016 1 98.69 184 ASN B O 1
ATOM 3012 N N . PRO B 1 185 ? -6.637 20.484 19.828 1 98.81 185 PRO B N 1
ATOM 3013 C CA . PRO B 1 185 ? -7.445 20.875 18.672 1 98.81 185 PRO B CA 1
ATOM 3014 C C . PRO B 1 185 ? -7.484 22.375 18.453 1 98.81 185 PRO B C 1
ATOM 3016 O O . PRO B 1 185 ? -7.461 22.844 17.312 1 98.81 185 PRO B O 1
ATOM 3019 N N . ASP B 1 186 ? -7.484 23.125 19.484 1 98.81 186 ASP B N 1
ATOM 3020 C CA . ASP B 1 186 ? -7.527 24.578 19.359 1 98.81 186 ASP B CA 1
ATOM 3021 C C . ASP B 1 186 ? -6.23 25.125 18.75 1 98.81 186 ASP B C 1
ATOM 3023 O O . ASP B 1 186 ? -6.258 26 17.875 1 98.81 186 ASP B O 1
ATOM 3027 N N . ASN B 1 187 ? -5.16 24.609 19.266 1 98.88 187 ASN B N 1
ATOM 3028 C CA . ASN B 1 187 ? -3.855 25.031 18.766 1 98.88 187 ASN B CA 1
ATOM 3029 C C . ASN B 1 187 ? -3.652 24.594 17.312 1 98.88 187 ASN B C 1
ATOM 3031 O O . ASN B 1 187 ? -3.096 25.344 16.516 1 98.88 187 ASN B O 1
ATOM 3035 N N . LEU B 1 188 ? -4.07 23.438 16.969 1 98.94 188 LEU B N 1
ATOM 3036 C CA . LEU B 1 188 ? -3.984 22.938 15.609 1 98.94 188 LEU B CA 1
ATOM 3037 C C . LEU B 1 188 ? -4.812 23.797 14.664 1 98.94 188 LEU B C 1
ATOM 3039 O O . LEU B 1 188 ? -4.359 24.125 13.562 1 98.94 188 LEU B O 1
ATOM 3043 N N . LEU B 1 189 ? -5.984 24.188 15.109 1 98.88 189 LEU B N 1
ATOM 3044 C CA . LEU B 1 189 ? -6.855 25.047 14.32 1 98.88 189 LEU B CA 1
ATOM 3045 C C . LEU B 1 189 ? -6.195 26.406 14.07 1 98.88 189 LEU B C 1
ATOM 3047 O O . LEU B 1 189 ? -6.223 26.906 12.945 1 98.88 189 LEU B O 1
ATOM 3051 N N . ARG B 1 190 ? -5.641 26.953 15.086 1 98.88 190 ARG B N 1
ATOM 3052 C CA . ARG B 1 190 ? -4.949 28.219 14.945 1 98.88 190 ARG B CA 1
ATOM 3053 C C . ARG B 1 190 ? -3.818 28.125 13.93 1 98.88 190 ARG B C 1
ATOM 3055 O O . ARG B 1 190 ? -3.633 29.016 13.102 1 98.88 190 ARG B O 1
ATOM 3062 N N . ALA B 1 191 ? -3.051 27.062 14 1 98.81 191 ALA B N 1
ATOM 3063 C CA . ALA B 1 191 ? -1.97 26.828 13.047 1 98.81 191 ALA B CA 1
ATOM 3064 C C . ALA B 1 191 ? -2.5 26.781 11.617 1 98.81 191 ALA B C 1
ATOM 3066 O O . ALA B 1 191 ? -1.929 27.406 10.711 1 98.81 191 ALA B O 1
ATOM 3067 N N . MET B 1 192 ? -3.6 26.109 11.43 1 98.88 192 MET B N 1
ATOM 3068 C CA . MET B 1 192 ? -4.195 25.969 10.109 1 98.88 192 MET B CA 1
ATOM 3069 C C . MET B 1 192 ? -4.738 27.297 9.609 1 98.88 192 MET B C 1
ATOM 3071 O O . MET B 1 192 ? -4.668 27.609 8.414 1 98.88 192 MET B O 1
ATOM 3075 N N . ARG B 1 193 ? -5.191 28.156 10.492 1 98.56 193 ARG B N 1
ATOM 3076 C CA . ARG B 1 193 ? -5.801 29.438 10.148 1 98.56 193 ARG B CA 1
ATOM 3077 C C . ARG B 1 193 ? -4.734 30.5 9.875 1 98.56 193 ARG B C 1
ATOM 3079 O O . ARG B 1 193 ? -5.055 31.625 9.508 1 98.56 193 ARG B O 1
ATOM 3086 N N . GLY B 1 194 ? -3.502 30.141 10.102 1 97.56 194 GLY B N 1
ATOM 3087 C CA . GLY B 1 194 ? -2.445 31.125 9.938 1 97.56 194 GLY B CA 1
ATOM 3088 C C . GLY B 1 194 ? -2.334 32.094 11.109 1 97.56 194 GLY B C 1
ATOM 3089 O O . GLY B 1 194 ? -1.768 33.156 10.977 1 97.56 194 GLY B O 1
ATOM 3090 N N . GLU B 1 195 ? -2.854 31.656 12.227 1 98.25 195 GLU B N 1
ATOM 3091 C CA . GLU B 1 195 ? -2.809 32.469 13.445 1 98.25 195 GLU B CA 1
ATOM 3092 C C . GLU B 1 195 ? -1.608 32.094 14.312 1 98.25 195 GLU B C 1
ATOM 3094 O O . GLU B 1 195 ? -0.84 31.203 13.961 1 98.25 195 GLU B O 1
ATOM 3099 N N . GLU B 1 196 ? -1.481 32.906 15.391 1 98.31 196 GLU B N 1
ATOM 3100 C CA . GLU B 1 196 ? -0.47 32.531 16.375 1 98.31 196 GLU B CA 1
ATOM 3101 C C . GLU B 1 196 ? -0.779 31.188 17 1 98.31 196 GLU B C 1
ATOM 3103 O O . GLU B 1 196 ? -1.934 30.891 17.312 1 98.31 196 GLU B O 1
ATOM 3108 N N . PHE B 1 197 ? 0.263 30.375 17.125 1 98.44 197 PHE B N 1
ATOM 3109 C CA . PHE B 1 197 ? 0.11 29.016 17.641 1 98.44 197 PHE B CA 1
ATOM 3110 C C . PHE B 1 197 ? 1.315 28.625 18.5 1 98.44 197 PHE B C 1
ATOM 3112 O O . PHE B 1 197 ? 2.322 29.344 18.516 1 98.44 197 PHE B O 1
ATOM 3119 N N . VAL B 1 198 ? 1.156 27.578 19.266 1 98.12 198 VAL B N 1
ATOM 3120 C CA . VAL B 1 198 ? 2.262 27 20.016 1 98.12 198 VAL B CA 1
ATOM 3121 C C . VAL B 1 198 ? 2.871 25.844 19.219 1 98.12 198 VAL B C 1
ATOM 3123 O O . VAL B 1 198 ? 2.18 24.891 18.875 1 98.12 198 VAL B O 1
ATOM 3126 N N . GLY B 1 199 ? 4.09 25.938 18.844 1 97.38 199 GLY B N 1
ATOM 3127 C CA . GLY B 1 199 ? 4.863 25.016 18.031 1 97.38 199 GLY B CA 1
ATOM 3128 C C . GLY B 1 199 ? 6.02 25.688 17.312 1 97.38 199 GLY B C 1
ATOM 3129 O O . GLY B 1 199 ? 6.605 26.641 17.828 1 97.38 199 GLY B O 1
ATOM 3130 N N . THR B 1 200 ? 6.438 25.125 16.188 1 96.94 200 THR B N 1
ATOM 3131 C CA . THR B 1 200 ? 7.562 25.703 15.453 1 96.94 200 THR B CA 1
ATOM 3132 C C . THR B 1 200 ? 7.109 26.203 14.086 1 96.94 200 THR B C 1
ATOM 3134 O O . THR B 1 200 ? 6.492 25.469 13.312 1 96.94 200 THR B O 1
ATOM 3137 N N . ARG B 1 201 ? 7.344 27.469 13.844 1 97.25 201 ARG B N 1
ATOM 3138 C CA . ARG B 1 201 ? 7.176 28.047 12.516 1 97.25 201 ARG B CA 1
ATOM 3139 C C . ARG B 1 201 ? 8.469 27.984 11.719 1 97.25 201 ARG B C 1
ATOM 3141 O O . ARG B 1 201 ? 9.508 28.484 12.164 1 97.25 201 ARG B O 1
ATOM 3148 N N . VAL B 1 202 ? 8.445 27.312 10.617 1 95.81 202 VAL B N 1
ATOM 3149 C CA . VAL B 1 202 ? 9.586 27.25 9.711 1 95.81 202 VAL B CA 1
ATOM 3150 C C . VAL B 1 202 ? 9.352 28.203 8.531 1 95.81 202 VAL B C 1
ATOM 3152 O O . VAL B 1 202 ? 8.438 28 7.738 1 95.81 202 VAL B O 1
ATOM 3155 N N . VAL B 1 203 ? 10.148 29.219 8.391 1 95.31 203 VAL B N 1
ATOM 3156 C CA . VAL B 1 203 ? 9.984 30.219 7.352 1 95.31 203 VAL B CA 1
ATOM 3157 C C . VAL B 1 203 ? 10.961 29.953 6.207 1 95.31 203 VAL B C 1
ATOM 3159 O O . VAL B 1 203 ? 12.102 29.531 6.441 1 95.31 203 VAL B O 1
ATOM 3162 N N . PRO B 1 204 ? 10.312 30.219 4.938 1 91.06 204 PRO B N 1
ATOM 3163 C CA . PRO B 1 204 ? 11.219 30.016 3.803 1 91.06 204 PRO B CA 1
ATOM 3164 C C . PRO B 1 204 ? 12.234 31.156 3.652 1 91.06 204 PRO B C 1
ATOM 3166 O O . PRO B 1 204 ? 11.914 32.312 3.932 1 91.06 204 PRO B O 1
ATOM 3169 N N . GLY B 1 205 ? 13.469 31.109 3.932 1 75.81 205 GLY B N 1
ATOM 3170 C CA . GLY B 1 205 ? 14.523 32.094 3.814 1 75.81 205 GLY B CA 1
ATOM 3171 C C . GLY B 1 205 ? 14.258 33.125 2.738 1 75.81 205 GLY B C 1
ATOM 3172 O O . GLY B 1 205 ? 13.438 32.906 1.846 1 75.81 205 GLY B O 1
#

Solvent-accessible surface area (backbone atoms only — not comparable to full-atom values): 20323 Å² total; per-residue (Å²): 100,39,35,29,36,36,36,30,60,22,24,65,76,21,38,69,27,41,41,51,21,55,71,71,51,86,51,32,31,34,34,35,33,20,26,49,75,56,23,50,55,50,50,53,51,38,73,74,67,65,48,51,49,64,41,50,40,54,33,32,39,36,14,14,30,37,38,19,39,45,48,22,57,72,58,71,34,55,73,37,56,55,67,60,76,86,43,62,34,26,34,30,52,38,66,44,45,66,74,64,58,86,67,80,60,43,87,57,51,44,53,56,27,49,42,48,54,40,27,59,73,39,63,40,67,36,39,38,37,29,29,83,43,59,35,43,49,80,39,87,90,36,82,86,37,57,38,56,64,45,49,25,80,69,44,62,82,64,64,86,72,49,44,70,43,25,37,54,50,21,41,75,66,65,32,41,38,34,32,25,29,18,68,40,28,69,47,45,33,26,49,71,71,71,45,85,57,74,29,17,37,32,38,37,115,100,39,32,28,34,36,37,29,59,21,23,64,76,22,37,70,27,42,41,52,21,55,71,68,49,86,50,31,32,35,32,35,33,19,26,47,75,57,23,49,53,50,52,53,51,37,73,74,68,64,45,51,51,62,40,49,41,55,34,32,38,36,14,14,30,38,36,19,40,45,48,22,58,71,58,70,35,54,74,37,56,54,65,59,77,85,42,62,33,24,32,32,52,40,66,46,44,67,74,64,58,84,66,78,60,43,88,58,53,45,53,54,27,48,41,47,53,41,27,59,73,41,65,38,67,34,38,38,37,29,29,81,44,59,34,41,47,80,40,88,90,35,81,86,37,57,39,58,63,45,48,24,81,69,42,59,81,64,62,86,72,50,43,66,43,24,36,53,51,21,41,76,68,66,33,39,37,33,31,25,30,16,67,39,28,67,47,46,34,25,50,68,71,71,46,84,56,73,30,17,38,31,39,35,117